Protein AF-0000000085046821 (afdb_homodimer)

Sequence (768 aa):
MGTVLGTGNIPVKEQDEDGGYYAIKGFLYQFDTTIIEILNNPDTDVSFEDIQDINYEQFVVQVKHKETQSYTPGKIKTPIIQLLHLFKEDTNKNYRLYCYFKNISPTEKKLTLIELDGILGNKKNEFEKELKEKFIGSFILQFSENYEEQFHSTLEQIDKAYNLNNRDLSVLYHSIIRSEIFRLVIKEKRLRSINKTKLDEVIENYQEIVFYSAYEEHLSREAYEKMIRKEFFIQRKPNLGNTSRLFIIDSSKYSDYTDIHNLINIISRKYFRKDKSPAPIICFRDIEDSTLNFIKQGLLDRNYSFCDGTFFDGDKFRIEKLVDSYNSCSVRFVKEEYLETLLTHEYCQEIYQFFNHSRVEIQTRFKHIKIQINNLNQVIKIISMGTVLGTGNIPVKEQDEDGGYYAIKGFLYQFDTTIIEILNNPDTDVSFEDIQDINYEQFVVQVKHKETQSYTPGKIKTPIIQLLHLFKEDTNKNYRLYCYFKNISPTEKKLTLIELDGILGNKKNEFEKELKEKFIGSFILQFSENYEEQFHSTLEQIDKAYNLNNRDLSVLYHSIIRSEIFRLVIKEKRLRSINKTKLDEVIENYQEIVFYSAYEEHLSREAYEKMIRKEFFIQRKPNLGNTSRLFIIDSSKYSDYTDIHNLINIISRKYFRKDKSPAPIICFRDIEDSTLNFIKQGLLDRNYSFCDGTFFDGDKFRIEKLVDSYNSCSVRFVKEEYLETLLTHEYCQEIYQFFNHSRVEIQTRFKHIKIQINNLNQVIKIIS

Radius of gyration: 32.63 Å; Cα contacts (8 Å, |Δi|>4): 1154; chains: 2; bounding box: 66×110×87 Å

Nearest PDB structures (foldseek):
  8xav-assembly1_M  TM=8.851E-01  e=5.053E-11  Escherichia coli
  8xaw-assembly1_H  TM=6.570E-01  e=2.274E-11  Escherichia coli
  7spa-assembly1_A  TM=3.198E-01  e=1.491E-02  Paramecium bursaria Chlorella virus CZ-2
  7sp8-assembly1_A  TM=3.447E-01  e=1.983E-02  Paramecium bursaria Chlorella virus CZ-2
  7sp7-assembly1_A  TM=3.586E-01  e=4.664E-02  Paramecium bursaria Chlorella virus CZ-2

pLDDT: mean 83.61, std 15.69, range [22.45, 97.38]

Solvent-accessible surface area (backbone atoms only — not comparable to full-atom values): 41771 Å² total; per-residue (Å²): 136,83,82,79,78,77,81,76,76,73,74,75,76,76,70,70,85,58,54,67,42,53,54,51,46,34,51,53,47,42,50,48,50,48,53,47,50,24,68,74,35,47,91,39,58,35,30,31,68,54,94,39,56,30,33,37,95,53,39,41,31,41,69,45,64,38,72,90,38,69,80,49,60,65,77,51,24,67,65,50,52,53,51,49,55,51,36,72,75,43,76,85,45,29,37,36,39,39,31,24,33,66,75,53,73,63,44,80,43,72,62,47,72,69,54,50,37,57,24,41,50,92,50,38,81,79,51,57,68,68,56,52,56,54,45,40,74,34,36,40,42,31,37,38,60,56,63,71,58,43,50,51,51,39,36,50,49,48,24,63,76,63,66,56,64,26,56,68,58,23,51,50,51,48,28,49,52,50,41,53,49,57,61,28,48,65,46,59,63,93,54,15,55,49,29,38,65,59,50,51,51,53,51,51,54,50,41,50,53,39,20,54,52,39,38,46,70,72,29,55,66,63,53,35,30,49,48,53,13,57,70,73,45,50,75,86,52,96,68,83,49,77,45,39,35,36,38,37,36,48,43,70,50,57,92,50,72,62,56,53,51,50,41,51,50,51,53,25,65,72,47,31,35,82,92,50,14,32,25,31,35,38,26,64,34,73,58,56,67,68,55,52,49,52,50,53,50,52,36,47,76,69,72,46,52,63,40,58,19,52,90,52,95,88,51,67,81,32,69,68,56,39,66,68,36,29,66,75,26,42,31,31,45,47,56,70,90,46,47,69,62,44,59,74,75,42,80,49,48,37,32,40,36,38,21,52,48,66,81,81,90,73,92,69,95,47,52,69,48,78,42,81,41,89,36,42,68,51,52,42,60,22,59,103,137,82,82,75,77,76,81,77,77,74,74,75,76,75,72,70,84,56,53,68,41,52,52,52,46,33,51,53,46,43,50,47,52,49,52,47,51,25,68,74,35,46,92,40,58,35,28,32,68,51,96,38,56,29,32,37,95,54,39,41,32,43,69,44,68,38,72,90,38,70,80,49,58,65,78,51,25,66,63,49,52,52,51,50,55,51,36,72,75,43,76,84,45,31,38,36,39,41,30,25,33,66,75,54,73,62,42,79,43,72,63,47,73,69,55,50,38,57,24,41,51,91,50,39,81,78,51,58,69,68,56,52,56,54,45,40,74,36,37,41,41,31,36,37,60,55,64,70,58,43,51,51,50,39,36,51,51,48,24,63,76,65,68,58,65,26,55,69,58,23,52,50,51,48,26,49,52,51,41,54,49,56,62,28,46,68,47,59,63,93,54,15,54,48,30,37,64,61,51,51,51,54,51,51,52,49,41,50,52,37,20,53,52,40,38,46,71,71,27,56,66,64,53,35,30,48,46,52,14,56,70,74,46,50,77,86,55,92,66,73,58,78,46,36,35,36,38,36,36,46,43,69,48,57,93,49,74,63,57,53,52,48,41,51,49,51,53,25,64,72,46,32,33,81,91,46,13,33,24,32,34,38,25,65,33,74,58,56,68,68,55,53,50,51,50,51,51,52,36,48,75,69,73,46,53,62,38,58,20,52,89,53,93,88,51,65,81,34,69,66,54,39,64,67,35,30,67,77,26,41,31,30,44,46,56,71,92,46,46,68,63,44,59,74,74,40,80,49,48,36,32,40,35,37,22,55,48,65,80,81,91,75,91,69,95,48,52,70,48,80,43,80,42,90,35,42,67,51,52,43,60,23,58,102

Secondary structure (DSSP, 8-state):
----------------TTHHHHHHHHHHHHHHHHHHHHHHSTTSPEEESSSSSEE-SSEEEEEEEETT----GGGGHHHHHHHHHHHHH-TTSEEEEEEEETTS-SEEEPPPHHHHHHHHGGGGGGS-HHHHHHHHHTEEEEE---HHHHHHHHHHHHHHHHT---HHHHHHHHHHHHHHHHHHHTS-GGG-EE-HHHHHHHHHHHHHHHHHHHHHHHS-HHHHHHHHIIIIIS--SS---S--EEEEEE-SS-S-HHHHHHHHHHHHHHH-BTTTBPPPEEEEES--HHHHHHHHHHHHHTT--EE-S-SSTTPPP-HHHHHHGGGTSSEEE--GGGHHHHHHHS--SEEEEEESS-------SSEEEEEE-SSHHHHHHHH-/----------------TTHHHHHHHHHHHHHHHHHHHHHH-TTSPEEESSSSSEE-SSEEEEEEEETT----GGGGHHHHHHHHHHHHH-TTSEEEEEEEETTS-SEEEPPPHHHHHHHHGGGGGGS-HHHHHHHHHTEEEEE---HHHHHHHHHHHHHHHHT---HHHHHHHHHHHHHHHHHHHTS-GGG-EE-HHHHHHHHHHHHHHHHHHHHHHHS-HHHHHHHHIIIIIS--SSS--S--EEEEEE-SS-S-HHHHHHHHHHHHHHH-BTTTBPPPEEEEES--HHHHHHHHHHHHHTT--EE-S-SSTTPPP-HHHHHHGGGTSSEEE--GGGHHHHHHHS--SEEEEEESS-------SSEEEEEE-SSHHHHHHHH-

Organism: Alkalihalophilus pseudofirmus (strain ATCC BAA-2126 / JCM 17055 / OF4) (NCBI:txid398511)

Foldseek 3Di:
DDPPPPPPPPPPPPPPVCVVVQVVLQLLLLVLVVLVVQLVVQPWKWFAPFLEGIDTDAEDEHEEEDAPAADDLQVCQVVVVSVLVVCVVPVRHAYEYEYEYNPDDWDKDQDDLVSNCVSNPPCSVVDDPVSSVSNSVRYIYTHDDHSVVSVVVSLVSQCVSVVVPDSVVSVVLVVQLSVVQVVQNPDDRVSNIDHNVVSVVSSVVVVQVVVQVVCPVVDPLLVSLVVLLVVPAPCPDPALAQAEEEEEAEAQFEDDLVLVLLLQVLQLVRADDAPGYFAYEYEYPPDDPVSVVVSVVVCVVVVAFEEAQADDPPGDHHLCRQVVCRRVGSHYYYYPVCVVVNVVVDPHQYYEYEAAPDTDDDDHPHHHHYHYDDHSVSVSSNND/DDPPPPPPPPPPPPPPVCVVVQVVLQLLLLVLVVLVVQLVVQPWKWFAPFLEGIDTDAEDEHEEEDAPAADDLQVCQVVVVSVLVVCVVPVRHAYEYEYEYNPDDWDKDQDDLVSNCVSNPPCSVVDDPVSSVSNSVRYIYTHDDHSVVSVVVSLVSQCVSVVVPDSVVSVVLVVQLSVVQVVQNPDDRVSNIDHNVVSVVSSVVVVQVVVQVVCPVPPPLLRSLVVLLVVPAPPPDPALAQAEEEEEAEAQFEDDLVLVLLLQVLQLVRADDAPGYFAYEYEYPPDDPVSVVVSVVVCVVVVAFEEAQADDVPGDHHLCRQVVCRRVGSHYYYYPVCVVVNVVVDPHQYYEYEAAPDTDDDDHPHHHHYHYDDHSVSVSSNND

Structure (mmCIF, N/CA/C/O backbone):
data_AF-0000000085046821-model_v1
#
loop_
_entity.id
_entity.type
_entity.pdbx_description
1 polymer 'DUF4365 domain-containing protein'
#
loop_
_atom_site.group_PDB
_atom_site.id
_atom_site.type_symbol
_atom_site.label_atom_id
_atom_site.label_alt_id
_atom_site.label_comp_id
_atom_site.label_asym_id
_atom_site.label_entity_id
_atom_site.label_seq_id
_atom_site.pdbx_PDB_ins_code
_atom_site.Cartn_x
_atom_site.Cartn_y
_atom_site.Cartn_z
_atom_site.occupancy
_atom_site.B_iso_or_equiv
_atom_site.auth_seq_id
_atom_site.auth_comp_id
_atom_site.auth_asym_id
_atom_site.auth_atom_id
_atom_site.pdbx_PDB_model_num
ATOM 1 N N . MET A 1 1 ? -30.766 62.719 19.641 1 23.3 1 MET A N 1
ATOM 2 C CA . MET A 1 1 ? -30.531 62.156 18.328 1 23.3 1 MET A CA 1
ATOM 3 C C . MET A 1 1 ? -29.578 60.969 18.406 1 23.3 1 MET A C 1
ATOM 5 O O . MET A 1 1 ? -28.391 61.156 18.703 1 23.3 1 MET A O 1
ATOM 9 N N . GLY A 1 2 ? -29.938 59.844 18.953 1 23.47 2 GLY A N 1
ATOM 10 C CA . GLY A 1 2 ? -29.281 58.688 19.578 1 23.47 2 GLY A CA 1
ATOM 11 C C . GLY A 1 2 ? -28.578 57.781 18.594 1 23.47 2 GLY A C 1
ATOM 12 O O . GLY A 1 2 ? -29.203 57.219 17.688 1 23.47 2 GLY A O 1
ATOM 13 N N . THR A 1 3 ? -27.328 58.094 18.234 1 23.66 3 THR A N 1
ATOM 14 C CA . THR A 1 3 ? -26.516 57.469 17.172 1 23.66 3 THR A CA 1
ATOM 15 C C . THR A 1 3 ? -26.328 55.969 17.438 1 23.66 3 THR A C 1
ATOM 17 O O . THR A 1 3 ? -25.781 55.594 18.469 1 23.66 3 THR A O 1
ATOM 20 N N . VAL A 1 4 ? -27.25 55.094 16.984 1 23.95 4 VAL A N 1
ATOM 21 C CA . VAL A 1 4 ? -27.344 53.625 17.094 1 23.95 4 VAL A CA 1
ATOM 22 C C . VAL A 1 4 ? -26.109 53 16.453 1 23.95 4 VAL A C 1
ATOM 24 O O . VAL A 1 4 ? -25.844 53.188 15.266 1 23.95 4 VAL A O 1
ATOM 27 N N . LEU A 1 5 ? -24.984 52.906 17.156 1 24.16 5 LEU A N 1
ATOM 28 C CA . LEU A 1 5 ? -23.734 52.312 16.688 1 24.16 5 LEU A CA 1
ATOM 29 C C . LEU A 1 5 ? -23.984 50.906 16.156 1 24.16 5 LEU A C 1
ATOM 31 O O . LEU A 1 5 ? -24.609 50.062 16.828 1 24.16 5 LEU A O 1
ATOM 35 N N . GLY A 1 6 ? -24.094 50.719 14.859 1 22.45 6 GLY A N 1
ATOM 36 C CA . GLY A 1 6 ? -24.312 49.531 14.047 1 22.45 6 GLY A CA 1
ATOM 37 C C . GLY A 1 6 ? -23.375 48.406 14.383 1 22.45 6 GLY A C 1
ATOM 38 O O . GLY A 1 6 ? -22.172 48.625 14.57 1 22.45 6 GLY A O 1
ATOM 39 N N . THR A 1 7 ? -23.797 47.375 15.125 1 24.61 7 THR A N 1
ATOM 40 C CA . THR A 1 7 ? -23.172 46.125 15.578 1 24.61 7 THR A CA 1
ATOM 41 C C . THR A 1 7 ? -22.484 45.406 14.414 1 24.61 7 THR A C 1
ATOM 43 O O . THR A 1 7 ? -23.141 45.031 13.438 1 24.61 7 THR A O 1
ATOM 46 N N . GLY A 1 8 ? -21.297 45.812 13.961 1 23.08 8 GLY A N 1
ATOM 47 C CA . GLY A 1 8 ? -20.469 45.25 12.906 1 23.08 8 GLY A CA 1
ATOM 48 C C . GLY A 1 8 ? -20.375 43.75 12.977 1 23.08 8 GLY A C 1
ATOM 49 O O . GLY A 1 8 ? -20.156 43.188 14.055 1 23.08 8 GLY A O 1
ATOM 50 N N . ASN A 1 9 ? -21.047 42.938 12.109 1 26.64 9 ASN A N 1
ATOM 51 C CA . ASN A 1 9 ? -21.078 41.531 11.766 1 26.64 9 ASN A CA 1
ATOM 52 C C . ASN A 1 9 ? -19.672 40.969 11.617 1 26.64 9 ASN A C 1
ATOM 54 O O . ASN A 1 9 ? -18.922 41.375 10.75 1 26.64 9 ASN A O 1
ATOM 58 N N . ILE A 1 10 ? -18.922 40.781 12.609 1 27.27 10 ILE A N 1
ATOM 59 C CA . ILE A 1 10 ? -17.609 40.125 12.477 1 27.27 10 ILE A CA 1
ATOM 60 C C . ILE A 1 10 ? -17.734 38.906 11.578 1 27.27 10 ILE A C 1
ATOM 62 O O . ILE A 1 10 ? -18.516 38 11.852 1 27.27 10 ILE A O 1
ATOM 66 N N . PRO A 1 11 ? -17.375 39 10.281 1 29.25 11 PRO A N 1
ATOM 67 C CA . PRO A 1 11 ? -17.422 37.844 9.383 1 29.25 11 PRO A CA 1
ATOM 68 C C . PRO A 1 11 ? -16.766 36.594 9.984 1 29.25 11 PRO A C 1
ATOM 70 O O . PRO A 1 11 ? -15.742 36.688 10.648 1 29.25 11 PRO A O 1
ATOM 73 N N . VAL A 1 12 ? -17.469 35.656 10.477 1 32.09 12 VAL A N 1
ATOM 74 C CA . VAL A 1 12 ? -16.984 34.312 10.773 1 32.09 12 VAL A CA 1
ATOM 75 C C . VAL A 1 12 ? -15.875 33.906 9.781 1 32.09 12 VAL A C 1
ATOM 77 O O . VAL A 1 12 ? -16.078 33.969 8.57 1 32.09 12 VAL A O 1
ATOM 80 N N . LYS A 1 13 ? -14.703 34.219 10.031 1 35.03 13 LYS A N 1
ATOM 81 C CA . LYS A 1 13 ? -13.555 33.812 9.227 1 35.03 13 LYS A CA 1
ATOM 82 C C . LYS A 1 13 ? -13.797 32.438 8.586 1 35.03 13 LYS A C 1
ATOM 84 O O . LYS A 1 13 ? -14.172 31.5 9.266 1 35.03 13 LYS A O 1
ATOM 89 N N . GLU A 1 14 ? -14.117 32.281 7.266 1 36.19 14 GLU A N 1
ATOM 90 C CA . GLU A 1 14 ? -14.125 31.203 6.293 1 36.19 14 GLU A CA 1
ATOM 91 C C . GLU A 1 14 ? -13.047 30.172 6.609 1 36.19 14 GLU A C 1
ATOM 93 O O . GLU A 1 14 ? -11.859 30.484 6.598 1 36.19 14 GLU A O 1
ATOM 98 N N . GLN A 1 15 ? -13.008 29.391 7.691 1 39.78 15 GLN A N 1
ATOM 99 C CA . GLN A 1 15 ? -12.211 28.172 7.863 1 39.78 15 GLN A CA 1
ATOM 100 C C . GLN A 1 15 ? -11.68 27.672 6.523 1 39.78 15 GLN A C 1
ATOM 102 O O . GLN A 1 15 ? -12.445 27.5 5.574 1 39.78 15 GLN A O 1
ATOM 107 N N . ASP A 1 16 ? -10.523 27.969 6.105 1 46 16 ASP A N 1
ATOM 108 C CA . ASP A 1 16 ? -9.82 27.641 4.871 1 46 16 ASP A CA 1
ATOM 109 C C . ASP A 1 16 ? -10.203 26.25 4.383 1 46 16 ASP A C 1
ATOM 111 O O . ASP A 1 16 ? -9.969 25.25 5.082 1 46 16 ASP A O 1
ATOM 115 N N . GLU A 1 17 ? -11.297 26.016 3.555 1 53.72 17 GLU A N 1
ATOM 116 C CA . GLU A 1 17 ? -12.07 24.969 2.879 1 53.72 17 GLU A CA 1
ATOM 117 C C . GLU A 1 17 ? -11.172 23.812 2.438 1 53.72 17 GLU A C 1
ATOM 119 O O . GLU A 1 17 ? -11.602 22.656 2.432 1 53.72 17 GLU A O 1
ATOM 124 N N . ASP A 1 18 ? -9.789 24.031 2.145 1 66.62 18 ASP A N 1
ATOM 125 C CA . ASP A 1 18 ? -9.055 22.891 1.586 1 66.62 18 ASP A CA 1
ATOM 126 C C . ASP A 1 18 ? -7.77 22.641 2.373 1 66.62 18 ASP A C 1
ATOM 128 O O . ASP A 1 18 ? -6.762 22.203 1.807 1 66.62 18 ASP A O 1
ATOM 132 N N . GLY A 1 19 ? -7.816 23 3.781 1 73.75 19 GLY A N 1
ATOM 133 C CA . GLY A 1 19 ? -6.637 22.812 4.613 1 73.75 19 GLY A CA 1
ATOM 134 C C . GLY A 1 19 ? -6.168 21.375 4.676 1 73.75 19 GLY A C 1
ATOM 135 O O . GLY A 1 19 ? -4.973 21.094 4.562 1 73.75 19 GLY A O 1
ATOM 136 N N . GLY A 1 20 ? -7.137 20.484 4.781 1 79.12 20 GLY A N 1
ATOM 137 C CA . GLY A 1 20 ? -6.797 19.078 4.824 1 79.12 20 GLY A CA 1
ATOM 138 C C . GLY A 1 20 ? -6.113 18.578 3.561 1 79.12 20 GLY A C 1
ATOM 139 O O . GLY A 1 20 ? -5.137 17.844 3.627 1 79.12 20 GLY A O 1
ATOM 140 N N . TYR A 1 21 ? -6.539 19.094 2.471 1 83.25 21 TYR A N 1
ATOM 141 C CA . TYR A 1 21 ? -5.988 18.75 1.169 1 83.25 21 TYR A CA 1
ATOM 142 C C . TYR A 1 21 ? -4.512 19.109 1.081 1 83.25 21 TYR A C 1
ATOM 144 O O . TYR A 1 21 ? -3.678 18.281 0.71 1 83.25 21 TYR A O 1
ATOM 152 N N . TYR A 1 22 ? -4.188 20.312 1.485 1 84.06 22 TYR A N 1
ATOM 153 C CA . TYR A 1 22 ? -2.818 20.797 1.338 1 84.06 22 TYR A CA 1
ATOM 154 C C . TYR A 1 22 ? -1.889 20.109 2.334 1 84.06 22 TYR A C 1
ATOM 156 O O . TYR A 1 22 ? -0.731 19.828 2.018 1 84.06 22 TYR A O 1
ATOM 164 N N . ALA A 1 23 ? -2.363 19.859 3.512 1 85.75 23 ALA A N 1
ATOM 165 C CA . ALA A 1 23 ? -1.559 19.188 4.527 1 85.75 23 ALA A CA 1
ATOM 166 C C . ALA A 1 23 ? -1.23 17.766 4.105 1 85.75 23 ALA A C 1
ATOM 168 O O . ALA A 1 23 ? -0.082 17.328 4.207 1 85.75 23 ALA A O 1
ATOM 169 N N . ILE A 1 24 ? -2.256 17.078 3.629 1 89.06 24 ILE A N 1
ATOM 170 C CA . ILE A 1 24 ? -2.084 15.695 3.207 1 89.06 24 ILE A CA 1
ATOM 171 C C . ILE A 1 24 ? -1.126 15.633 2.018 1 89.06 24 ILE A C 1
ATOM 173 O O . ILE A 1 24 ? -0.208 14.812 1.995 1 89.06 24 ILE A O 1
ATOM 177 N N . LYS A 1 25 ? -1.368 16.516 1.061 1 89.81 25 LYS A N 1
ATOM 178 C CA . LYS A 1 25 ? -0.511 16.547 -0.122 1 89.81 25 LYS A CA 1
ATOM 179 C C . LYS A 1 25 ? 0.936 16.859 0.256 1 89.81 25 LYS A C 1
ATOM 181 O O . LYS A 1 25 ? 1.866 16.297 -0.327 1 89.81 25 LYS A O 1
ATOM 186 N N . GLY A 1 26 ? 1.115 17.734 1.207 1 90.5 26 GLY A N 1
ATOM 187 C CA . GLY A 1 26 ? 2.447 18.031 1.704 1 90.5 26 GLY A CA 1
ATOM 188 C C . GLY A 1 26 ? 3.145 16.828 2.32 1 90.5 26 GLY A C 1
ATOM 189 O O . GLY A 1 26 ? 4.332 16.609 2.086 1 90.5 26 GLY A O 1
ATOM 190 N N . PHE A 1 27 ? 2.42 16.078 3.096 1 90.44 27 PHE A N 1
ATOM 191 C CA . PHE A 1 27 ? 2.982 14.891 3.727 1 90.44 27 PHE A CA 1
ATOM 192 C C . PHE A 1 27 ? 3.338 13.836 2.68 1 90.44 27 PHE A C 1
ATOM 194 O O . PHE A 1 27 ? 4.387 13.195 2.768 1 90.44 27 PHE A O 1
ATOM 201 N N . LEU A 1 28 ? 2.451 13.656 1.76 1 93.25 28 LEU A N 1
ATOM 202 C CA . LEU A 1 28 ? 2.719 12.68 0.709 1 93.25 28 LEU A CA 1
ATOM 203 C C . LEU A 1 28 ? 3.951 13.078 -0.099 1 93.25 28 LEU A C 1
ATOM 205 O O . LEU A 1 28 ? 4.754 12.219 -0.474 1 93.25 28 LEU A O 1
ATOM 209 N N . TYR A 1 29 ? 4.074 14.359 -0.353 1 93.94 29 TYR A N 1
ATOM 210 C CA . TYR A 1 29 ? 5.23 14.906 -1.057 1 93.94 29 TYR A CA 1
ATOM 211 C C . TYR A 1 29 ? 6.516 14.617 -0.29 1 93.94 29 TYR A C 1
ATOM 213 O O . TYR A 1 29 ? 7.512 14.188 -0.874 1 93.94 29 TYR A O 1
ATOM 221 N N . GLN A 1 30 ? 6.469 14.867 0.958 1 93.12 30 GLN A N 1
ATOM 222 C CA . GLN A 1 30 ? 7.605 14.617 1.841 1 93.12 30 GLN A CA 1
ATOM 223 C C . GLN A 1 30 ? 8 13.148 1.833 1 93.12 30 GLN A C 1
ATOM 225 O O . GLN A 1 30 ? 9.188 12.82 1.788 1 93.12 30 GLN A O 1
ATOM 230 N N . PHE A 1 31 ? 7.059 12.266 1.854 1 93.56 31 PHE A N 1
ATOM 231 C CA . PHE A 1 31 ? 7.371 10.844 1.978 1 93.56 31 PHE A CA 1
ATOM 232 C C . PHE A 1 31 ? 7.852 10.281 0.646 1 93.56 31 PHE A C 1
ATOM 234 O O . PHE A 1 31 ? 8.664 9.352 0.617 1 93.56 31 PHE A O 1
ATOM 241 N N . ASP A 1 32 ? 7.367 10.852 -0.446 1 95.12 32 ASP A N 1
ATOM 242 C CA . ASP A 1 32 ? 7.98 10.492 -1.722 1 95.12 32 ASP A CA 1
ATOM 243 C C . ASP A 1 32 ? 9.461 10.859 -1.742 1 95.12 32 ASP A C 1
ATOM 245 O O . ASP A 1 32 ? 10.289 10.102 -2.238 1 95.12 32 ASP A O 1
ATOM 249 N N . THR A 1 33 ? 9.789 12.07 -1.202 1 94.38 33 THR A N 1
ATOM 250 C CA . THR A 1 33 ? 11.18 12.477 -1.082 1 94.38 33 THR A CA 1
ATOM 251 C C . THR A 1 33 ? 11.953 11.492 -0.203 1 94.38 33 THR A C 1
ATOM 253 O O . THR A 1 33 ? 13.109 11.172 -0.492 1 94.38 33 THR A O 1
ATOM 256 N N . THR A 1 34 ? 11.32 11.062 0.882 1 94.88 34 THR A N 1
ATOM 257 C CA . THR A 1 34 ? 11.93 10.094 1.793 1 94.88 34 THR A CA 1
ATOM 258 C C . THR A 1 34 ? 12.266 8.797 1.061 1 94.88 34 THR A C 1
ATOM 260 O O . THR A 1 34 ? 13.359 8.25 1.233 1 94.88 34 THR A O 1
ATOM 263 N N . ILE A 1 35 ? 11.328 8.305 0.255 1 96.25 35 ILE A N 1
ATOM 264 C CA . ILE A 1 35 ? 11.539 7.078 -0.505 1 96.25 35 ILE A CA 1
ATOM 265 C C . ILE A 1 35 ? 12.734 7.254 -1.442 1 96.25 35 ILE A C 1
ATOM 267 O O . ILE A 1 35 ? 13.594 6.371 -1.534 1 96.25 35 ILE A O 1
ATOM 271 N N . ILE A 1 36 ? 12.797 8.398 -2.117 1 94.56 36 ILE A N 1
ATOM 272 C CA . ILE A 1 36 ? 13.883 8.695 -3.041 1 94.56 36 ILE A CA 1
ATOM 273 C C . ILE A 1 36 ? 15.211 8.688 -2.291 1 94.56 36 ILE A C 1
ATOM 275 O O . ILE A 1 36 ? 16.203 8.109 -2.762 1 94.56 36 ILE A O 1
ATOM 279 N N . GLU A 1 37 ? 15.273 9.305 -1.106 1 93 37 GLU A N 1
ATOM 280 C CA . GLU A 1 37 ? 16.5 9.359 -0.315 1 93 37 GLU A CA 1
ATOM 281 C C . GLU A 1 37 ? 16.922 7.969 0.143 1 93 37 GLU A C 1
ATOM 283 O O . GLU A 1 37 ? 18.109 7.66 0.181 1 93 37 GLU A O 1
ATOM 288 N N . ILE A 1 38 ? 15.984 7.125 0.542 1 95.12 38 ILE A N 1
ATOM 289 C CA . ILE A 1 38 ? 16.266 5.762 0.975 1 95.12 38 ILE A CA 1
ATOM 290 C C . ILE A 1 38 ? 16.906 4.977 -0.176 1 95.12 38 ILE A C 1
ATOM 292 O O . ILE A 1 38 ? 17.906 4.285 0.011 1 95.12 38 ILE A O 1
ATOM 296 N N . LEU A 1 39 ? 16.297 5.102 -1.358 1 95.44 39 LEU A N 1
ATOM 297 C CA . LEU A 1 39 ? 16.75 4.336 -2.518 1 95.44 39 LEU A CA 1
ATOM 298 C C . LEU A 1 39 ? 18.094 4.844 -3.012 1 95.44 39 LEU A C 1
ATOM 300 O O . LEU A 1 39 ? 18.906 4.07 -3.52 1 95.44 39 LEU A O 1
ATOM 304 N N . ASN A 1 40 ? 18.344 6.16 -2.82 1 92.56 40 ASN A N 1
ATOM 305 C CA . ASN A 1 40 ? 19.609 6.754 -3.248 1 92.56 40 ASN A CA 1
ATOM 306 C C . ASN A 1 40 ? 20.719 6.484 -2.246 1 92.56 40 ASN A C 1
ATOM 308 O O . ASN A 1 40 ? 21.906 6.637 -2.566 1 92.56 40 ASN A O 1
ATOM 312 N N . ASN A 1 41 ? 20.344 6.156 -1.035 1 91.12 41 ASN A N 1
ATOM 313 C CA . ASN A 1 41 ? 21.297 5.832 0.019 1 91.12 41 ASN A CA 1
ATOM 314 C C . ASN A 1 41 ? 21.031 4.461 0.626 1 91.12 41 ASN A C 1
ATOM 316 O O . ASN A 1 41 ? 20.734 4.352 1.816 1 91.12 41 ASN A O 1
ATOM 320 N N . PRO A 1 42 ? 21.219 3.445 -0.144 1 90.75 42 PRO A N 1
ATOM 321 C CA . PRO A 1 42 ? 20.75 2.111 0.229 1 90.75 42 PRO A CA 1
ATOM 322 C C . PRO A 1 42 ? 21.453 1.562 1.469 1 90.75 42 PRO A C 1
ATOM 324 O O . PRO A 1 42 ? 20.891 0.731 2.186 1 90.75 42 PRO A O 1
ATOM 327 N N . ASP A 1 43 ? 22.609 2.043 1.84 1 89.62 43 ASP A N 1
ATOM 328 C CA . ASP A 1 43 ? 23.391 1.458 2.924 1 89.62 43 ASP A CA 1
ATOM 329 C C . ASP A 1 43 ? 23.234 2.262 4.215 1 89.62 43 ASP A C 1
ATOM 331 O O . ASP A 1 43 ? 23.906 1.986 5.211 1 89.62 43 ASP A O 1
ATOM 335 N N . THR A 1 44 ? 22.375 3.232 4.199 1 91.56 44 THR A N 1
ATOM 336 C CA . THR A 1 44 ? 22.234 4.105 5.355 1 91.56 44 THR A CA 1
ATOM 337 C C . THR A 1 44 ? 20.812 4.039 5.906 1 91.56 44 THR A C 1
ATOM 339 O O . THR A 1 44 ? 19.859 3.906 5.148 1 91.56 44 THR A O 1
ATOM 342 N N . ASP A 1 45 ? 20.75 4.125 7.18 1 92.88 45 ASP A N 1
ATOM 343 C CA . ASP A 1 45 ? 19.438 4.293 7.797 1 92.88 45 ASP A CA 1
ATOM 344 C C . ASP A 1 45 ? 18.922 5.719 7.605 1 92.88 45 ASP A C 1
ATOM 346 O O . ASP A 1 45 ? 19.562 6.68 8.008 1 92.88 45 ASP A O 1
ATOM 350 N N . VAL A 1 46 ? 17.828 5.84 6.957 1 94.94 46 VAL A N 1
ATOM 351 C CA . VAL A 1 46 ? 17.203 7.137 6.773 1 94.94 46 VAL A CA 1
ATOM 352 C C . VAL A 1 46 ? 16.109 7.336 7.832 1 94.94 46 VAL A C 1
ATOM 354 O O . VAL A 1 46 ? 15.195 6.52 7.953 1 94.94 46 VAL A O 1
ATOM 357 N N . SER A 1 47 ? 16.234 8.359 8.594 1 93.31 47 SER A N 1
ATOM 358 C CA . SER A 1 47 ? 15.273 8.688 9.633 1 93.31 47 SER A CA 1
ATOM 359 C C . SER A 1 47 ? 14.281 9.742 9.156 1 93.31 47 SER A C 1
ATOM 361 O O . SER A 1 47 ? 14.594 10.547 8.281 1 93.31 47 SER A O 1
ATOM 363 N N . PHE A 1 48 ? 13.133 9.672 9.664 1 91.88 48 PHE A N 1
ATOM 364 C CA . PHE A 1 48 ? 12.109 10.641 9.297 1 91.88 48 PHE A CA 1
ATOM 365 C C . PHE A 1 48 ? 11.305 11.07 10.523 1 91.88 48 PHE A C 1
ATOM 367 O O . PHE A 1 48 ? 11.109 10.281 11.445 1 91.88 48 PHE A O 1
ATOM 374 N N . GLU A 1 49 ? 10.867 12.406 10.492 1 87.75 49 GLU A N 1
ATOM 375 C CA . GLU A 1 49 ? 10.172 13.047 11.602 1 87.75 49 GLU A CA 1
ATOM 376 C C . GLU A 1 49 ? 10.938 12.875 12.906 1 87.75 49 GLU A C 1
ATOM 378 O O . GLU A 1 49 ? 10.375 12.43 13.914 1 87.75 49 GLU A O 1
ATOM 383 N N . ASP A 1 50 ? 12.18 12.984 12.828 1 87.12 50 ASP A N 1
ATOM 384 C CA . ASP A 1 50 ? 13.078 12.852 13.969 1 87.12 50 ASP A CA 1
ATOM 385 C C . ASP A 1 50 ? 13.734 14.195 14.305 1 87.12 50 ASP A C 1
ATOM 387 O O . ASP A 1 50 ? 13.148 15.008 15.016 1 87.12 50 ASP A O 1
ATOM 391 N N . ILE A 1 51 ? 14.828 14.523 13.633 1 80.62 51 ILE A N 1
ATOM 392 C CA . ILE A 1 51 ? 15.398 15.859 13.773 1 80.62 51 ILE A CA 1
ATOM 393 C C . ILE A 1 51 ? 14.586 16.859 12.945 1 80.62 51 ILE A C 1
ATOM 395 O O . ILE A 1 51 ? 14.219 17.922 13.438 1 80.62 51 ILE A O 1
ATOM 399 N N . GLN A 1 52 ? 14.305 16.484 11.75 1 88.75 52 GLN A N 1
ATOM 400 C CA . GLN A 1 52 ? 13.43 17.188 10.828 1 88.75 52 GLN A CA 1
ATOM 401 C C . GLN A 1 52 ? 12.586 16.219 10.008 1 88.75 52 GLN A C 1
ATOM 403 O O . GLN A 1 52 ? 12.211 15.148 10.492 1 88.75 52 GLN A O 1
ATOM 408 N N . ASP A 1 53 ? 12.234 16.609 8.812 1 86.81 53 ASP A N 1
ATOM 409 C CA . ASP A 1 53 ? 11.414 15.742 7.973 1 86.81 53 ASP A CA 1
ATOM 410 C C . ASP A 1 53 ? 12.156 14.461 7.602 1 86.81 53 ASP A C 1
ATOM 412 O O . ASP A 1 53 ? 11.586 13.367 7.621 1 86.81 53 ASP A O 1
ATOM 416 N N . ILE A 1 54 ? 13.414 14.609 7.277 1 86.88 54 ILE A N 1
ATOM 417 C CA . ILE A 1 54 ? 14.273 13.492 6.906 1 86.88 54 ILE A CA 1
ATOM 418 C C . ILE A 1 54 ? 15.68 13.711 7.465 1 86.88 54 ILE A C 1
ATOM 420 O O . ILE A 1 54 ? 16.188 14.836 7.465 1 86.88 54 ILE A O 1
ATOM 424 N N . ASN A 1 55 ? 16.281 12.688 7.98 1 85.75 55 ASN A N 1
ATOM 425 C CA . ASN A 1 55 ? 17.703 12.805 8.305 1 85.75 55 ASN A CA 1
ATOM 426 C C . ASN A 1 55 ? 18.406 11.445 8.25 1 85.75 55 ASN A C 1
ATOM 428 O O . ASN A 1 55 ? 17.781 10.414 8.5 1 85.75 55 ASN A O 1
ATOM 432 N N . TYR A 1 56 ? 19.562 11.484 7.82 1 84.56 56 TYR A N 1
ATOM 433 C CA . TYR A 1 56 ? 20.438 10.32 7.832 1 84.56 56 TYR A CA 1
ATOM 434 C C . TYR A 1 56 ? 21.875 10.734 8.141 1 84.56 56 TYR A C 1
ATOM 436 O O . TYR A 1 56 ? 22.125 11.852 8.609 1 84.56 56 TYR A O 1
ATOM 444 N N . GLU A 1 57 ? 22.797 9.922 8.148 1 78.75 57 GLU A N 1
ATOM 445 C CA . GLU A 1 57 ? 24.125 10.102 8.75 1 78.75 57 GLU A CA 1
ATOM 446 C C . GLU A 1 57 ? 24.734 11.438 8.344 1 78.75 57 GLU A C 1
ATOM 448 O O . GLU A 1 57 ? 25.25 12.172 9.18 1 78.75 57 GLU A O 1
ATOM 453 N N . GLN A 1 58 ? 24.5 11.922 7.164 1 84.25 58 GLN A N 1
ATOM 454 C CA . GLN A 1 58 ? 25.234 13.094 6.691 1 84.25 58 GLN A CA 1
ATOM 455 C C . GLN A 1 58 ? 24.297 14.281 6.469 1 84.25 58 GLN A C 1
ATOM 457 O O . GLN A 1 58 ? 24.75 15.422 6.379 1 84.25 58 GLN A O 1
ATOM 462 N N . PHE A 1 59 ? 23.047 14.039 6.473 1 88.25 59 PHE A N 1
ATOM 463 C CA . PHE A 1 59 ? 22.188 15.117 6.008 1 88.25 59 PHE A CA 1
ATOM 464 C C . PHE A 1 59 ? 21 15.297 6.949 1 88.25 59 PHE A C 1
ATOM 466 O O . PHE A 1 59 ? 20.484 14.32 7.5 1 88.25 59 PHE A O 1
ATOM 473 N N . VAL A 1 60 ? 20.578 16.5 7.141 1 90.56 60 VAL A N 1
ATOM 474 C CA . VAL A 1 60 ? 19.297 16.906 7.699 1 90.56 60 VAL A CA 1
ATOM 475 C C . VAL A 1 60 ? 18.484 17.641 6.645 1 90.56 60 VAL A C 1
ATOM 477 O O . VAL A 1 60 ? 18.938 18.625 6.062 1 90.56 60 VAL A O 1
ATOM 480 N N . VAL A 1 61 ? 17.281 17.188 6.418 1 91.12 61 VAL A N 1
ATOM 481 C CA . VAL A 1 61 ? 16.531 17.641 5.254 1 91.12 61 VAL A CA 1
ATOM 482 C C . VAL A 1 61 ? 15.164 18.141 5.699 1 91.12 61 VAL A C 1
ATOM 484 O O . VAL A 1 61 ? 14.5 17.516 6.527 1 91.12 61 VAL A O 1
ATOM 487 N N . GLN A 1 62 ? 14.75 19.281 5.242 1 92.62 62 GLN A N 1
ATOM 488 C CA . GLN A 1 62 ? 13.391 19.812 5.363 1 92.62 62 GLN A CA 1
ATOM 489 C C . GLN A 1 62 ? 12.703 19.875 4.004 1 92.62 62 GLN A C 1
ATOM 491 O O . GLN A 1 62 ? 13.344 20.156 2.99 1 92.62 62 GLN A O 1
ATOM 496 N N . VAL A 1 63 ? 11.453 19.531 3.939 1 92.75 63 VAL A N 1
ATOM 497 C CA . VAL A 1 63 ? 10.703 19.484 2.689 1 92.75 63 VAL A CA 1
ATOM 498 C C . VAL A 1 63 ? 9.492 20.422 2.785 1 92.75 63 VAL A C 1
ATOM 500 O O . VAL A 1 63 ? 8.727 20.359 3.748 1 92.75 63 VAL A O 1
ATOM 503 N N . LYS A 1 64 ? 9.336 21.359 1.842 1 92.19 64 LYS A N 1
ATOM 504 C CA . LYS A 1 64 ? 8.203 22.281 1.773 1 92.19 64 LYS A CA 1
ATOM 505 C C . LYS A 1 64 ? 7.527 22.203 0.407 1 92.19 64 LYS A C 1
ATOM 507 O O . LYS A 1 64 ? 8.172 22.422 -0.622 1 92.19 64 LYS A O 1
ATOM 512 N N . HIS A 1 65 ? 6.238 21.891 0.414 1 93.5 65 HIS A N 1
ATOM 513 C CA . HIS A 1 65 ? 5.434 21.875 -0.803 1 93.5 65 HIS A CA 1
ATOM 514 C C . HIS A 1 65 ? 4.418 23 -0.812 1 93.5 65 HIS A C 1
ATOM 516 O O . HIS A 1 65 ? 3.291 22.844 -0.342 1 93.5 65 HIS A O 1
ATOM 522 N N . LYS A 1 66 ? 4.758 24.094 -1.44 1 90.75 66 LYS A N 1
ATOM 523 C CA . LYS A 1 66 ? 3.912 25.281 -1.486 1 90.75 66 LYS A CA 1
ATOM 524 C C . LYS A 1 66 ? 3.312 25.484 -2.875 1 90.75 66 LYS A C 1
ATOM 526 O O . LYS A 1 66 ? 3.615 26.469 -3.555 1 90.75 66 LYS A O 1
ATOM 531 N N . GLU A 1 67 ? 2.355 24.656 -3.209 1 87.88 67 GLU A N 1
ATOM 532 C CA . GLU A 1 67 ? 1.885 24.531 -4.586 1 87.88 67 GLU A CA 1
ATOM 533 C C . GLU A 1 67 ? 1.094 25.766 -5.012 1 87.88 67 GLU A C 1
ATOM 535 O O . GLU A 1 67 ? 1.022 26.078 -6.203 1 87.88 67 GLU A O 1
ATOM 540 N N . THR A 1 68 ? 0.525 26.531 -4.066 1 87.31 68 THR A N 1
ATOM 541 C CA . THR A 1 68 ? -0.318 27.672 -4.438 1 87.31 68 THR A CA 1
ATOM 542 C C . THR A 1 68 ? 0.461 28.969 -4.34 1 87.31 68 THR A C 1
ATOM 544 O O . THR A 1 68 ? -0.08 30.047 -4.617 1 87.31 68 THR A O 1
ATOM 547 N N . GLN A 1 69 ? 1.712 28.891 -3.975 1 89.56 69 GLN A N 1
ATOM 548 C CA . GLN A 1 69 ? 2.463 30.109 -3.693 1 89.56 69 GLN A CA 1
ATOM 549 C C . GLN A 1 69 ? 3.594 30.312 -4.699 1 89.56 69 GLN A C 1
ATOM 551 O O . GLN A 1 69 ? 4.121 29.328 -5.242 1 89.56 69 GLN A O 1
ATOM 556 N N . SER A 1 70 ? 3.902 31.562 -4.969 1 93.62 70 SER A N 1
ATOM 557 C CA . SER A 1 70 ? 5.098 31.922 -5.719 1 93.62 70 SER A CA 1
ATOM 558 C C . SER A 1 70 ? 6.277 32.188 -4.789 1 93.62 70 SER A C 1
ATOM 560 O O . SER A 1 70 ? 6.113 32.75 -3.705 1 93.62 70 SER A O 1
ATOM 562 N N . TYR A 1 71 ? 7.406 31.875 -5.266 1 93.94 71 TYR A N 1
ATOM 563 C CA . TYR A 1 71 ? 8.594 31.953 -4.43 1 93.94 71 TYR A CA 1
ATOM 564 C C . TYR A 1 71 ? 9 33.406 -4.207 1 93.94 71 TYR A C 1
ATOM 566 O O . TYR A 1 71 ? 9.055 34.188 -5.152 1 93.94 71 TYR A O 1
ATOM 574 N N . THR A 1 72 ? 9.188 33.75 -3.027 1 93.38 72 THR A N 1
ATOM 575 C CA . THR A 1 72 ? 9.945 34.906 -2.557 1 93.38 72 THR A CA 1
ATOM 576 C C . THR A 1 72 ? 10.875 34.531 -1.417 1 93.38 72 THR A C 1
ATOM 578 O O . THR A 1 72 ? 10.586 33.594 -0.661 1 93.38 72 THR A O 1
ATOM 581 N N . PRO A 1 73 ? 12.039 35.125 -1.262 1 92.62 73 PRO A N 1
ATOM 582 C CA . PRO A 1 73 ? 13 34.75 -0.224 1 92.62 73 PRO A CA 1
ATOM 583 C C . PRO A 1 73 ? 12.367 34.688 1.164 1 92.62 73 PRO A C 1
ATOM 585 O O . PRO A 1 73 ? 12.727 33.812 1.956 1 92.62 73 PRO A O 1
ATOM 588 N N . GLY A 1 74 ? 11.43 35.469 1.416 1 92.12 74 GLY A N 1
ATOM 589 C CA . GLY A 1 74 ? 10.797 35.5 2.723 1 92.12 74 GLY A CA 1
ATOM 590 C C . GLY A 1 74 ? 10 34.25 3.035 1 92.12 74 GLY A C 1
ATOM 591 O O . GLY A 1 74 ? 9.812 33.906 4.203 1 92.12 74 GLY A O 1
ATOM 592 N N . LYS A 1 75 ? 9.609 33.531 2.014 1 93.19 75 LYS A N 1
ATOM 593 C CA . LYS A 1 75 ? 8.742 32.375 2.184 1 93.19 75 LYS A CA 1
ATOM 594 C C . LYS A 1 75 ? 9.508 31.188 2.756 1 93.19 75 LYS A C 1
ATOM 596 O O . LYS A 1 75 ? 8.906 30.25 3.273 1 93.19 75 LYS A O 1
ATOM 601 N N . ILE A 1 76 ? 10.844 31.203 2.645 1 95.31 76 ILE A N 1
ATOM 602 C CA . ILE A 1 76 ? 11.617 30.078 3.193 1 95.31 76 ILE A CA 1
ATOM 603 C C . ILE A 1 76 ? 12.43 30.562 4.391 1 95.31 76 ILE A C 1
ATOM 605 O O . ILE A 1 76 ? 13.383 29.906 4.809 1 95.31 76 ILE A O 1
ATOM 609 N N . LYS A 1 77 ? 12.078 31.703 4.957 1 95 77 LYS A N 1
ATOM 610 C CA . LYS A 1 77 ? 12.797 32.281 6.09 1 95 77 LYS A CA 1
ATOM 611 C C . LYS A 1 77 ? 12.742 31.344 7.301 1 95 77 LYS A C 1
ATOM 613 O O . LYS A 1 77 ? 13.781 31.016 7.879 1 95 77 LYS A O 1
ATOM 618 N N . THR A 1 78 ? 11.539 30.938 7.637 1 92.75 78 THR A N 1
ATOM 619 C CA . THR A 1 78 ? 11.328 30.141 8.836 1 92.75 78 THR A CA 1
ATOM 620 C C . THR A 1 78 ? 12.094 28.828 8.75 1 92.75 78 THR A C 1
ATOM 622 O O . THR A 1 78 ? 12.836 28.469 9.664 1 92.75 78 THR A O 1
ATOM 625 N N . PRO A 1 79 ? 11.945 28.109 7.605 1 93.62 79 PRO A N 1
ATOM 626 C CA . PRO A 1 79 ? 12.695 26.859 7.508 1 93.62 79 PRO A CA 1
ATOM 627 C C . PRO A 1 79 ? 14.211 27.078 7.551 1 93.62 79 PRO A C 1
ATOM 629 O O . PRO A 1 79 ? 14.938 26.281 8.148 1 93.62 79 PRO A O 1
ATOM 632 N N . ILE A 1 80 ? 14.703 28.062 6.988 1 95.44 80 ILE A N 1
ATOM 633 C CA . ILE A 1 80 ? 16.141 28.344 6.949 1 95.44 80 ILE A CA 1
ATOM 634 C C . ILE A 1 80 ? 16.641 28.672 8.352 1 95.44 80 ILE A C 1
ATOM 636 O O . ILE A 1 80 ? 17.719 28.234 8.75 1 95.44 80 ILE A O 1
ATOM 640 N N . ILE A 1 81 ? 15.859 29.453 9.109 1 94.56 81 ILE A N 1
ATOM 641 C CA . ILE A 1 81 ? 16.219 29.781 10.484 1 94.56 81 ILE A CA 1
ATOM 642 C C . ILE A 1 81 ? 16.312 28.516 11.32 1 94.56 81 ILE A C 1
ATOM 644 O O . ILE A 1 81 ? 17.234 28.359 12.125 1 94.56 81 ILE A O 1
ATOM 648 N N . GLN A 1 82 ? 15.375 27.641 11.094 1 92.81 82 GLN A N 1
ATOM 649 C CA . GLN A 1 82 ? 15.375 26.375 11.82 1 92.81 82 GLN A CA 1
ATOM 650 C C . GLN A 1 82 ? 16.625 25.562 11.5 1 92.81 82 GLN A C 1
ATOM 652 O O . GLN A 1 82 ? 17.25 25 12.398 1 92.81 82 GLN A O 1
ATOM 657 N N . LEU A 1 83 ? 17.016 25.5 10.242 1 94.56 83 LEU A N 1
ATOM 658 C CA . LEU A 1 83 ? 18.172 24.719 9.82 1 94.56 83 LEU A CA 1
ATOM 659 C C . LEU A 1 83 ? 19.469 25.359 10.32 1 94.56 83 LEU A C 1
ATOM 661 O O . LEU A 1 83 ? 20.422 24.656 10.656 1 94.56 83 LEU A O 1
ATOM 665 N N . LEU A 1 84 ? 19.453 26.672 10.414 1 94.88 84 LEU A N 1
ATOM 666 C CA . LEU A 1 84 ? 20.609 27.391 10.945 1 94.88 84 LEU A CA 1
ATOM 667 C C . LEU A 1 84 ? 20.812 27.078 12.422 1 94.88 84 LEU A C 1
ATOM 669 O O . LEU A 1 84 ? 21.938 26.922 12.875 1 94.88 84 LEU A O 1
ATOM 673 N N . HIS A 1 85 ? 19.734 27 13.102 1 94.06 85 HIS A N 1
ATOM 674 C CA . HIS A 1 85 ? 19.812 26.656 14.516 1 94.06 85 HIS A CA 1
ATOM 675 C C . HIS A 1 85 ? 20.344 25.25 14.711 1 94.06 85 HIS A C 1
ATOM 677 O O . HIS A 1 85 ? 21.125 24.984 15.625 1 94.06 85 HIS A O 1
ATOM 683 N N . LEU A 1 86 ? 19.922 24.344 13.891 1 92.81 86 LEU A N 1
ATOM 684 C CA . LEU A 1 86 ? 20.406 22.969 13.961 1 92.81 86 LEU A CA 1
ATOM 685 C C . LEU A 1 86 ? 21.875 22.906 13.602 1 92.81 86 LEU A C 1
ATOM 687 O O . LEU A 1 86 ? 22.641 22.141 14.203 1 92.81 86 LEU A O 1
ATOM 691 N N . PHE A 1 87 ? 22.266 23.688 12.602 1 94.69 87 PHE A N 1
ATOM 692 C CA . PHE A 1 87 ? 23.656 23.734 12.188 1 94.69 87 PHE A CA 1
ATOM 693 C C . PHE A 1 87 ? 24.531 24.234 13.32 1 94.69 87 PHE A C 1
ATOM 695 O O . PHE A 1 87 ? 25.656 23.766 13.508 1 94.69 87 PHE A O 1
ATOM 702 N N . LYS A 1 88 ? 24 25.188 14 1 93.62 88 LYS A N 1
ATOM 703 C CA . LYS A 1 88 ? 24.719 25.719 15.148 1 93.62 88 LYS A CA 1
ATOM 704 C C . LYS A 1 88 ? 24.984 24.641 16.188 1 93.62 88 LYS A C 1
ATOM 706 O O . LYS A 1 88 ? 26.016 24.641 16.859 1 93.62 88 LYS A O 1
ATOM 711 N N . GLU A 1 89 ? 24.031 23.719 16.344 1 92.06 89 GLU A N 1
ATOM 712 C CA . GLU A 1 89 ? 24.156 22.625 17.297 1 92.06 89 GLU A CA 1
ATOM 713 C C . GLU A 1 89 ? 25.125 21.547 16.781 1 92.06 89 GLU A C 1
ATOM 715 O O . GLU A 1 89 ? 25.844 20.938 17.562 1 92.06 89 GLU A O 1
ATOM 720 N N . ASP A 1 90 ? 25.109 21.281 15.477 1 91.81 90 ASP A N 1
ATOM 721 C CA . ASP A 1 90 ? 25.953 20.266 14.852 1 91.81 90 ASP A CA 1
ATOM 722 C C . ASP A 1 90 ? 26.484 20.75 13.508 1 91.81 90 ASP A C 1
ATOM 724 O O . ASP A 1 90 ? 25.812 20.609 12.477 1 91.81 90 ASP A O 1
ATOM 728 N N . THR A 1 91 ? 27.719 21.156 13.453 1 92.44 91 THR A N 1
ATOM 729 C CA . THR A 1 91 ? 28.312 21.766 12.273 1 92.44 91 THR A CA 1
ATOM 730 C C . THR A 1 91 ? 28.922 20.703 11.359 1 92.44 91 THR A C 1
ATOM 732 O O . THR A 1 91 ? 29.453 21.031 10.297 1 92.44 91 THR A O 1
ATOM 735 N N . ASN A 1 92 ? 28.766 19.453 11.711 1 90.88 92 ASN A N 1
ATOM 736 C CA . ASN A 1 92 ? 29.391 18.391 10.938 1 90.88 92 ASN A CA 1
ATOM 737 C C . ASN A 1 92 ? 28.406 17.75 9.961 1 90.88 92 ASN A C 1
ATOM 739 O O . ASN A 1 92 ? 28.781 16.891 9.164 1 90.88 92 ASN A O 1
ATOM 743 N N . LYS A 1 93 ? 27.219 18.25 9.992 1 91.94 93 LYS A N 1
ATOM 744 C CA . LYS A 1 93 ? 26.188 17.703 9.109 1 91.94 93 LYS A CA 1
ATOM 745 C C . LYS A 1 93 ? 25.922 18.625 7.926 1 91.94 93 LYS A C 1
ATOM 747 O O . LYS A 1 93 ? 26.266 19.812 7.973 1 91.94 93 LYS A O 1
ATOM 752 N N . ASN A 1 94 ? 25.438 18.031 6.906 1 94.31 94 ASN A N 1
ATOM 753 C CA . ASN A 1 94 ? 24.938 18.797 5.77 1 94.31 94 ASN A CA 1
ATOM 754 C C . ASN A 1 94 ? 23.422 19.016 5.859 1 94.31 94 ASN A C 1
ATOM 756 O O . ASN A 1 94 ? 22.719 18.203 6.453 1 94.31 94 ASN A O 1
ATOM 760 N N . TYR A 1 95 ? 23.031 20.125 5.305 1 95.5 95 TYR A N 1
ATOM 761 C CA . TYR A 1 95 ? 21.625 20.5 5.406 1 95.5 95 TYR A CA 1
ATOM 762 C C . TYR A 1 95 ? 21.031 20.766 4.027 1 95.5 95 TYR A C 1
ATOM 764 O O . TYR A 1 95 ? 21.719 21.25 3.131 1 95.5 95 TYR A O 1
ATOM 772 N N . ARG A 1 96 ? 19.828 20.359 3.877 1 94.81 96 ARG A N 1
ATOM 773 C CA . ARG A 1 96 ? 19.156 20.531 2.596 1 94.81 96 ARG A CA 1
ATOM 774 C C . ARG A 1 96 ? 17.703 20.953 2.793 1 94.81 96 ARG A C 1
ATOM 776 O O . ARG A 1 96 ? 17.031 20.453 3.697 1 94.81 96 ARG A O 1
ATOM 783 N N . LEU A 1 97 ? 17.219 21.891 2.002 1 96 97 LEU A N 1
ATOM 784 C CA . LEU A 1 97 ? 15.812 22.25 1.922 1 96 97 LEU A CA 1
ATOM 785 C C . LEU A 1 97 ? 15.25 21.938 0.541 1 96 97 LEU A C 1
ATOM 787 O O . LEU A 1 97 ? 15.656 22.547 -0.453 1 96 97 LEU A O 1
ATOM 791 N N . TYR A 1 98 ? 14.352 20.922 0.503 1 94.94 98 TYR A N 1
ATOM 792 C CA . TYR A 1 98 ? 13.562 20.672 -0.699 1 94.94 98 TYR A CA 1
ATOM 793 C C . TYR A 1 98 ? 12.297 21.516 -0.715 1 94.94 98 TYR A C 1
ATOM 795 O O . TYR A 1 98 ? 11.531 21.531 0.251 1 94.94 98 TYR A O 1
ATOM 803 N N . CYS A 1 99 ? 12.109 22.266 -1.767 1 95.5 99 CYS A N 1
ATOM 804 C CA . CYS A 1 99 ? 10.883 23.062 -1.81 1 95.5 99 CYS A CA 1
ATOM 805 C C . CYS A 1 99 ? 10.32 23.125 -3.225 1 95.5 99 CYS A C 1
ATOM 807 O O . CYS A 1 99 ? 11.07 23.047 -4.199 1 95.5 99 CYS A O 1
ATOM 809 N N . TYR A 1 100 ? 9.07 23.172 -3.297 1 95.69 100 TYR A N 1
ATOM 810 C CA . TYR A 1 100 ? 8.375 23.406 -4.559 1 95.69 100 TYR A CA 1
ATOM 811 C C . TYR A 1 100 ? 7.527 24.672 -4.488 1 95.69 100 TYR A C 1
ATOM 813 O O . TYR A 1 100 ? 6.77 24.859 -3.537 1 95.69 100 TYR A O 1
ATOM 821 N N . PHE A 1 101 ? 7.73 25.531 -5.438 1 94.88 101 PHE A N 1
ATOM 822 C CA . PHE A 1 101 ? 6.91 26.703 -5.699 1 94.88 101 PHE A CA 1
ATOM 823 C C . PHE A 1 101 ? 6.441 26.719 -7.148 1 94.88 101 PHE A C 1
ATOM 825 O O . PHE A 1 101 ? 7.141 26.25 -8.039 1 94.88 101 PHE A O 1
ATOM 832 N N . LYS A 1 102 ? 5.324 27.234 -7.383 1 91.31 102 LYS A N 1
ATOM 833 C CA . LYS A 1 102 ? 4.664 27.125 -8.68 1 91.31 102 LYS A CA 1
ATOM 834 C C . LYS A 1 102 ? 5.449 27.875 -9.758 1 91.31 102 LYS A C 1
ATOM 836 O O . LYS A 1 102 ? 5.383 27.516 -10.938 1 91.31 102 LYS A O 1
ATOM 841 N N . ASN A 1 103 ? 6.277 28.859 -9.414 1 92.06 103 ASN A N 1
ATOM 842 C CA . ASN A 1 103 ? 6.855 29.75 -10.414 1 92.06 103 ASN A CA 1
ATOM 843 C C . ASN A 1 103 ? 8.344 29.469 -10.617 1 92.06 103 ASN A C 1
ATOM 845 O O . ASN A 1 103 ? 9.039 30.25 -11.273 1 92.06 103 ASN A O 1
ATOM 849 N N . ILE A 1 104 ? 8.906 28.453 -10.031 1 92.88 104 ILE A N 1
ATOM 850 C CA . ILE A 1 104 ? 10.336 28.188 -10.156 1 92.88 104 ILE A CA 1
ATOM 851 C C . ILE A 1 104 ? 10.555 26.766 -10.711 1 92.88 104 ILE A C 1
ATOM 853 O O . ILE A 1 104 ? 9.906 25.828 -10.266 1 92.88 104 ILE A O 1
ATOM 857 N N . SER A 1 105 ? 11.367 26.688 -11.688 1 92.81 105 SER A N 1
ATOM 858 C CA . SER A 1 105 ? 11.727 25.375 -12.234 1 92.81 105 SER A CA 1
ATOM 859 C C . SER A 1 105 ? 12.68 24.641 -11.305 1 92.81 105 SER A C 1
ATOM 861 O O . SER A 1 105 ? 13.445 25.266 -10.57 1 92.81 105 SER A O 1
ATOM 863 N N . PRO A 1 106 ? 12.602 23.344 -11.328 1 94.25 106 PRO A N 1
ATOM 864 C CA . PRO A 1 106 ? 13.5 22.547 -10.477 1 94.25 106 PRO A CA 1
ATOM 865 C C . PRO A 1 106 ? 14.969 22.891 -10.688 1 94.25 106 PRO A C 1
ATOM 867 O O . PRO A 1 106 ? 15.438 22.938 -11.828 1 94.25 106 PRO A O 1
ATOM 870 N N . THR A 1 107 ? 15.688 23.203 -9.594 1 95.12 107 THR A N 1
ATOM 871 C CA . THR A 1 107 ? 17.094 23.594 -9.656 1 95.12 107 THR A CA 1
ATOM 872 C C . THR A 1 107 ? 17.734 23.516 -8.273 1 95.12 107 THR A C 1
ATOM 874 O O . THR A 1 107 ? 17.062 23.719 -7.258 1 95.12 107 THR A O 1
ATOM 877 N N . GLU A 1 108 ? 18.984 23.156 -8.312 1 94.88 108 GLU A N 1
ATOM 878 C CA . GLU A 1 108 ? 19.781 23.219 -7.09 1 94.88 108 GLU A CA 1
ATOM 879 C C . GLU A 1 108 ? 20.516 24.547 -6.965 1 94.88 108 GLU A C 1
ATOM 881 O O . GLU A 1 108 ? 21.125 25.016 -7.926 1 94.88 108 GLU A O 1
ATOM 886 N N . LYS A 1 109 ? 20.406 25.172 -5.793 1 94.31 109 LYS A N 1
ATOM 887 C CA . LYS A 1 109 ? 20.984 26.5 -5.617 1 94.31 109 LYS A CA 1
ATOM 888 C C . LYS A 1 109 ? 21.859 26.562 -4.367 1 94.31 109 LYS A C 1
ATOM 890 O O . LYS A 1 109 ? 21.453 26.094 -3.301 1 94.31 109 LYS A O 1
ATOM 895 N N . LYS A 1 110 ? 23.031 27.078 -4.516 1 95.06 110 LYS A N 1
ATOM 896 C CA . LYS A 1 110 ? 23.875 27.453 -3.387 1 95.06 110 LYS A CA 1
ATOM 897 C C . LYS A 1 110 ? 23.734 28.938 -3.062 1 95.06 110 LYS A C 1
ATOM 899 O O . LYS A 1 110 ? 23.891 29.797 -3.943 1 95.06 110 LYS A O 1
ATOM 904 N N . LEU A 1 111 ? 23.469 29.203 -1.888 1 96.12 111 LEU A N 1
ATOM 905 C CA . LEU A 1 111 ? 23.203 30.578 -1.504 1 96.12 111 LEU A CA 1
ATOM 906 C C . LEU A 1 111 ? 24.5 31.344 -1.3 1 96.12 111 LEU A C 1
ATOM 908 O O . LEU A 1 111 ? 25.516 30.766 -0.896 1 96.12 111 LEU A O 1
ATOM 912 N N . THR A 1 112 ? 24.453 32.625 -1.642 1 96.25 112 THR A N 1
ATOM 913 C CA . THR A 1 112 ? 25.5 33.531 -1.234 1 96.25 112 THR A CA 1
ATOM 914 C C . THR A 1 112 ? 25.172 34.188 0.108 1 96.25 112 THR A C 1
ATOM 916 O O . THR A 1 112 ? 24.047 34.094 0.592 1 96.25 112 THR A O 1
ATOM 919 N N . LEU A 1 113 ? 26.172 34.781 0.646 1 96.25 113 LEU A N 1
ATOM 920 C CA . LEU A 1 113 ? 25.938 35.469 1.921 1 96.25 113 LEU A CA 1
ATOM 921 C C . LEU A 1 113 ? 24.891 36.531 1.786 1 96.25 113 LEU A C 1
ATOM 923 O O . LEU A 1 113 ? 24.047 36.719 2.676 1 96.25 113 LEU A O 1
ATOM 927 N N . ILE A 1 114 ? 24.891 37.25 0.653 1 95.38 114 ILE A N 1
ATOM 928 C CA . ILE A 1 114 ? 23.953 38.312 0.399 1 95.38 114 ILE A CA 1
ATOM 929 C C . ILE A 1 114 ? 22.531 37.75 0.284 1 95.38 114 ILE A C 1
ATOM 931 O O . ILE A 1 114 ? 21.578 38.312 0.832 1 95.38 114 ILE A O 1
ATOM 935 N N . GLU A 1 115 ? 22.422 36.656 -0.347 1 96.25 115 GLU A N 1
ATOM 936 C CA . GLU A 1 115 ? 21.125 36 -0.516 1 96.25 115 GLU A CA 1
ATOM 937 C C . GLU A 1 115 ? 20.594 35.5 0.815 1 96.25 115 GLU A C 1
ATOM 939 O O . GLU A 1 115 ? 19.391 35.625 1.104 1 96.25 115 GLU A O 1
ATOM 944 N N . LEU A 1 116 ? 21.484 34.844 1.597 1 97.38 116 LEU A N 1
ATOM 945 C CA . LEU A 1 116 ? 21.078 34.312 2.9 1 97.38 116 LEU A CA 1
ATOM 946 C C . LEU A 1 116 ? 20.594 35.438 3.799 1 97.38 116 LEU A C 1
ATOM 948 O O . LEU A 1 116 ? 19.562 35.312 4.461 1 97.38 116 LEU A O 1
ATOM 952 N N . ASP A 1 117 ? 21.266 36.531 3.77 1 95.88 117 ASP A N 1
ATOM 953 C CA . ASP A 1 117 ? 20.859 37.688 4.566 1 95.88 117 ASP A CA 1
ATOM 954 C C . ASP A 1 117 ? 19.516 38.219 4.094 1 95.88 117 ASP A C 1
ATOM 956 O O . ASP A 1 117 ? 18.719 38.719 4.902 1 95.88 117 ASP A O 1
ATOM 960 N N . GLY A 1 118 ? 19.375 38.219 2.793 1 95.69 118 GLY A N 1
ATOM 961 C CA . GLY A 1 118 ? 18.094 38.625 2.236 1 95.69 118 GLY A CA 1
ATOM 962 C C . GLY A 1 118 ? 16.938 37.75 2.709 1 95.69 118 GLY A C 1
ATOM 963 O O . GLY A 1 118 ? 15.836 38.281 2.955 1 95.69 118 GLY A O 1
ATOM 964 N N . ILE A 1 119 ? 17.188 36.5 2.838 1 96.38 119 ILE A N 1
ATOM 965 C CA . ILE A 1 119 ? 16.172 35.562 3.307 1 96.38 119 ILE A CA 1
ATOM 966 C C . ILE A 1 119 ? 15.891 35.781 4.789 1 96.38 119 ILE A C 1
ATOM 968 O O . ILE A 1 119 ? 14.734 35.812 5.211 1 96.38 119 ILE A O 1
ATOM 972 N N . LEU A 1 120 ? 16.875 36 5.516 1 96.31 120 LEU A N 1
ATOM 973 C CA . LEU A 1 120 ? 16.75 36.156 6.961 1 96.31 120 LEU A CA 1
ATOM 974 C C .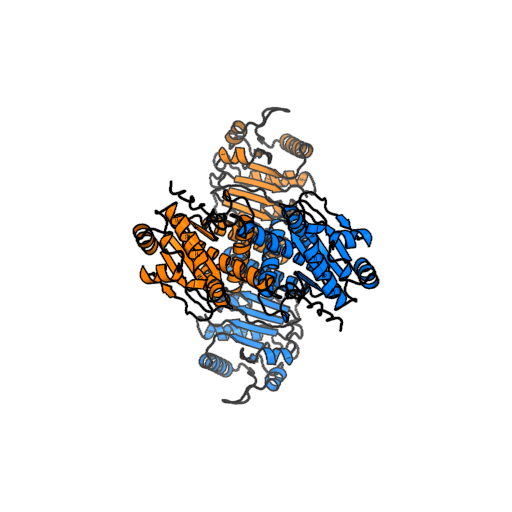 LEU A 1 120 ? 16.094 37.5 7.312 1 96.31 120 LEU A C 1
ATOM 976 O O . LEU A 1 120 ? 15.414 37.594 8.336 1 96.31 120 LEU A O 1
ATOM 980 N N . GLY A 1 121 ? 16.297 38.5 6.41 1 94.44 121 GLY A N 1
ATOM 981 C CA . GLY A 1 121 ? 15.695 39.781 6.637 1 94.44 121 GLY A CA 1
ATOM 982 C C . GLY A 1 121 ? 16.125 40.438 7.945 1 94.44 121 GLY A C 1
ATOM 983 O O . GLY A 1 121 ? 17.312 40.656 8.172 1 94.44 121 GLY A O 1
ATOM 984 N N . ASN A 1 122 ? 15.117 40.625 8.852 1 92.38 122 ASN A N 1
ATOM 985 C CA . ASN A 1 122 ? 15.359 41.312 10.125 1 92.38 122 ASN A CA 1
ATOM 986 C C . ASN A 1 122 ? 16.078 40.406 11.117 1 92.38 122 ASN A C 1
ATOM 988 O O . ASN A 1 122 ? 16.578 40.875 12.141 1 92.38 122 ASN A O 1
ATOM 992 N N . LYS A 1 123 ? 16.266 39.156 10.805 1 93.38 123 LYS A N 1
ATOM 993 C CA . LYS A 1 123 ? 16.891 38.188 11.727 1 93.38 123 LYS A CA 1
ATOM 994 C C . LYS A 1 123 ? 18.344 37.938 11.328 1 93.38 123 LYS A C 1
ATOM 996 O O . LYS A 1 123 ? 19 37.062 11.922 1 93.38 123 LYS A O 1
ATOM 1001 N N . LYS A 1 124 ? 18.844 38.625 10.375 1 92.25 124 LYS A N 1
ATOM 1002 C CA . LYS A 1 124 ? 20.188 38.375 9.875 1 92.25 124 LYS A CA 1
ATOM 1003 C C . LYS A 1 124 ? 21.219 38.562 10.977 1 92.25 124 LYS A C 1
ATOM 1005 O O . LYS A 1 124 ? 22.266 37.906 10.992 1 92.25 124 LYS A O 1
ATOM 1010 N N . ASN A 1 125 ? 20.906 39.469 11.906 1 92.5 125 ASN A N 1
ATOM 1011 C CA . ASN A 1 125 ? 21.891 39.812 12.922 1 92.5 125 ASN A CA 1
ATOM 1012 C C . ASN A 1 125 ? 21.859 38.844 14.094 1 92.5 125 ASN A C 1
ATOM 1014 O O . ASN A 1 125 ? 22.688 38.906 15 1 92.5 125 ASN A O 1
ATOM 1018 N N . GLU A 1 126 ? 20.938 37.938 14.031 1 93.5 126 GLU A N 1
ATOM 1019 C CA . GLU A 1 126 ? 20.859 36.906 15.07 1 93.5 126 GLU A CA 1
ATOM 1020 C C . GLU A 1 126 ? 21.953 35.844 14.875 1 93.5 126 GLU A C 1
ATOM 1022 O O . GLU A 1 126 ? 22.234 35.062 15.797 1 93.5 126 GLU A O 1
ATOM 1027 N N . PHE A 1 127 ? 22.578 35.812 13.766 1 95.44 127 PHE A N 1
ATOM 1028 C CA . PHE A 1 127 ? 23.594 34.812 13.445 1 95.44 127 PHE A CA 1
ATOM 1029 C C . PHE A 1 127 ? 24.891 35.5 13.039 1 95.44 127 PHE A C 1
ATOM 1031 O O . PHE A 1 127 ? 24.891 36.438 12.258 1 95.44 127 PHE A O 1
ATOM 1038 N N . GLU A 1 128 ? 25.984 34.969 13.539 1 95.12 128 GLU A N 1
ATOM 1039 C CA . GLU A 1 128 ? 27.312 35.5 13.227 1 95.12 128 GLU A CA 1
ATOM 1040 C C . GLU A 1 128 ? 27.672 35.25 11.766 1 95.12 128 GLU A C 1
ATOM 1042 O O . GLU A 1 128 ? 27.297 34.219 11.195 1 95.12 128 GLU A O 1
ATOM 1047 N N . LYS A 1 129 ? 28.5 36.125 11.25 1 95.25 129 LYS A N 1
ATOM 1048 C CA . LYS A 1 129 ? 28.922 36.031 9.859 1 95.25 129 LYS A CA 1
ATOM 1049 C C . LYS A 1 129 ? 29.672 34.75 9.594 1 95.25 129 LYS A C 1
ATOM 1051 O O . LYS A 1 129 ? 29.469 34.094 8.57 1 95.25 129 LYS A O 1
ATOM 1056 N N . GLU A 1 130 ? 30.516 34.375 10.438 1 95.06 130 GLU A N 1
ATOM 1057 C CA . GLU A 1 130 ? 31.312 33.156 10.281 1 95.06 130 GLU A CA 1
ATOM 1058 C C . GLU A 1 130 ? 30.406 31.922 10.227 1 95.06 130 GLU A C 1
ATOM 1060 O O . GLU A 1 130 ? 30.656 31 9.445 1 95.06 130 GLU A O 1
ATOM 1065 N N . LEU A 1 131 ? 29.406 31.875 11.078 1 96.06 131 LEU A N 1
ATOM 1066 C CA . LEU A 1 131 ? 28.469 30.766 11.109 1 96.06 131 LEU A CA 1
ATOM 1067 C C . LEU A 1 131 ? 27.703 30.672 9.797 1 96.06 131 LEU A C 1
ATOM 1069 O O . LEU A 1 131 ? 27.5 29.578 9.266 1 96.06 131 LEU A O 1
ATOM 1073 N N . LYS A 1 132 ? 27.234 31.828 9.336 1 97 132 LYS A N 1
ATOM 1074 C CA . LYS A 1 132 ? 26.484 31.859 8.078 1 97 132 LYS A CA 1
ATOM 1075 C C . LYS A 1 132 ? 27.328 31.344 6.918 1 97 132 LYS A C 1
ATOM 1077 O O . LYS A 1 132 ? 26.844 30.609 6.062 1 97 132 LYS A O 1
ATOM 1082 N N . GLU A 1 133 ? 28.562 31.75 6.875 1 96.19 133 GLU A N 1
ATOM 1083 C CA . GLU A 1 133 ? 29.453 31.328 5.812 1 96.19 133 GLU A CA 1
ATOM 1084 C C . GLU A 1 133 ? 29.688 29.812 5.855 1 96.19 133 GLU A C 1
ATOM 1086 O O . GLU A 1 133 ? 29.688 29.156 4.816 1 96.19 133 GLU A O 1
ATOM 1091 N N . LYS A 1 134 ? 29.859 29.312 7.008 1 96.06 134 LYS A N 1
ATOM 1092 C CA . LYS A 1 134 ? 30.031 27.875 7.16 1 96.06 134 LYS A CA 1
ATOM 1093 C C . LYS A 1 134 ? 28.75 27.141 6.777 1 96.06 134 LYS A C 1
ATOM 1095 O O . LYS A 1 134 ? 28.812 26.062 6.176 1 96.06 134 LYS A O 1
ATOM 1100 N N . PHE A 1 135 ? 27.625 27.688 7.223 1 97.31 135 PHE A N 1
ATOM 1101 C CA . PHE A 1 135 ? 26.328 27.094 6.91 1 97.31 135 PHE A CA 1
ATOM 1102 C C . PHE A 1 135 ? 26.125 27.016 5.406 1 97.31 135 PHE A C 1
ATOM 1104 O O . PHE A 1 135 ? 25.672 25.984 4.895 1 97.31 135 PHE A O 1
ATOM 1111 N N . ILE A 1 136 ? 26.453 28.031 4.723 1 96.81 136 ILE A N 1
ATOM 1112 C CA . ILE A 1 136 ? 26.266 28.094 3.277 1 96.81 136 ILE A CA 1
ATOM 1113 C C . ILE A 1 136 ? 27.078 26.984 2.611 1 96.81 136 ILE A C 1
ATOM 1115 O O . ILE A 1 136 ? 26.625 26.406 1.62 1 96.81 136 ILE A O 1
ATOM 1119 N N . GLY A 1 137 ? 28.188 26.688 3.141 1 95.31 137 GLY A N 1
ATOM 1120 C CA . GLY A 1 137 ? 29.016 25.625 2.598 1 95.31 137 GLY A CA 1
ATOM 1121 C C . GLY A 1 137 ? 28.422 24.25 2.77 1 95.31 137 GLY A C 1
ATOM 1122 O O . GLY A 1 137 ? 28.719 23.328 1.996 1 95.31 137 GLY A O 1
ATOM 1123 N N . SER A 1 138 ? 27.578 24.094 3.754 1 95.81 138 SER A N 1
ATOM 1124 C CA . SER A 1 138 ? 27.031 22.797 4.082 1 95.81 138 SER A CA 1
ATOM 1125 C C . SER A 1 138 ? 25.547 22.719 3.744 1 95.81 138 SER A C 1
ATOM 1127 O O . SER A 1 138 ? 24.859 21.781 4.133 1 95.81 138 SER A O 1
ATOM 1129 N N . PHE A 1 139 ? 25 23.766 3.086 1 96.81 139 PHE A N 1
ATOM 1130 C CA . PHE A 1 139 ? 23.562 23.859 2.848 1 96.81 139 PHE A CA 1
ATOM 1131 C C . PHE A 1 139 ? 23.266 23.875 1.354 1 96.81 139 PHE A C 1
ATOM 1133 O O . PHE A 1 139 ? 23.984 24.5 0.575 1 96.81 139 PHE A O 1
ATOM 1140 N N . ILE A 1 140 ? 22.234 23.156 0.977 1 95.31 140 ILE A N 1
ATOM 1141 C CA . ILE A 1 140 ? 21.766 23.141 -0.408 1 95.31 140 ILE A CA 1
ATOM 1142 C C . ILE A 1 140 ? 20.281 23.469 -0.463 1 95.31 140 ILE A C 1
ATOM 1144 O O . ILE A 1 140 ? 19.484 22.875 0.269 1 95.31 140 ILE A O 1
ATOM 1148 N N . LEU A 1 141 ? 19.922 24.438 -1.221 1 96.62 141 LEU A N 1
ATOM 1149 C CA . LEU A 1 141 ? 18.531 24.75 -1.533 1 96.62 141 LEU A CA 1
ATOM 1150 C C . LEU A 1 141 ? 18.094 24.062 -2.83 1 96.62 141 LEU A C 1
ATOM 1152 O O . LEU A 1 141 ? 18.625 24.375 -3.902 1 96.62 141 LEU A O 1
ATOM 1156 N N . GLN A 1 142 ? 17.188 23.156 -2.699 1 95.94 142 GLN A N 1
ATOM 1157 C CA . GLN A 1 142 ? 16.75 22.391 -3.861 1 95.94 142 GLN A CA 1
ATOM 1158 C C . GLN A 1 142 ? 15.305 22.703 -4.227 1 95.94 142 GLN A C 1
ATOM 1160 O O . GLN A 1 142 ? 14.383 22.312 -3.512 1 95.94 142 GLN A O 1
ATOM 1165 N N . PHE A 1 143 ? 15.109 23.422 -5.297 1 96 143 PHE A N 1
ATOM 1166 C CA . PHE A 1 143 ? 13.773 23.562 -5.871 1 96 143 PHE A CA 1
ATOM 1167 C C . PHE A 1 143 ? 13.391 22.297 -6.641 1 96 143 PHE A C 1
ATOM 1169 O O . PHE A 1 143 ? 14.109 21.891 -7.559 1 96 143 PHE A O 1
ATOM 1176 N N . SER A 1 144 ? 12.312 21.688 -6.238 1 94.56 144 SER A N 1
ATOM 1177 C CA . SER A 1 144 ? 11.93 20.391 -6.762 1 94.56 144 SER A CA 1
ATOM 1178 C C . SER A 1 144 ? 10.68 20.484 -7.633 1 94.56 144 SER A C 1
ATOM 1180 O O . SER A 1 144 ? 10.117 21.562 -7.797 1 94.56 144 SER A O 1
ATOM 1182 N N . GLU A 1 145 ? 10.336 19.375 -8.234 1 94 145 GLU A N 1
ATOM 1183 C CA . GLU A 1 145 ? 9.18 19.281 -9.117 1 94 145 GLU A CA 1
ATOM 1184 C C . GLU A 1 145 ? 7.875 19.297 -8.32 1 94 145 GLU A C 1
ATOM 1186 O O . GLU A 1 145 ? 7.891 19.156 -7.094 1 94 145 GLU A O 1
ATOM 1191 N N . ASN A 1 146 ? 6.773 19.531 -9 1 93.5 146 ASN A N 1
ATOM 1192 C CA . ASN A 1 146 ? 5.469 19.422 -8.352 1 93.5 146 ASN A CA 1
ATOM 1193 C C . ASN A 1 146 ? 5.172 18 -7.906 1 93.5 146 ASN A C 1
ATOM 1195 O O . ASN A 1 146 ? 5.961 17.078 -8.164 1 93.5 146 ASN A O 1
ATOM 1199 N N . TYR A 1 147 ? 4.125 17.781 -7.27 1 93.62 147 TYR A N 1
ATOM 1200 C CA . TYR A 1 147 ? 3.799 16.484 -6.684 1 93.62 147 TYR A CA 1
ATOM 1201 C C . TYR A 1 147 ? 3.742 15.406 -7.75 1 93.62 147 TYR A C 1
ATOM 1203 O O . TYR A 1 147 ? 4.332 14.336 -7.586 1 93.62 147 TYR A O 1
ATOM 1211 N N . GLU A 1 148 ? 3 15.672 -8.867 1 91.44 148 GLU A N 1
ATOM 1212 C CA . GLU A 1 148 ? 2.771 14.664 -9.906 1 91.44 148 GLU A CA 1
ATOM 1213 C C . GLU A 1 148 ? 4.086 14.195 -10.516 1 91.44 148 GLU A C 1
ATOM 1215 O O . GLU A 1 148 ? 4.305 12.992 -10.688 1 91.44 148 GLU A O 1
ATOM 1220 N N . GLU A 1 149 ? 4.898 15.109 -10.82 1 92.81 149 GLU A N 1
ATOM 1221 C CA . GLU A 1 149 ? 6.188 14.773 -11.422 1 92.81 149 GLU A CA 1
ATOM 1222 C C . GLU A 1 149 ? 7.082 14.047 -10.43 1 92.81 149 GLU A C 1
ATOM 1224 O O . GLU A 1 149 ? 7.801 13.117 -10.797 1 92.81 149 GLU A O 1
ATOM 1229 N N . GLN A 1 150 ? 7.074 14.523 -9.234 1 94.25 150 GLN A N 1
ATOM 1230 C CA . GLN A 1 150 ? 7.855 13.836 -8.219 1 94.25 150 GLN A CA 1
ATOM 1231 C C . GLN A 1 150 ? 7.367 12.398 -8.023 1 94.25 150 GLN A C 1
ATOM 1233 O O . GLN A 1 150 ? 8.164 11.492 -7.801 1 94.25 150 GLN A O 1
ATOM 1238 N N . PHE A 1 151 ? 6.078 12.242 -7.996 1 93.75 151 PHE A N 1
ATOM 1239 C CA . PHE A 1 151 ? 5.5 10.906 -7.875 1 93.75 151 PHE A CA 1
ATOM 1240 C C . PHE A 1 151 ? 5.984 10 -9 1 93.75 151 PHE A C 1
ATOM 1242 O O . PHE A 1 151 ? 6.426 8.875 -8.75 1 93.75 151 PHE A O 1
ATOM 1249 N N . HIS A 1 152 ? 5.941 10.469 -10.164 1 92.56 152 HIS A N 1
ATOM 1250 C CA . HIS A 1 152 ? 6.406 9.703 -11.312 1 92.56 152 HIS A CA 1
ATOM 1251 C C . HIS A 1 152 ? 7.887 9.359 -11.18 1 92.56 152 HIS A C 1
ATOM 1253 O O . HIS A 1 152 ? 8.305 8.242 -11.5 1 92.56 152 HIS A O 1
ATOM 1259 N N . SER A 1 153 ? 8.633 10.336 -10.773 1 94.06 153 SER A N 1
ATOM 1260 C CA . SER A 1 153 ? 10.055 10.117 -10.57 1 94.06 153 SER A CA 1
ATOM 1261 C C . SER A 1 153 ? 10.305 9.055 -9.5 1 94.06 153 SER A C 1
ATOM 1263 O O . SER A 1 153 ? 11.25 8.273 -9.594 1 94.06 153 SER A O 1
ATOM 1265 N N . THR A 1 154 ? 9.508 9.125 -8.453 1 96.12 154 THR A N 1
ATOM 1266 C CA . THR A 1 154 ? 9.617 8.133 -7.387 1 96.12 154 THR A CA 1
ATOM 1267 C C . THR A 1 154 ? 9.344 6.727 -7.926 1 96.12 154 THR A C 1
ATOM 1269 O O . THR A 1 154 ? 10.07 5.785 -7.602 1 96.12 154 THR A O 1
ATOM 1272 N N . LEU A 1 155 ? 8.312 6.574 -8.734 1 94.12 155 LEU A N 1
ATOM 1273 C CA . LEU A 1 155 ? 7.98 5.281 -9.328 1 94.12 155 LEU A CA 1
ATOM 1274 C C . LEU A 1 155 ? 9.125 4.777 -10.203 1 94.12 155 LEU A C 1
ATOM 1276 O O . LEU A 1 155 ? 9.438 3.584 -10.195 1 94.12 155 LEU A O 1
ATOM 1280 N N . GLU A 1 156 ? 9.711 5.684 -10.945 1 93.25 156 GLU A N 1
ATOM 1281 C CA . GLU A 1 156 ? 10.836 5.316 -11.797 1 93.25 156 GLU A CA 1
ATOM 1282 C C . GLU A 1 156 ? 12.016 4.809 -10.969 1 93.25 156 GLU A C 1
ATOM 1284 O O . GLU A 1 156 ? 12.695 3.859 -11.367 1 93.25 156 GLU A O 1
ATOM 1289 N N . GLN A 1 157 ? 12.273 5.508 -9.898 1 95.75 157 GLN A N 1
ATOM 1290 C CA . GLN A 1 157 ? 13.352 5.078 -9.016 1 95.75 157 GLN A CA 1
ATOM 1291 C C . GLN A 1 157 ? 13.07 3.699 -8.43 1 95.75 157 GLN A C 1
ATOM 1293 O O . GLN A 1 157 ? 13.977 2.877 -8.297 1 95.75 157 GLN A O 1
ATOM 1298 N N . ILE A 1 158 ? 11.836 3.482 -8.055 1 95.12 158 ILE A N 1
ATOM 1299 C CA . ILE A 1 158 ? 11.438 2.18 -7.539 1 95.12 158 ILE A CA 1
ATOM 1300 C C . ILE A 1 158 ? 11.609 1.117 -8.625 1 95.12 158 ILE A C 1
ATOM 1302 O O . ILE A 1 158 ? 12.133 0.033 -8.359 1 95.12 158 ILE A O 1
ATOM 1306 N N . ASP A 1 159 ? 11.148 1.438 -9.805 1 91.06 159 ASP A N 1
ATOM 1307 C CA . ASP A 1 159 ? 11.273 0.532 -10.945 1 91.06 159 ASP A CA 1
ATOM 1308 C C . ASP A 1 159 ? 12.727 0.126 -11.164 1 91.06 159 ASP A C 1
ATOM 1310 O O . ASP A 1 159 ? 13.031 -1.054 -11.359 1 91.06 159 ASP A O 1
ATOM 1314 N N . LYS A 1 160 ? 13.57 1.064 -11.141 1 91.75 160 LYS A N 1
ATOM 1315 C CA . LYS A 1 160 ? 15 0.831 -11.352 1 91.75 160 LYS A CA 1
ATOM 1316 C C . LYS A 1 160 ? 15.602 0.023 -10.203 1 91.75 160 LYS A C 1
ATOM 1318 O O . LYS A 1 160 ? 16.375 -0.905 -10.438 1 91.75 160 LYS A O 1
ATOM 1323 N N . ALA A 1 161 ? 15.297 0.396 -9.023 1 92.75 161 ALA A N 1
ATOM 1324 C CA . ALA A 1 161 ? 15.867 -0.231 -7.832 1 92.75 161 ALA A CA 1
ATOM 1325 C C . ALA A 1 161 ? 15.492 -1.708 -7.758 1 92.75 161 ALA A C 1
ATOM 1327 O O . ALA A 1 161 ? 16.266 -2.527 -7.262 1 92.75 161 ALA A O 1
ATOM 1328 N N . TYR A 1 162 ? 14.328 -2.059 -8.281 1 87.94 162 TYR A N 1
ATOM 1329 C CA . TYR A 1 162 ? 13.836 -3.42 -8.117 1 87.94 162 TYR A CA 1
ATOM 1330 C C . TYR A 1 162 ? 13.695 -4.125 -9.461 1 87.94 162 TYR A C 1
ATOM 1332 O O . TYR A 1 162 ? 13.188 -5.242 -9.531 1 87.94 162 TYR A O 1
ATOM 1340 N N . ASN A 1 163 ? 14.07 -3.477 -10.516 1 83.81 163 ASN A N 1
ATOM 1341 C CA . ASN A 1 163 ? 14.031 -4.035 -11.859 1 83.81 163 ASN A CA 1
ATOM 1342 C C . ASN A 1 163 ? 12.664 -4.617 -12.188 1 83.81 163 ASN A C 1
ATOM 1344 O O . ASN A 1 163 ? 12.547 -5.789 -12.562 1 83.81 163 ASN A O 1
ATOM 1348 N N . LEU A 1 164 ? 11.641 -3.92 -11.977 1 78.25 164 LEU A N 1
ATOM 1349 C CA . LEU A 1 164 ? 10.266 -4.398 -12.078 1 78.25 164 LEU A CA 1
ATOM 1350 C C . LEU A 1 164 ? 9.781 -4.352 -13.523 1 78.25 164 LEU A C 1
ATOM 1352 O O . LEU A 1 164 ? 9.008 -5.215 -13.953 1 78.25 164 LEU A O 1
ATOM 1356 N N . ASN A 1 165 ? 10.125 -3.338 -14.312 1 72.69 165 ASN A N 1
ATOM 1357 C CA . ASN A 1 165 ? 9.711 -3.141 -15.703 1 72.69 165 ASN A CA 1
ATOM 1358 C C . ASN A 1 165 ? 8.195 -3.227 -15.852 1 72.69 165 ASN A C 1
ATOM 1360 O O . ASN A 1 165 ? 7.699 -3.762 -16.844 1 72.69 165 ASN A O 1
ATOM 1364 N N . ASN A 1 166 ? 7.449 -2.98 -14.906 1 73.69 166 ASN A N 1
ATOM 1365 C CA . ASN A 1 166 ? 5.992 -2.949 -14.828 1 73.69 166 ASN A CA 1
ATOM 1366 C C . ASN A 1 166 ? 5.504 -1.795 -13.953 1 73.69 166 ASN A C 1
ATOM 1368 O O . ASN A 1 166 ? 5.723 -1.79 -12.742 1 73.69 166 ASN A O 1
ATOM 1372 N N . ARG A 1 167 ? 4.816 -0.9 -14.516 1 78.25 167 ARG A N 1
ATOM 1373 C CA . ARG A 1 167 ? 4.395 0.315 -13.828 1 78.25 167 ARG A CA 1
ATOM 1374 C C . ARG A 1 167 ? 3.436 -0.006 -12.688 1 78.25 167 ARG A C 1
ATOM 1376 O O . ARG A 1 167 ? 3.484 0.628 -11.633 1 78.25 167 ARG A O 1
ATOM 1383 N N . ASP A 1 168 ? 2.551 -0.92 -12.93 1 78.06 168 ASP A N 1
ATOM 1384 C CA . ASP A 1 168 ? 1.592 -1.289 -11.898 1 78.06 168 ASP A CA 1
ATOM 1385 C C . ASP A 1 168 ? 2.299 -1.88 -10.68 1 78.06 168 ASP A C 1
ATOM 1387 O O . ASP A 1 168 ? 1.895 -1.636 -9.539 1 78.06 168 ASP A O 1
ATOM 1391 N N . LEU A 1 169 ? 3.297 -2.658 -10.992 1 82.38 169 LEU A N 1
ATOM 1392 C CA . LEU A 1 169 ? 4.086 -3.217 -9.898 1 82.38 169 LEU A CA 1
ATOM 1393 C C . LEU A 1 169 ? 4.828 -2.115 -9.148 1 82.38 169 LEU A C 1
ATOM 1395 O O . LEU A 1 169 ? 4.977 -2.186 -7.926 1 82.38 169 LEU A O 1
ATOM 1399 N N . SER A 1 170 ? 5.305 -1.104 -9.891 1 89.25 170 SER A N 1
ATOM 1400 C CA . SER A 1 170 ? 5.969 0.029 -9.258 1 89.25 170 SER A CA 1
ATOM 1401 C C . SER A 1 170 ? 5.031 0.757 -8.305 1 89.25 170 SER A C 1
ATOM 1403 O O . SER A 1 170 ? 5.441 1.178 -7.219 1 89.25 170 SER A O 1
ATOM 1405 N N . VAL A 1 171 ? 3.803 0.895 -8.695 1 88.62 171 VAL A N 1
ATOM 1406 C CA . VAL A 1 171 ? 2.797 1.553 -7.867 1 88.62 171 VAL A CA 1
ATOM 1407 C C . VAL A 1 171 ? 2.543 0.726 -6.609 1 88.62 171 VAL A C 1
ATOM 1409 O O . VAL A 1 171 ? 2.402 1.277 -5.516 1 88.62 171 VAL A O 1
ATOM 1412 N N . LEU A 1 172 ? 2.434 -0.526 -6.793 1 87 172 LEU A N 1
ATOM 1413 C CA . LEU A 1 172 ? 2.217 -1.407 -5.648 1 87 172 LEU A CA 1
ATOM 1414 C C . LEU A 1 172 ? 3.379 -1.316 -4.664 1 87 172 LEU A C 1
ATOM 1416 O O . LEU A 1 172 ? 3.166 -1.207 -3.455 1 87 172 LEU A O 1
ATOM 1420 N N . TYR A 1 173 ? 4.613 -1.418 -5.207 1 90.44 173 TYR A N 1
ATOM 1421 C CA . TYR A 1 173 ? 5.789 -1.295 -4.352 1 90.44 173 TYR A CA 1
ATOM 1422 C C . TYR A 1 173 ? 5.789 0.039 -3.615 1 90.44 173 TYR A C 1
ATOM 1424 O O . TYR A 1 173 ? 6.129 0.1 -2.43 1 90.44 173 TYR A O 1
ATOM 1432 N N . HIS A 1 174 ? 5.449 1.068 -4.32 1 93.88 174 HIS A N 1
ATOM 1433 C CA . HIS A 1 174 ? 5.332 2.385 -3.705 1 93.88 174 HIS A CA 1
ATOM 1434 C C . HIS A 1 174 ? 4.355 2.363 -2.535 1 93.88 174 HIS A C 1
ATOM 1436 O O . HIS A 1 174 ? 4.637 2.922 -1.474 1 93.88 174 HIS A O 1
ATOM 1442 N N . SER A 1 175 ? 3.211 1.772 -2.768 1 90.06 175 SER A N 1
ATOM 1443 C CA . SER A 1 175 ? 2.189 1.681 -1.729 1 90.06 175 SER A CA 1
ATOM 1444 C C . SER A 1 175 ? 2.711 0.934 -0.506 1 90.06 175 SER A C 1
ATOM 1446 O O . SER A 1 175 ? 2.447 1.333 0.63 1 90.06 175 SER A O 1
ATOM 1448 N N . ILE A 1 176 ? 3.387 -0.127 -0.787 1 89.56 176 ILE A N 1
ATOM 1449 C CA . ILE A 1 176 ? 3.928 -0.947 0.292 1 89.56 176 ILE A CA 1
ATOM 1450 C C . ILE A 1 176 ? 4.984 -0.156 1.062 1 89.56 176 ILE A C 1
ATOM 1452 O O . ILE A 1 176 ? 4.969 -0.123 2.295 1 89.56 176 ILE A O 1
ATOM 1456 N N . ILE A 1 177 ? 5.898 0.447 0.322 1 93.94 177 ILE A N 1
ATOM 1457 C CA . ILE A 1 177 ? 6.984 1.206 0.937 1 93.94 177 ILE A CA 1
ATOM 1458 C C . ILE A 1 177 ? 6.402 2.34 1.779 1 93.94 177 ILE A C 1
ATOM 1460 O O . ILE A 1 177 ? 6.809 2.537 2.928 1 93.94 177 ILE A O 1
ATOM 1464 N N . ARG A 1 178 ? 5.512 3.078 1.216 1 93.19 178 ARG A N 1
ATOM 1465 C CA . ARG A 1 178 ? 4.895 4.191 1.93 1 93.19 178 ARG A CA 1
ATOM 1466 C C . ARG A 1 178 ? 4.184 3.705 3.189 1 93.19 178 ARG A C 1
ATOM 1468 O O . ARG A 1 178 ? 4.262 4.348 4.238 1 93.19 178 ARG A O 1
ATOM 1475 N N . SER A 1 179 ? 3.492 2.633 3.064 1 90.81 179 SER A N 1
ATOM 1476 C CA . SER A 1 179 ? 2.793 2.076 4.219 1 90.81 179 SER A CA 1
ATOM 1477 C C . SER A 1 179 ? 3.768 1.725 5.336 1 90.81 179 SER A C 1
ATOM 1479 O O . SER A 1 179 ? 3.465 1.92 6.516 1 90.81 179 SER A O 1
ATOM 1481 N N . GLU A 1 180 ? 4.863 1.138 4.961 1 92.38 180 GLU A N 1
ATOM 1482 C CA . GLU A 1 180 ? 5.879 0.803 5.957 1 92.38 180 GLU A CA 1
ATOM 1483 C C . GLU A 1 180 ? 6.418 2.059 6.637 1 92.38 180 GLU A C 1
ATOM 1485 O O . GLU A 1 180 ? 6.625 2.07 7.852 1 92.38 180 GLU A O 1
ATOM 1490 N N . ILE A 1 181 ? 6.648 3.09 5.887 1 93.44 181 ILE A N 1
ATOM 1491 C CA . ILE A 1 181 ? 7.129 4.355 6.434 1 93.44 181 ILE A CA 1
ATOM 1492 C C . ILE A 1 181 ? 6.086 4.93 7.391 1 93.44 181 ILE A C 1
ATOM 1494 O O . ILE A 1 181 ? 6.43 5.41 8.477 1 93.44 181 ILE A O 1
ATOM 1498 N N . PHE A 1 182 ? 4.809 4.879 6.98 1 91.5 182 PHE A N 1
ATOM 1499 C CA . PHE A 1 182 ? 3.732 5.383 7.824 1 91.5 182 PHE A CA 1
ATOM 1500 C C . PHE A 1 182 ? 3.643 4.59 9.125 1 91.5 182 PHE A C 1
ATOM 1502 O O . PHE A 1 182 ? 3.34 5.148 10.18 1 91.5 182 PHE A O 1
ATOM 1509 N N . ARG A 1 183 ? 3.881 3.301 9.008 1 90.06 183 ARG A N 1
ATOM 1510 C CA . ARG A 1 183 ? 3.875 2.467 10.211 1 90.06 183 ARG A CA 1
ATOM 1511 C C . ARG A 1 183 ? 4.965 2.902 11.18 1 90.06 183 ARG A C 1
ATOM 1513 O O . ARG A 1 183 ? 4.738 2.943 12.398 1 90.06 183 ARG A O 1
ATOM 1520 N N . LEU A 1 184 ? 6.098 3.293 10.711 1 92.06 184 LEU A N 1
ATOM 1521 C CA . LEU A 1 184 ? 7.262 3.607 11.531 1 92.06 184 LEU A CA 1
ATOM 1522 C C . LEU A 1 184 ? 7.184 5.039 12.055 1 92.06 184 LEU A C 1
ATOM 1524 O O . LEU A 1 184 ? 7.621 5.32 13.172 1 92.06 184 LEU A O 1
ATOM 1528 N N . VAL A 1 185 ? 6.637 5.953 11.266 1 91.44 185 VAL A N 1
ATOM 1529 C CA . VAL A 1 185 ? 6.711 7.383 11.539 1 91.44 185 VAL A CA 1
ATOM 1530 C C . VAL A 1 185 ? 5.883 7.711 12.781 1 91.44 185 VAL A C 1
ATOM 1532 O O . VAL A 1 185 ? 6.133 8.711 13.453 1 91.44 185 VAL A O 1
ATOM 1535 N N . ILE A 1 186 ? 4.906 6.938 13.117 1 90.06 186 ILE A N 1
ATOM 1536 C CA . ILE A 1 186 ? 4.047 7.234 14.25 1 90.06 186 ILE A CA 1
ATOM 1537 C C . ILE A 1 186 ? 4.516 6.445 15.477 1 90.06 186 ILE A C 1
ATOM 1539 O O . ILE A 1 186 ? 3.781 6.32 16.453 1 90.06 186 ILE A O 1
ATOM 1543 N N . LYS A 1 187 ? 5.672 5.855 15.422 1 89.69 187 LYS A N 1
ATOM 1544 C CA . LYS A 1 187 ? 6.305 5.191 16.562 1 89.69 187 LYS A CA 1
ATOM 1545 C C . LYS A 1 187 ? 7.227 6.148 17.312 1 89.69 187 LYS A C 1
ATOM 1547 O O . LYS A 1 187 ? 7.254 7.348 17.016 1 89.69 187 LYS A O 1
ATOM 1552 N N . GLU A 1 188 ? 7.852 5.574 18.328 1 89.31 188 GLU A N 1
ATOM 1553 C CA . GLU A 1 188 ? 8.852 6.359 19.047 1 89.31 188 GLU A CA 1
ATOM 1554 C C . GLU A 1 188 ? 10 6.77 18.125 1 89.31 188 GLU A C 1
ATOM 1556 O O . GLU A 1 188 ? 10.312 6.066 17.172 1 89.31 188 GLU A O 1
ATOM 1561 N N . LYS A 1 189 ? 10.609 7.902 18.375 1 87.94 189 LYS A N 1
ATOM 1562 C CA . LYS A 1 189 ? 11.602 8.531 17.516 1 87.94 189 LYS A CA 1
ATOM 1563 C C . LYS A 1 189 ? 12.719 7.555 17.156 1 87.94 189 LYS A C 1
ATOM 1565 O O . LYS A 1 189 ? 13.164 7.52 16 1 87.94 189 LYS A O 1
ATOM 1570 N N . ARG A 1 190 ? 13.133 6.781 18.078 1 88.06 190 ARG A N 1
ATOM 1571 C CA . ARG A 1 190 ? 14.258 5.879 17.859 1 88.06 190 ARG A CA 1
ATOM 1572 C C . ARG A 1 190 ? 13.922 4.824 16.812 1 88.06 190 ARG A C 1
ATOM 1574 O O . ARG A 1 190 ? 14.812 4.238 16.203 1 88.06 190 ARG A O 1
ATOM 1581 N N . LEU A 1 191 ? 12.656 4.609 16.562 1 90.38 191 LEU A N 1
ATOM 1582 C CA . LEU A 1 191 ? 12.211 3.553 15.656 1 90.38 191 LEU A CA 1
ATOM 1583 C C . LEU A 1 191 ? 11.828 4.121 14.297 1 90.38 191 LEU A C 1
ATOM 1585 O O . LEU A 1 191 ? 11.508 3.371 13.367 1 90.38 191 LEU A O 1
ATOM 1589 N N . ARG A 1 192 ? 11.977 5.457 14.125 1 92.94 192 ARG A N 1
ATOM 1590 C CA . ARG A 1 192 ? 11.516 6.117 12.906 1 92.94 192 ARG A CA 1
ATOM 1591 C C . ARG A 1 192 ? 12.617 6.129 11.852 1 92.94 192 ARG A C 1
ATOM 1593 O O . ARG A 1 192 ? 13 7.195 11.359 1 92.94 192 ARG A O 1
ATOM 1600 N N . SER A 1 193 ? 13.062 5 11.508 1 94.44 193 SER A N 1
ATOM 1601 C CA . SER A 1 193 ? 14.109 4.883 10.508 1 94.44 193 SER A CA 1
ATOM 1602 C C . SER A 1 193 ? 13.984 3.58 9.719 1 94.44 193 SER A C 1
ATOM 1604 O O . SER A 1 193 ? 13.391 2.613 10.203 1 94.44 193 SER A O 1
ATOM 1606 N N . ILE A 1 194 ? 14.484 3.615 8.5 1 95.06 194 ILE A N 1
ATOM 1607 C CA . ILE A 1 194 ? 14.461 2.418 7.668 1 95.06 194 ILE A CA 1
ATOM 1608 C C . ILE A 1 194 ? 15.555 2.506 6.609 1 95.06 194 ILE A C 1
ATOM 1610 O O . ILE A 1 194 ? 16.016 3.6 6.27 1 95.06 194 ILE A O 1
ATOM 1614 N N . ASN A 1 195 ? 16.078 1.445 6.215 1 94.56 195 ASN A N 1
ATOM 1615 C CA . ASN A 1 195 ? 17.047 1.391 5.117 1 94.56 195 ASN A CA 1
ATOM 1616 C C . ASN A 1 195 ? 16.562 0.478 3.994 1 94.56 195 ASN A C 1
ATOM 1618 O O . ASN A 1 195 ? 15.5 -0.145 4.105 1 94.56 195 ASN A O 1
ATOM 1622 N N . LYS A 1 196 ? 17.266 0.439 2.936 1 93.69 196 LYS A N 1
ATOM 1623 C CA . LYS A 1 196 ? 16.875 -0.285 1.731 1 93.69 196 LYS A CA 1
ATOM 1624 C C . LYS A 1 196 ? 16.781 -1.784 1.999 1 93.69 196 LYS A C 1
ATOM 1626 O O . LYS A 1 196 ? 15.898 -2.459 1.455 1 93.69 196 LYS A O 1
ATOM 1631 N N . THR A 1 197 ? 17.609 -2.332 2.816 1 89.75 197 THR A N 1
ATOM 1632 C CA . THR A 1 197 ? 17.609 -3.758 3.133 1 89.75 197 THR A CA 1
ATOM 1633 C C . THR A 1 197 ? 16.297 -4.164 3.795 1 89.75 197 THR A C 1
ATOM 1635 O O . THR A 1 197 ? 15.703 -5.18 3.434 1 89.75 197 THR A O 1
ATOM 1638 N N . LYS A 1 198 ? 15.922 -3.379 4.742 1 91.12 198 LYS A N 1
ATOM 1639 C CA . LYS A 1 198 ? 14.664 -3.648 5.422 1 91.12 198 LYS A CA 1
ATOM 1640 C C . LYS A 1 198 ? 13.477 -3.516 4.469 1 91.12 198 LYS A C 1
ATOM 1642 O O . LYS A 1 198 ? 12.516 -4.281 4.551 1 91.12 198 LYS A O 1
ATOM 1647 N N . LEU A 1 199 ? 13.508 -2.531 3.588 1 93.94 199 LEU A N 1
ATOM 1648 C CA . LEU A 1 199 ? 12.461 -2.361 2.588 1 93.94 199 LEU A CA 1
ATOM 1649 C C . LEU A 1 199 ? 12.375 -3.58 1.674 1 93.94 199 LEU A C 1
ATOM 1651 O O . LEU A 1 199 ? 11.281 -4.012 1.3 1 93.94 199 LEU A O 1
ATOM 1655 N N . ASP A 1 200 ? 13.555 -4.102 1.305 1 90.94 200 ASP A N 1
ATOM 1656 C CA . ASP A 1 200 ? 13.602 -5.293 0.464 1 90.94 200 ASP A CA 1
ATOM 1657 C C . ASP A 1 200 ? 12.914 -6.473 1.146 1 90.94 200 ASP A C 1
ATOM 1659 O O . ASP A 1 200 ? 12.172 -7.223 0.504 1 90.94 200 ASP A O 1
ATOM 1663 N N . GLU A 1 201 ? 13.133 -6.598 2.408 1 85.38 201 GLU A N 1
ATOM 1664 C CA . GLU A 1 201 ? 12.523 -7.68 3.178 1 85.38 201 GLU A CA 1
ATOM 1665 C C . GLU A 1 201 ? 11.008 -7.543 3.215 1 85.38 201 GLU A C 1
ATOM 1667 O O . GLU A 1 201 ? 10.281 -8.539 3.088 1 85.38 201 GLU A O 1
ATOM 1672 N N . VAL A 1 202 ? 10.578 -6.324 3.43 1 88.25 202 VAL A N 1
ATOM 1673 C CA . VAL A 1 202 ? 9.141 -6.055 3.496 1 88.25 202 VAL A CA 1
ATOM 1674 C C . VAL A 1 202 ? 8.492 -6.402 2.162 1 88.25 202 VAL A C 1
ATOM 1676 O O . VAL A 1 202 ? 7.449 -7.062 2.125 1 88.25 202 VAL A O 1
ATOM 1679 N N . ILE A 1 203 ? 9.07 -5.965 1.108 1 87.31 203 ILE A N 1
ATOM 1680 C CA . ILE A 1 203 ? 8.531 -6.168 -0.232 1 87.31 203 ILE A CA 1
ATOM 1681 C C . ILE A 1 203 ? 8.523 -7.656 -0.563 1 87.31 203 ILE A C 1
ATOM 1683 O O . ILE A 1 203 ? 7.523 -8.18 -1.075 1 87.31 203 ILE A O 1
ATOM 1687 N N . GLU A 1 204 ? 9.602 -8.312 -0.293 1 78.5 204 GLU A N 1
ATOM 1688 C CA . GLU A 1 204 ? 9.711 -9.742 -0.558 1 78.5 204 GLU A CA 1
ATOM 1689 C C . GLU A 1 204 ? 8.641 -10.523 0.204 1 78.5 204 GLU A C 1
ATOM 1691 O O . GLU A 1 204 ? 8.047 -11.461 -0.334 1 78.5 204 GLU A O 1
ATOM 1696 N N . ASN A 1 205 ? 8.469 -10.18 1.427 1 75.19 205 ASN A N 1
ATOM 1697 C CA . ASN A 1 205 ? 7.461 -10.836 2.248 1 75.19 205 ASN A CA 1
ATOM 1698 C C . ASN A 1 205 ? 6.062 -10.672 1.66 1 75.19 205 ASN A C 1
ATOM 1700 O O . ASN A 1 205 ? 5.281 -11.625 1.624 1 75.19 205 ASN A O 1
ATOM 1704 N N . TYR A 1 206 ? 5.762 -9.461 1.246 1 76.81 206 TYR A N 1
ATOM 1705 C CA . TYR A 1 206 ? 4.453 -9.195 0.667 1 76.81 206 TYR A CA 1
ATOM 1706 C C . TYR A 1 206 ? 4.273 -9.938 -0.65 1 76.81 206 TYR A C 1
ATOM 1708 O O . TYR A 1 206 ? 3.195 -10.469 -0.932 1 76.81 206 TYR A O 1
ATOM 1716 N N . GLN A 1 207 ? 5.27 -9.938 -1.478 1 73.88 207 GLN A N 1
ATOM 1717 C CA . GLN A 1 207 ? 5.211 -10.656 -2.742 1 73.88 207 GLN A CA 1
ATOM 1718 C C . GLN A 1 207 ? 4.918 -12.141 -2.514 1 73.88 207 GLN A C 1
ATOM 1720 O O . GLN A 1 207 ? 4.113 -12.734 -3.232 1 73.88 207 GLN A O 1
ATOM 1725 N N . GLU A 1 208 ? 5.586 -12.656 -1.589 1 67.31 208 GLU A N 1
ATOM 1726 C CA . GLU A 1 208 ? 5.418 -14.07 -1.271 1 67.31 208 GLU A CA 1
ATOM 1727 C C . GLU A 1 208 ? 3.998 -14.367 -0.804 1 67.31 208 GLU A C 1
ATOM 1729 O O . GLU A 1 208 ? 3.387 -15.352 -1.239 1 67.31 208 GLU A O 1
ATOM 1734 N N . ILE A 1 209 ? 3.549 -13.531 0.048 1 67.88 209 ILE A N 1
ATOM 1735 C CA . ILE A 1 209 ? 2.229 -13.75 0.63 1 67.88 209 ILE A CA 1
ATOM 1736 C C . ILE A 1 209 ? 1.161 -13.641 -0.457 1 67.88 209 ILE A C 1
ATOM 1738 O O . ILE A 1 209 ? 0.229 -14.453 -0.502 1 67.88 209 ILE A O 1
ATOM 1742 N N . VAL A 1 210 ? 1.276 -12.609 -1.282 1 68.94 210 VAL A N 1
ATOM 1743 C CA . VAL A 1 210 ? 0.309 -12.414 -2.357 1 68.94 210 VAL A CA 1
ATOM 1744 C C . VAL A 1 210 ? 0.393 -13.578 -3.346 1 68.94 210 VAL A C 1
ATOM 1746 O O . VAL A 1 210 ? -0.632 -14.086 -3.807 1 68.94 210 VAL A O 1
ATOM 1749 N N . PHE A 1 211 ? 1.591 -13.984 -3.711 1 65.94 211 PHE A N 1
ATOM 1750 C CA . PHE A 1 211 ? 1.797 -15.07 -4.656 1 65.94 211 PHE A CA 1
ATOM 1751 C C . PHE A 1 211 ? 1.124 -16.344 -4.164 1 65.94 211 PHE A C 1
ATOM 1753 O O . PHE A 1 211 ? 0.361 -16.984 -4.898 1 65.94 211 PHE A O 1
ATOM 1760 N N . TYR A 1 212 ? 1.377 -16.656 -2.957 1 60.53 212 TYR A N 1
ATOM 1761 C CA . TYR A 1 212 ? 0.849 -17.922 -2.43 1 60.53 212 TYR A CA 1
ATOM 1762 C C . TYR A 1 212 ? -0.667 -17.859 -2.291 1 60.53 212 TYR A C 1
ATOM 1764 O O . TYR A 1 212 ? -1.359 -18.844 -2.533 1 60.53 212 TYR A O 1
ATOM 1772 N N . SER A 1 213 ? -1.151 -16.703 -1.887 1 63.53 213 SER A N 1
ATOM 1773 C CA . SER A 1 213 ? -2.598 -16.531 -1.777 1 63.53 213 SER A CA 1
ATOM 1774 C C . SER A 1 213 ? -3.273 -16.641 -3.139 1 63.53 213 SER A C 1
ATOM 1776 O O . SER A 1 213 ? -4.305 -17.297 -3.271 1 63.53 213 SER A O 1
ATOM 1778 N N . ALA A 1 214 ? -2.736 -15.938 -4.117 1 63.06 214 ALA A N 1
ATOM 1779 C CA . ALA A 1 214 ? -3.283 -15.969 -5.469 1 63.06 214 ALA A CA 1
ATOM 1780 C C . ALA A 1 214 ? -3.166 -17.359 -6.074 1 63.06 214 ALA A C 1
ATOM 1782 O O . ALA A 1 214 ? -4.066 -17.812 -6.789 1 63.06 214 ALA A O 1
ATOM 1783 N N . TYR A 1 215 ? -2.023 -17.938 -5.91 1 59.94 215 TYR A N 1
ATOM 1784 C CA . TYR A 1 215 ? -1.782 -19.297 -6.402 1 59.94 215 TYR A CA 1
ATOM 1785 C C . TYR A 1 215 ? -2.816 -20.266 -5.852 1 59.94 215 TYR A C 1
ATOM 1787 O O . TYR A 1 215 ? -3.332 -21.109 -6.586 1 59.94 215 TYR A O 1
ATOM 1795 N N . GLU A 1 216 ? -3.096 -20.141 -4.582 1 58.56 216 GLU A N 1
ATOM 1796 C CA . GLU A 1 216 ? -4.109 -20.969 -3.943 1 58.56 216 GLU A CA 1
ATOM 1797 C C . GLU A 1 216 ? -5.48 -20.75 -4.578 1 58.56 216 GLU A C 1
ATOM 1799 O O . GLU A 1 216 ? -6.262 -21.703 -4.719 1 58.56 216 GLU A O 1
ATOM 1804 N N . GLU A 1 217 ? -5.719 -19.531 -4.863 1 58.69 217 GLU A N 1
ATOM 1805 C CA . GLU A 1 217 ? -7.008 -19.203 -5.465 1 58.69 217 GLU A CA 1
ATOM 1806 C C . GLU A 1 217 ? -7.105 -19.734 -6.891 1 58.69 217 GLU A C 1
ATOM 1808 O O . GLU A 1 217 ? -8.172 -20.172 -7.32 1 58.69 217 GLU A O 1
ATOM 1813 N N . HIS A 1 218 ? -6.051 -19.531 -7.645 1 55.97 218 HIS A N 1
ATOM 1814 C CA . HIS A 1 218 ? -6.082 -19.875 -9.062 1 55.97 218 HIS A CA 1
ATOM 1815 C C . HIS A 1 218 ? -5.871 -21.375 -9.273 1 55.97 218 HIS A C 1
ATOM 1817 O O . HIS A 1 218 ? -6.387 -21.938 -10.242 1 55.97 218 HIS A O 1
ATOM 1823 N N . LEU A 1 219 ? -4.906 -21.891 -8.594 1 51.56 219 LEU A N 1
ATOM 1824 C CA . LEU A 1 219 ? -4.605 -23.297 -8.789 1 51.56 219 LEU A CA 1
ATOM 1825 C C . LEU A 1 219 ? -5.449 -24.172 -7.855 1 51.56 219 LEU A C 1
ATOM 1827 O O . LEU A 1 219 ? -5.84 -23.734 -6.773 1 51.56 219 LEU A O 1
ATOM 1831 N N . SER A 1 220 ? -6.074 -25.141 -8.492 1 54.28 220 SER A N 1
ATOM 1832 C CA . SER A 1 220 ? -6.656 -26.141 -7.598 1 54.28 220 SER A CA 1
ATOM 1833 C C . SER A 1 220 ? -5.727 -26.438 -6.422 1 54.28 220 SER A C 1
ATOM 1835 O O . SER A 1 220 ? -4.508 -26.281 -6.535 1 54.28 220 SER A O 1
ATOM 1837 N N . ARG A 1 221 ? -6.305 -26.469 -5.344 1 54.69 221 ARG A N 1
ATOM 1838 C CA . ARG A 1 221 ? -5.551 -26.828 -4.145 1 54.69 221 ARG A CA 1
ATOM 1839 C C . ARG A 1 221 ? -4.461 -27.844 -4.465 1 54.69 221 ARG A C 1
ATOM 1841 O O . ARG A 1 221 ? -3.338 -27.734 -3.975 1 54.69 221 ARG A O 1
ATOM 1848 N N . GLU A 1 222 ? -4.789 -28.688 -5.363 1 57.22 222 GLU A N 1
ATOM 1849 C CA . GLU A 1 222 ? -3.859 -29.75 -5.73 1 57.22 222 GLU A CA 1
ATOM 1850 C C . GLU A 1 222 ? -2.674 -29.203 -6.52 1 57.22 222 GLU A C 1
ATOM 1852 O O . GLU A 1 222 ? -1.527 -29.578 -6.27 1 57.22 222 GLU A O 1
ATOM 1857 N N . ALA A 1 223 ? -2.98 -28.375 -7.398 1 59.97 223 ALA A N 1
ATOM 1858 C CA . ALA A 1 223 ? -1.92 -27.812 -8.227 1 59.97 223 ALA A CA 1
ATOM 1859 C C . ALA A 1 223 ? -0.994 -26.922 -7.391 1 59.97 223 ALA A C 1
ATOM 1861 O O . ALA A 1 223 ? 0.224 -26.938 -7.586 1 59.97 223 ALA A O 1
ATOM 1862 N N . TYR A 1 224 ? -1.588 -26.25 -6.531 1 59.56 224 TYR A N 1
ATOM 1863 C CA . TYR A 1 224 ? -0.812 -25.422 -5.609 1 59.56 224 TYR A CA 1
ATOM 1864 C C . TYR A 1 224 ? 0.129 -26.281 -4.773 1 59.56 224 TYR A C 1
ATOM 1866 O O . TYR A 1 224 ? 1.316 -25.969 -4.652 1 59.56 224 TYR A O 1
ATOM 1874 N N . GLU A 1 225 ? -0.448 -27.312 -4.32 1 62.78 225 GLU A N 1
ATOM 1875 C CA . GLU A 1 225 ? 0.34 -28.234 -3.506 1 62.78 225 GLU A CA 1
ATOM 1876 C C . GLU A 1 225 ? 1.505 -28.812 -4.301 1 62.78 225 GLU A C 1
ATOM 1878 O O . GLU A 1 225 ? 2.629 -28.891 -3.799 1 62.78 225 GLU A O 1
ATOM 1883 N N . LYS A 1 226 ? 1.219 -29.078 -5.461 1 65.56 226 LYS A N 1
ATOM 1884 C CA . LYS A 1 226 ? 2.248 -29.656 -6.316 1 65.56 226 LYS A CA 1
ATOM 1885 C C . LYS A 1 226 ? 3.35 -28.656 -6.617 1 65.56 226 LYS A C 1
ATOM 1887 O O . LYS A 1 226 ? 4.535 -29 -6.621 1 65.56 226 LYS A O 1
ATOM 1892 N N . MET A 1 227 ? 2.953 -27.594 -6.754 1 62.97 227 MET A N 1
ATOM 1893 C CA . MET A 1 227 ? 3.912 -26.531 -7.07 1 62.97 227 MET A CA 1
ATOM 1894 C C . MET A 1 227 ? 4.84 -26.266 -5.891 1 62.97 227 MET A C 1
ATOM 1896 O O . MET A 1 227 ? 6.055 -26.172 -6.062 1 62.97 227 MET A O 1
ATOM 1900 N N . ILE A 1 228 ? 4.246 -26.062 -4.762 1 58.72 228 ILE A N 1
ATOM 1901 C CA . ILE A 1 228 ? 5.031 -25.797 -3.559 1 58.72 228 ILE A CA 1
ATOM 1902 C C . ILE A 1 228 ? 5.984 -26.969 -3.303 1 58.72 228 ILE A C 1
ATOM 1904 O O . ILE A 1 228 ? 7.145 -26.75 -2.943 1 58.72 228 ILE A O 1
ATOM 1908 N N . ARG A 1 229 ? 5.449 -28.109 -3.547 1 64.31 229 ARG A N 1
ATOM 1909 C CA . ARG A 1 229 ? 6.258 -29.312 -3.375 1 64.31 229 ARG A CA 1
ATOM 1910 C C . ARG A 1 229 ? 7.453 -29.297 -4.32 1 64.31 229 ARG A C 1
ATOM 1912 O O . ARG A 1 229 ? 8.586 -29.531 -3.895 1 64.31 229 ARG A O 1
ATOM 1919 N N . LYS A 1 230 ? 7.145 -28.969 -5.508 1 63.19 230 LYS A N 1
ATOM 1920 C CA . LYS A 1 230 ? 8.188 -28.953 -6.523 1 63.19 230 LYS A CA 1
ATOM 1921 C C . LYS A 1 230 ? 9.242 -27.906 -6.223 1 63.19 230 LYS A C 1
ATOM 1923 O O . LYS A 1 230 ? 10.438 -28.141 -6.422 1 63.19 230 LYS A O 1
ATOM 1928 N N . GLU A 1 231 ? 8.773 -26.938 -5.672 1 57.62 231 GLU A N 1
ATOM 1929 C CA . GLU A 1 231 ? 9.664 -25.797 -5.457 1 57.62 231 GLU A CA 1
ATOM 1930 C C . GLU A 1 231 ? 10.578 -26.031 -4.258 1 57.62 231 GLU A C 1
ATOM 1932 O O . GLU A 1 231 ? 11.766 -25.703 -4.301 1 57.62 231 GLU A O 1
ATOM 1937 N N . PHE A 1 232 ? 9.969 -26.531 -3.215 1 57.47 232 PHE A N 1
ATOM 1938 C CA . PHE A 1 232 ? 10.734 -26.469 -1.975 1 57.47 232 PHE A CA 1
ATOM 1939 C C . PHE A 1 232 ? 11.031 -27.875 -1.457 1 57.47 232 PHE A C 1
ATOM 1941 O O . PHE A 1 232 ? 11.945 -28.062 -0.659 1 57.47 232 PHE A O 1
ATOM 1948 N N . PHE A 1 233 ? 10.336 -28.875 -1.991 1 63.84 233 PHE A N 1
ATOM 1949 C CA . PHE A 1 233 ? 10.406 -30.125 -1.235 1 63.84 233 PHE A CA 1
ATOM 1950 C C . PHE A 1 233 ? 10.773 -31.281 -2.146 1 63.84 233 PHE A C 1
ATOM 1952 O O . PHE A 1 233 ? 10.836 -32.438 -1.699 1 63.84 233 PHE A O 1
ATOM 1959 N N . ILE A 1 234 ? 10.734 -30.953 -3.455 1 56.72 234 ILE A N 1
ATOM 1960 C CA . ILE A 1 234 ? 11.289 -31.984 -4.32 1 56.72 234 ILE A CA 1
ATOM 1961 C C . ILE A 1 234 ? 12.82 -31.906 -4.316 1 56.72 234 ILE A C 1
ATOM 1963 O O . ILE A 1 234 ? 13.383 -30.828 -4.559 1 56.72 234 ILE A O 1
ATOM 1967 N N . GLN A 1 235 ? 13.438 -32.844 -3.629 1 52.06 235 GLN A N 1
ATOM 1968 C CA . GLN A 1 235 ? 14.883 -32.969 -3.496 1 52.06 235 GLN A CA 1
ATOM 1969 C C . GLN A 1 235 ? 15.555 -33.062 -4.863 1 52.06 235 GLN A C 1
ATOM 1971 O O . GLN A 1 235 ? 15.359 -34.031 -5.586 1 52.06 235 GLN A O 1
ATOM 1976 N N . ARG A 1 236 ? 15.977 -31.922 -5.512 1 49.09 236 ARG A N 1
ATOM 1977 C CA . ARG A 1 236 ? 16.625 -31.906 -6.82 1 49.09 236 ARG A CA 1
ATOM 1978 C C . ARG A 1 236 ? 17.984 -32.562 -6.766 1 49.09 236 ARG A C 1
ATOM 1980 O O . ARG A 1 236 ? 18.5 -33.031 -7.785 1 49.09 236 ARG A O 1
ATOM 1987 N N . LYS A 1 237 ? 18.609 -32.531 -5.516 1 50.09 237 LYS A N 1
ATOM 1988 C CA . LYS A 1 237 ? 19.922 -33.156 -5.391 1 50.09 237 LYS A CA 1
ATOM 1989 C C . LYS A 1 237 ? 19.828 -34.469 -4.66 1 50.09 237 LYS A C 1
ATOM 1991 O O . LYS A 1 237 ? 19.047 -34.625 -3.711 1 50.09 237 LYS A O 1
ATOM 1996 N N . PRO A 1 238 ? 20.406 -35.406 -5.234 1 51.69 238 PRO A N 1
ATOM 1997 C CA . PRO A 1 238 ? 20.422 -36.75 -4.645 1 51.69 238 PRO A CA 1
ATOM 1998 C C . PRO A 1 238 ? 20.812 -36.719 -3.168 1 51.69 238 PRO A C 1
ATOM 2000 O O . PRO A 1 238 ? 20.344 -37.562 -2.4 1 51.69 238 PRO A O 1
ATOM 2003 N N . ASN A 1 239 ? 21.734 -35.75 -2.674 1 59.38 239 ASN A N 1
ATOM 2004 C CA . ASN A 1 239 ? 22.219 -35.781 -1.302 1 59.38 239 ASN A CA 1
ATOM 2005 C C . ASN A 1 239 ? 21.609 -34.688 -0.441 1 59.38 239 ASN A C 1
ATOM 2007 O O . ASN A 1 239 ? 21.625 -33.531 -0.825 1 59.38 239 ASN A O 1
ATOM 2011 N N . LEU A 1 240 ? 20.734 -34.938 0.523 1 62.69 240 LEU A N 1
ATOM 2012 C CA . LEU A 1 240 ? 20.078 -34.062 1.49 1 62.69 240 LEU A CA 1
ATOM 2013 C C . LEU A 1 240 ? 21.094 -33.125 2.146 1 62.69 240 LEU A C 1
ATOM 2015 O O . LEU A 1 240 ? 20.734 -32.031 2.582 1 62.69 240 LEU A O 1
ATOM 2019 N N . GLY A 1 241 ? 22.328 -33.219 1.878 1 67.56 241 GLY A N 1
ATOM 2020 C CA . GLY A 1 241 ? 23.406 -32.5 2.535 1 67.56 241 GLY A CA 1
ATOM 2021 C C . GLY A 1 241 ? 23.234 -32.406 4.039 1 67.56 241 GLY A C 1
ATOM 2022 O O . GLY A 1 241 ? 22.156 -32.688 4.566 1 67.56 241 GLY A O 1
ATOM 2023 N N . ASN A 1 242 ? 24.297 -32.156 4.805 1 81.19 242 ASN A N 1
ATOM 2024 C CA . ASN A 1 242 ? 24.297 -31.922 6.242 1 81.19 242 ASN A CA 1
ATOM 2025 C C . ASN A 1 242 ? 23.688 -30.562 6.598 1 81.19 242 ASN A C 1
ATOM 2027 O O . ASN A 1 242 ? 24.406 -29.625 6.941 1 81.19 242 ASN A O 1
ATOM 2031 N N . THR A 1 243 ? 22.328 -30.531 6.461 1 86 243 THR A N 1
ATOM 2032 C CA . THR A 1 243 ? 21.578 -29.297 6.641 1 86 243 THR A CA 1
ATOM 2033 C C . THR A 1 243 ? 20.594 -29.422 7.801 1 86 243 THR A C 1
ATOM 2035 O O . THR A 1 243 ? 19.797 -30.359 7.844 1 86 243 THR A O 1
ATOM 2038 N N . SER A 1 244 ? 20.766 -28.547 8.742 1 90 244 SER A N 1
ATOM 2039 C CA . SER A 1 244 ? 19.797 -28.484 9.828 1 90 244 SER A CA 1
ATOM 2040 C C . SER A 1 244 ? 18.516 -27.797 9.391 1 90 244 SER A C 1
ATOM 2042 O O . SER A 1 244 ? 18.547 -26.719 8.805 1 90 244 SER A O 1
ATOM 2044 N N . ARG A 1 245 ? 17.422 -28.484 9.609 1 91.56 245 ARG A N 1
ATOM 2045 C CA . ARG A 1 245 ? 16.141 -27.969 9.133 1 91.56 245 ARG A CA 1
ATOM 2046 C C . ARG A 1 245 ? 15.156 -27.812 10.281 1 91.56 245 ARG A C 1
ATOM 2048 O O . ARG A 1 245 ? 15.078 -28.672 11.164 1 91.56 245 ARG A O 1
ATOM 2055 N N . LEU A 1 246 ? 14.461 -26.688 10.297 1 94.06 246 LEU A N 1
ATOM 2056 C CA . LEU A 1 246 ? 13.414 -26.406 11.266 1 94.06 246 LEU A CA 1
ATOM 2057 C C . LEU A 1 246 ? 12.062 -26.25 10.578 1 94.06 246 LEU A C 1
ATOM 2059 O O . LEU A 1 246 ? 11.93 -25.484 9.633 1 94.06 246 LEU A O 1
ATOM 2063 N N . PHE A 1 247 ? 11.109 -27.062 11 1 94.19 247 PHE A N 1
ATOM 2064 C CA . PHE A 1 247 ? 9.734 -26.953 10.508 1 94.19 247 PHE A CA 1
ATOM 2065 C C . PHE A 1 247 ? 8.82 -26.359 11.57 1 94.19 247 PHE A C 1
ATOM 2067 O O . PHE A 1 247 ? 8.664 -26.938 12.656 1 94.19 247 PHE A O 1
ATOM 2074 N N . ILE A 1 248 ? 8.258 -25.266 11.281 1 94 248 ILE A N 1
ATOM 2075 C CA . ILE A 1 248 ? 7.258 -24.641 12.141 1 94 248 ILE A CA 1
ATOM 2076 C C . ILE A 1 248 ? 5.867 -24.828 11.531 1 94 248 ILE A C 1
ATOM 2078 O O . ILE A 1 248 ? 5.566 -24.266 10.477 1 94 248 ILE A O 1
ATOM 2082 N N . ILE A 1 249 ? 5.004 -25.578 12.219 1 92.44 249 ILE A N 1
ATOM 2083 C CA . ILE A 1 249 ? 3.771 -26.016 11.57 1 92.44 249 ILE A CA 1
ATOM 2084 C C . ILE A 1 249 ? 2.57 -25.625 12.43 1 92.44 249 ILE A C 1
ATOM 2086 O O . ILE A 1 249 ? 2.459 -26.031 13.586 1 92.44 249 ILE A O 1
ATOM 2090 N N . ASP A 1 250 ? 1.688 -24.812 11.82 1 88.19 250 ASP A N 1
ATOM 2091 C CA . ASP A 1 250 ? 0.415 -24.5 12.461 1 88.19 250 ASP A CA 1
ATOM 2092 C C . ASP A 1 250 ? -0.476 -25.734 12.539 1 88.19 250 ASP A C 1
ATOM 2094 O O . ASP A 1 250 ? -0.842 -26.312 11.516 1 88.19 250 ASP A O 1
ATOM 2098 N N . SER A 1 251 ? -0.844 -26.172 13.75 1 85.81 251 SER A N 1
ATOM 2099 C CA . SER A 1 251 ? -1.606 -27.406 13.945 1 85.81 251 SER A CA 1
ATOM 2100 C C . SER A 1 251 ? -2.982 -27.109 14.539 1 85.81 251 SER A C 1
ATOM 2102 O O . SER A 1 251 ? -3.541 -27.938 15.258 1 85.81 251 SER A O 1
ATOM 2104 N N . SER A 1 252 ? -3.445 -25.906 14.242 1 80.44 252 SER A N 1
ATOM 2105 C CA . SER A 1 252 ? -4.762 -25.531 14.75 1 80.44 252 SER A CA 1
ATOM 2106 C C . SER A 1 252 ? -5.863 -26.344 14.078 1 80.44 252 SER A C 1
ATOM 2108 O O . SER A 1 252 ? -6.891 -26.641 14.695 1 80.44 252 SER A O 1
ATOM 2110 N N . LYS A 1 253 ? -5.695 -26.688 12.859 1 75.44 253 LYS A N 1
ATOM 2111 C CA . LYS A 1 253 ? -6.703 -27.422 12.102 1 75.44 253 LYS A CA 1
ATOM 2112 C C . LYS A 1 253 ? -6.168 -28.766 11.648 1 75.44 253 LYS A C 1
ATOM 2114 O O . LYS A 1 253 ? -5.746 -28.922 10.5 1 75.44 253 LYS A O 1
ATOM 2119 N N . TYR A 1 254 ? -6.051 -29.703 12.562 1 71.75 254 TYR A N 1
ATOM 2120 C CA . TYR A 1 254 ? -5.707 -31.078 12.195 1 71.75 254 TYR A CA 1
ATOM 2121 C C . TYR A 1 254 ? -6.934 -31.969 12.227 1 71.75 254 TYR A C 1
ATOM 2123 O O . TYR A 1 254 ? -7.879 -31.719 12.984 1 71.75 254 TYR A O 1
ATOM 2131 N N . SER A 1 255 ? -7.027 -32.875 11.273 1 64.25 255 SER A N 1
ATOM 2132 C CA . SER A 1 255 ? -8.18 -33.75 11.195 1 64.25 255 SER A CA 1
ATOM 2133 C C . SER A 1 255 ? -8.109 -34.844 12.258 1 64.25 255 SER A C 1
ATOM 2135 O O . SER A 1 255 ? -9.117 -35.156 12.906 1 64.25 255 SER A O 1
ATOM 2137 N N . ASP A 1 256 ? -7.039 -35.5 12.383 1 76.38 256 ASP A N 1
ATOM 2138 C CA . ASP A 1 256 ? -6.855 -36.594 13.359 1 76.38 256 ASP A CA 1
ATOM 2139 C C . ASP A 1 256 ? -5.383 -36.75 13.727 1 76.38 256 ASP A C 1
ATOM 2141 O O . ASP A 1 256 ? -4.512 -36.125 13.102 1 76.38 256 ASP A O 1
ATOM 2145 N N . TYR A 1 257 ? -5.125 -37.531 14.828 1 81.69 257 TYR A N 1
ATOM 2146 C CA . TYR A 1 257 ? -3.779 -37.75 15.336 1 81.69 257 TYR A CA 1
ATOM 2147 C C . TYR A 1 257 ? -2.93 -38.5 14.32 1 81.69 257 TYR A C 1
ATOM 2149 O O . TYR A 1 257 ? -1.708 -38.344 14.281 1 81.69 257 TYR A O 1
ATOM 2157 N N . THR A 1 258 ? -3.59 -39.156 13.484 1 80.44 258 THR A N 1
ATOM 2158 C CA . THR A 1 258 ? -2.889 -39.938 12.469 1 80.44 258 THR A CA 1
ATOM 2159 C C . THR A 1 258 ? -2.199 -39.031 11.461 1 80.44 258 THR A C 1
ATOM 2161 O O . THR A 1 258 ? -1.105 -39.344 10.984 1 80.44 258 THR A O 1
ATOM 2164 N N . ASP A 1 259 ? -2.869 -37.938 11.227 1 84.19 259 ASP A N 1
ATOM 2165 C CA . ASP A 1 259 ? -2.293 -37 10.273 1 84.19 259 ASP A CA 1
ATOM 2166 C C . ASP A 1 259 ? -0.989 -36.406 10.812 1 84.19 259 ASP A C 1
ATOM 2168 O O . ASP A 1 259 ? -0.032 -36.219 10.055 1 84.19 259 ASP A O 1
ATOM 2172 N N . ILE A 1 260 ? -0.999 -36.156 12.062 1 88.25 260 ILE A N 1
ATOM 2173 C CA . ILE A 1 260 ? 0.188 -35.594 12.68 1 88.25 260 ILE A CA 1
ATOM 2174 C C . ILE A 1 260 ? 1.316 -36.625 12.703 1 88.25 260 ILE A C 1
ATOM 2176 O O . ILE A 1 260 ? 2.463 -36.281 12.383 1 88.25 260 ILE A O 1
ATOM 2180 N N . HIS A 1 261 ? 0.948 -37.844 13.07 1 88 261 HIS A N 1
ATOM 2181 C CA . HIS A 1 261 ? 1.939 -38.906 13.055 1 88 261 HIS A CA 1
ATOM 2182 C C . HIS A 1 261 ? 2.518 -39.094 11.656 1 88 261 HIS A C 1
ATOM 2184 O O . HIS A 1 261 ? 3.729 -39.281 11.5 1 88 261 HIS A O 1
ATOM 2190 N N . ASN A 1 262 ? 1.599 -39.094 10.734 1 85.88 262 ASN A N 1
ATOM 2191 C CA . ASN A 1 262 ? 2.029 -39.25 9.352 1 85.88 262 ASN A CA 1
ATOM 2192 C C . ASN A 1 262 ? 2.984 -38.125 8.93 1 85.88 262 ASN A C 1
ATOM 2194 O O . ASN A 1 262 ? 3.99 -38.406 8.266 1 85.88 262 ASN A O 1
ATOM 2198 N N . LEU A 1 263 ? 2.652 -36.969 9.273 1 90.31 263 LEU A N 1
ATOM 2199 C CA . LEU A 1 263 ? 3.482 -35.812 8.945 1 90.31 263 LEU A CA 1
ATOM 2200 C C . LEU A 1 263 ? 4.875 -35.938 9.555 1 90.31 263 LEU A C 1
ATOM 2202 O O . LEU A 1 263 ? 5.879 -35.719 8.875 1 90.31 263 LEU A O 1
ATOM 2206 N N . ILE A 1 264 ? 4.934 -36.344 10.812 1 92.5 264 ILE A N 1
ATOM 2207 C CA . ILE A 1 264 ? 6.203 -36.531 11.508 1 92.5 264 ILE A CA 1
ATOM 2208 C C . ILE A 1 264 ? 7.035 -37.594 10.797 1 92.5 264 ILE A C 1
ATOM 2210 O O . ILE A 1 264 ? 8.234 -37.406 10.562 1 92.5 264 ILE A O 1
ATOM 2214 N N . ASN A 1 265 ? 6.398 -38.625 10.406 1 88.19 265 ASN A N 1
ATOM 2215 C CA . ASN A 1 265 ? 7.074 -39.719 9.727 1 88.19 265 ASN A CA 1
ATOM 2216 C C . ASN A 1 265 ? 7.648 -39.281 8.383 1 88.19 265 ASN A C 1
ATOM 2218 O O . ASN A 1 265 ? 8.781 -39.625 8.047 1 88.19 265 ASN A O 1
ATOM 2222 N N . ILE A 1 266 ? 6.867 -38.531 7.695 1 88.88 266 ILE A N 1
ATOM 2223 C CA . ILE A 1 266 ? 7.293 -38.094 6.379 1 88.88 266 ILE A CA 1
ATOM 2224 C C . ILE A 1 266 ? 8.516 -37.188 6.516 1 88.88 266 ILE A C 1
ATOM 2226 O O . ILE A 1 266 ? 9.508 -37.344 5.801 1 88.88 266 ILE A O 1
ATOM 2230 N N . ILE A 1 267 ? 8.469 -36.25 7.422 1 92.19 267 ILE A N 1
ATOM 2231 C CA . ILE A 1 267 ? 9.562 -35.281 7.613 1 92.19 267 ILE A CA 1
ATOM 2232 C C . ILE A 1 267 ? 10.82 -36.031 8.07 1 92.19 267 ILE A C 1
ATOM 2234 O O . ILE A 1 267 ? 11.906 -35.812 7.539 1 92.19 267 ILE A O 1
ATOM 2238 N N . SER A 1 268 ? 10.672 -36.906 9.008 1 91.81 268 SER A N 1
ATOM 2239 C CA . SER A 1 268 ? 11.797 -37.656 9.547 1 91.81 268 SER A CA 1
ATOM 2240 C C . SER A 1 268 ? 12.445 -38.531 8.461 1 91.81 268 SER A C 1
ATOM 2242 O O . SER A 1 268 ? 13.672 -38.5 8.297 1 91.81 268 SER A O 1
ATOM 2244 N N . ARG A 1 269 ? 11.648 -39.188 7.738 1 86.75 269 ARG A N 1
ATOM 2245 C CA . ARG A 1 269 ? 12.148 -40.094 6.715 1 86.75 269 ARG A CA 1
ATOM 2246 C C . ARG A 1 269 ? 12.844 -39.312 5.59 1 86.75 269 ARG A C 1
ATOM 2248 O O . ARG A 1 269 ? 13.836 -39.781 5.039 1 86.75 269 ARG A O 1
ATOM 2255 N N . LYS A 1 270 ? 12.312 -38.25 5.324 1 87.88 270 LYS A N 1
ATOM 2256 C CA . LYS A 1 270 ? 12.812 -37.5 4.188 1 87.88 270 LYS A CA 1
ATOM 2257 C C . LYS A 1 270 ? 14.109 -36.781 4.543 1 87.88 270 LYS A C 1
ATOM 2259 O O . LYS A 1 270 ? 14.992 -36.625 3.697 1 87.88 270 LYS A O 1
ATOM 2264 N N . TYR A 1 271 ? 14.266 -36.312 5.797 1 90 271 TYR A N 1
ATOM 2265 C CA . TYR A 1 271 ? 15.297 -35.312 6.027 1 90 271 TYR A CA 1
ATOM 2266 C C . TYR A 1 271 ? 16.312 -35.812 7.062 1 90 271 TYR A C 1
ATOM 2268 O O . TYR A 1 271 ? 17.297 -35.125 7.332 1 90 271 TYR A O 1
ATOM 2276 N N . PHE A 1 272 ? 16.062 -36.938 7.598 1 91.5 272 PHE A N 1
ATOM 2277 C CA . PHE A 1 272 ? 17.031 -37.469 8.539 1 91.5 272 PHE A CA 1
ATOM 2278 C C . PHE A 1 272 ? 17.812 -38.625 7.922 1 91.5 272 PHE A C 1
ATOM 2280 O O . PHE A 1 272 ? 17.219 -39.562 7.344 1 91.5 272 PHE A O 1
ATOM 2287 N N . ARG A 1 273 ? 19.047 -38.5 7.973 1 88.25 273 ARG A N 1
ATOM 2288 C CA . ARG A 1 273 ? 19.984 -39.594 7.668 1 88.25 273 ARG A CA 1
ATOM 2289 C C . ARG A 1 273 ? 21.109 -39.625 8.695 1 88.25 273 ARG A C 1
ATOM 2291 O O . ARG A 1 273 ? 21.844 -38.656 8.867 1 88.25 273 ARG A O 1
ATOM 2298 N N . LYS A 1 274 ? 21.141 -40.75 9.297 1 86.38 274 LYS A N 1
ATOM 2299 C CA . LYS A 1 274 ? 22.172 -40.906 10.336 1 86.38 274 LYS A CA 1
ATOM 2300 C C . LYS A 1 274 ? 23.547 -40.562 9.797 1 86.38 274 LYS A C 1
ATOM 2302 O O . LYS A 1 274 ? 23.953 -41.031 8.742 1 86.38 274 LYS A O 1
ATOM 2307 N N . ASP A 1 275 ? 24.188 -39.625 10.43 1 86.69 275 ASP A N 1
ATOM 2308 C CA . ASP A 1 275 ? 25.562 -39.188 10.172 1 86.69 275 ASP A CA 1
ATOM 2309 C C . ASP A 1 275 ? 25.656 -38.406 8.859 1 86.69 275 ASP A C 1
ATOM 2311 O O . ASP A 1 275 ? 26.75 -38.125 8.383 1 86.69 275 ASP A O 1
ATOM 2315 N N . LYS A 1 276 ? 24.609 -38.188 8.234 1 85.25 276 LYS A N 1
ATOM 2316 C CA . LYS A 1 276 ? 24.641 -37.469 6.965 1 85.25 276 LYS A CA 1
ATOM 2317 C C . LYS A 1 276 ? 23.781 -36.188 7.039 1 85.25 276 LYS A C 1
ATOM 2319 O O . LYS A 1 276 ? 24.219 -35.125 6.613 1 85.25 276 LYS A O 1
ATOM 2324 N N . SER A 1 277 ? 22.641 -36.375 7.586 1 89.94 277 SER A N 1
ATOM 2325 C CA . SER A 1 277 ? 21.719 -35.25 7.75 1 89.94 277 SER A CA 1
ATOM 2326 C C . SER A 1 277 ? 21.078 -35.25 9.133 1 89.94 277 SER A C 1
ATOM 2328 O O . SER A 1 277 ? 20.484 -36.25 9.555 1 89.94 277 SER A O 1
ATOM 2330 N N . PRO A 1 278 ? 21.234 -34.188 9.812 1 92.5 278 PRO A N 1
ATOM 2331 C CA . PRO A 1 278 ? 20.75 -34.156 11.188 1 92.5 278 PRO A CA 1
ATOM 2332 C C . PRO A 1 278 ? 19.219 -34.281 11.273 1 92.5 278 PRO A C 1
ATOM 2334 O O . PRO A 1 278 ? 18.516 -33.938 10.328 1 92.5 278 PRO A O 1
ATOM 2337 N N . ALA A 1 279 ? 18.766 -34.844 12.375 1 94.69 279 ALA A N 1
ATOM 2338 C CA . ALA A 1 279 ? 17.344 -34.969 12.641 1 94.69 279 ALA A CA 1
ATOM 2339 C C . ALA A 1 279 ? 16.641 -33.625 12.547 1 94.69 279 ALA A C 1
ATOM 2341 O O . ALA A 1 279 ? 17.062 -32.656 13.172 1 94.69 279 ALA A O 1
ATOM 2342 N N . PRO A 1 280 ? 15.625 -33.562 11.773 1 94.75 280 PRO A N 1
ATOM 2343 C CA . PRO A 1 280 ? 14.891 -32.281 11.656 1 94.75 280 PRO A CA 1
ATOM 2344 C C . PRO A 1 280 ? 14.195 -31.891 12.961 1 94.75 280 PRO A C 1
ATOM 2346 O O . PRO A 1 280 ? 13.906 -32.75 13.797 1 94.75 280 PRO A O 1
ATOM 2349 N N . ILE A 1 281 ? 14.008 -30.625 13.094 1 96.31 281 ILE A N 1
ATOM 2350 C CA . ILE A 1 281 ? 13.328 -30.094 14.266 1 96.31 281 ILE A CA 1
ATOM 2351 C C . ILE A 1 281 ? 11.922 -29.625 13.891 1 96.31 281 ILE A C 1
ATOM 2353 O O . ILE A 1 281 ? 11.742 -28.953 12.875 1 96.31 281 ILE A O 1
ATOM 2357 N N . ILE A 1 282 ? 10.938 -30.031 14.695 1 95.94 282 ILE A N 1
ATOM 2358 C CA . ILE A 1 282 ? 9.562 -29.656 14.406 1 95.94 282 ILE A CA 1
ATOM 2359 C C . ILE A 1 282 ? 8.984 -28.859 15.578 1 95.94 282 ILE A C 1
ATOM 2361 O O . ILE A 1 282 ? 9.125 -29.266 16.734 1 95.94 282 ILE A O 1
ATOM 2365 N N . CYS A 1 283 ? 8.406 -27.766 15.258 1 96 283 CYS A N 1
ATOM 2366 C CA . CYS A 1 283 ? 7.629 -26.969 16.203 1 96 283 CYS A CA 1
ATOM 2367 C C . CYS A 1 283 ? 6.16 -26.938 15.812 1 96 283 CYS A C 1
ATOM 2369 O O . CYS A 1 283 ? 5.793 -26.297 14.82 1 96 283 CYS A O 1
ATOM 2371 N N . PHE A 1 284 ? 5.301 -27.625 16.578 1 93.5 284 PHE A N 1
ATOM 2372 C CA . PHE A 1 284 ? 3.863 -27.547 16.359 1 93.5 284 PHE A CA 1
ATOM 2373 C C . PHE A 1 284 ? 3.27 -26.359 17.094 1 93.5 284 PHE A C 1
ATOM 2375 O O . PHE A 1 284 ? 3.424 -26.25 18.312 1 93.5 284 PHE A O 1
ATOM 2382 N N . ARG A 1 285 ? 2.664 -25.531 16.266 1 91.5 285 ARG A N 1
ATOM 2383 C CA . ARG A 1 285 ? 2.02 -24.359 16.859 1 91.5 285 ARG A CA 1
ATOM 2384 C C . ARG A 1 285 ? 0.526 -24.609 17.062 1 91.5 285 ARG A C 1
ATOM 2386 O O . ARG A 1 285 ? -0.079 -25.406 16.344 1 91.5 285 ARG A O 1
ATOM 2393 N N . ASP A 1 286 ? -0.075 -23.938 18.094 1 87.31 286 ASP A N 1
ATOM 2394 C CA . ASP A 1 286 ? -1.513 -23.922 18.344 1 87.31 286 ASP A CA 1
ATOM 2395 C C . ASP A 1 286 ? -2.039 -25.328 18.609 1 87.31 286 ASP A C 1
ATOM 2397 O O . ASP A 1 286 ? -3.057 -25.734 18.047 1 87.31 286 ASP A O 1
ATOM 2401 N N . ILE A 1 287 ? -1.201 -26.109 19.297 1 87.5 287 ILE A N 1
ATOM 2402 C CA . ILE A 1 287 ? -1.596 -27.453 19.703 1 87.5 287 ILE A CA 1
ATOM 2403 C C . ILE A 1 287 ? -1.541 -27.562 21.234 1 87.5 287 ILE A C 1
ATOM 2405 O O . ILE A 1 287 ? -0.66 -26.984 21.875 1 87.5 287 ILE A O 1
ATOM 2409 N N . GLU A 1 288 ? -2.477 -28.219 21.812 1 86.5 288 GLU A N 1
ATOM 2410 C CA . GLU A 1 288 ? -2.482 -28.422 23.266 1 86.5 288 GLU A CA 1
ATOM 2411 C C . GLU A 1 288 ? -1.349 -29.344 23.688 1 86.5 288 GLU A C 1
ATOM 2413 O O . GLU A 1 288 ? -1.034 -30.312 23 1 86.5 288 GLU A O 1
ATOM 2418 N N . ASP A 1 289 ? -0.819 -29.078 24.875 1 86.69 289 ASP A N 1
ATOM 2419 C CA . ASP A 1 289 ? 0.274 -29.891 25.406 1 86.69 289 ASP A CA 1
ATOM 2420 C C . ASP A 1 289 ? -0.149 -31.344 25.562 1 86.69 289 ASP A C 1
ATOM 2422 O O . ASP A 1 289 ? 0.645 -32.25 25.312 1 86.69 289 ASP A O 1
ATOM 2426 N N . SER A 1 290 ? -1.376 -31.5 25.984 1 86 290 SER A N 1
ATOM 2427 C CA . SER A 1 290 ? -1.877 -32.844 26.156 1 86 290 SER A CA 1
ATOM 2428 C C . SER A 1 290 ? -1.872 -33.625 24.844 1 86 290 SER A C 1
ATOM 2430 O O . SER A 1 290 ? -1.518 -34.812 24.812 1 86 290 SER A O 1
ATOM 2432 N N . THR A 1 291 ? -2.252 -32.906 23.844 1 85.31 291 THR A N 1
ATOM 2433 C CA . THR A 1 291 ? -2.293 -33.531 22.531 1 85.31 291 THR A CA 1
ATOM 2434 C C . THR A 1 291 ? -0.886 -33.875 22.062 1 85.31 291 THR A C 1
ATOM 2436 O O . THR A 1 291 ? -0.654 -34.969 21.531 1 85.31 291 THR A O 1
ATOM 2439 N N . LEU A 1 292 ? 0.005 -32.938 22.266 1 89 292 LEU A N 1
ATOM 2440 C CA . LEU A 1 292 ? 1.386 -33.188 21.859 1 89 292 LEU A CA 1
ATOM 2441 C C . LEU A 1 292 ? 1.986 -34.375 22.625 1 89 292 LEU A C 1
ATOM 2443 O O . LEU A 1 292 ? 2.715 -35.188 22.047 1 89 292 LEU A O 1
ATOM 2447 N N . ASN A 1 293 ? 1.645 -34.438 23.859 1 88.31 293 ASN A N 1
ATOM 2448 C CA . ASN A 1 293 ? 2.113 -35.562 24.672 1 88.31 293 ASN A CA 1
ATOM 2449 C C . ASN A 1 293 ? 1.553 -36.906 24.172 1 88.31 293 ASN A C 1
ATOM 2451 O O . ASN A 1 293 ? 2.27 -37.906 24.109 1 88.31 293 ASN A O 1
ATOM 2455 N N . PHE A 1 294 ? 0.324 -36.844 23.812 1 86.56 294 PHE A N 1
ATOM 2456 C CA . PHE A 1 294 ? -0.315 -38.031 23.281 1 86.56 294 PHE A CA 1
ATOM 2457 C C . PHE A 1 294 ? 0.363 -38.469 21.984 1 86.56 294 PHE A C 1
ATOM 2459 O O . PHE A 1 294 ? 0.561 -39.656 21.766 1 86.56 294 PHE A O 1
ATOM 2466 N N . ILE A 1 295 ? 0.697 -37.531 21.219 1 88.81 295 ILE A N 1
ATOM 2467 C CA . ILE A 1 295 ? 1.37 -37.812 19.969 1 88.81 295 ILE A CA 1
ATOM 2468 C C . ILE A 1 295 ? 2.74 -38.438 20.234 1 88.81 295 ILE A C 1
ATOM 2470 O O . ILE A 1 295 ? 3.111 -39.438 19.609 1 88.81 295 ILE A O 1
ATOM 2474 N N . LYS A 1 296 ? 3.48 -37.906 21.141 1 90.19 296 LYS A N 1
ATOM 2475 C CA . LYS A 1 296 ? 4.809 -38.406 21.484 1 90.19 296 LYS A CA 1
ATOM 2476 C C . LYS A 1 296 ? 4.738 -39.844 22.031 1 90.19 296 LYS A C 1
ATOM 2478 O O . LYS A 1 296 ? 5.586 -40.656 21.703 1 90.19 296 LYS A O 1
ATOM 2483 N N . GLN A 1 297 ? 3.734 -40.031 22.828 1 88 297 GLN A N 1
ATOM 2484 C CA . GLN A 1 297 ? 3.523 -41.375 23.344 1 88 297 GLN A CA 1
ATOM 2485 C C . GLN A 1 297 ? 3.311 -42.375 22.203 1 88 297 GLN A C 1
ATOM 2487 O O . GLN A 1 297 ? 3.889 -43.469 22.203 1 88 297 GLN A O 1
ATOM 2492 N N . GLY A 1 298 ? 2.5 -41.938 21.297 1 84.12 298 GLY A N 1
ATOM 2493 C CA . GLY A 1 298 ? 2.238 -42.75 20.141 1 84.12 298 GLY A CA 1
ATOM 2494 C C . GLY A 1 298 ? 3.482 -43.062 19.312 1 84.12 298 GLY A C 1
ATOM 2495 O O . GLY A 1 298 ? 3.65 -44.156 18.797 1 84.12 298 GLY A O 1
ATOM 2496 N N . LEU A 1 299 ? 4.34 -42.094 19.203 1 88.12 299 LEU A N 1
ATOM 2497 C CA . LEU A 1 299 ? 5.594 -42.281 18.469 1 88.12 299 LEU A CA 1
ATOM 2498 C C . LEU A 1 299 ? 6.473 -43.312 19.156 1 88.12 299 LEU A C 1
ATOM 2500 O O . LEU A 1 299 ? 7.016 -44.219 18.484 1 88.12 299 LEU A O 1
ATOM 2504 N N . LEU A 1 300 ? 6.57 -43.25 20.438 1 85.44 300 LEU A N 1
ATOM 2505 C CA . LEU A 1 300 ? 7.395 -44.188 21.188 1 85.44 300 LEU A CA 1
ATOM 2506 C C . LEU A 1 300 ? 6.836 -45.594 21.094 1 85.44 300 LEU A C 1
ATOM 2508 O O . LEU A 1 300 ? 7.598 -46.562 21 1 85.44 300 LEU A O 1
ATOM 2512 N N . ASP A 1 301 ? 5.547 -45.656 21.156 1 82.19 301 ASP A N 1
ATOM 2513 C CA . ASP A 1 301 ? 4.887 -46.938 21.062 1 82.19 301 ASP A CA 1
ATOM 2514 C C . ASP A 1 301 ? 5.18 -47.625 19.719 1 82.19 301 ASP A C 1
ATOM 2516 O O . ASP A 1 301 ? 5.172 -48.844 19.609 1 82.19 301 ASP A O 1
ATOM 2520 N N . ARG A 1 302 ? 5.453 -46.812 18.75 1 78.69 302 ARG A N 1
ATOM 2521 C CA . ARG A 1 302 ? 5.734 -47.312 17.406 1 78.69 302 ARG A CA 1
ATOM 2522 C C . ARG A 1 302 ? 7.238 -47.406 17.156 1 78.69 302 ARG A C 1
ATOM 2524 O O . ARG A 1 302 ? 7.676 -47.562 16.016 1 78.69 302 ARG A O 1
ATOM 2531 N N . ASN A 1 303 ? 8.039 -47.25 18.234 1 79.81 303 ASN A N 1
ATOM 2532 C CA . ASN A 1 303 ? 9.492 -47.375 18.25 1 79.81 303 ASN A CA 1
ATOM 2533 C C . ASN A 1 303 ? 10.156 -46.281 17.422 1 79.81 303 ASN A C 1
ATOM 2535 O O . ASN A 1 303 ? 11.156 -46.531 16.75 1 79.81 303 ASN A O 1
ATOM 2539 N N . TYR A 1 304 ? 9.469 -45.188 17.406 1 84.56 304 TYR A N 1
ATOM 2540 C CA . TYR A 1 304 ? 10.078 -44 16.797 1 84.56 304 TYR A CA 1
ATOM 2541 C C . TYR A 1 304 ? 10.898 -43.219 17.812 1 84.56 304 TYR A C 1
ATOM 2543 O O . TYR A 1 304 ? 10.43 -42.969 18.922 1 84.56 304 TYR A O 1
ATOM 2551 N N . SER A 1 305 ? 12.125 -42.906 17.469 1 89.25 305 SER A N 1
ATOM 2552 C CA . SER A 1 305 ? 13 -42.188 18.375 1 89.25 305 SER A CA 1
ATOM 2553 C C . SER A 1 305 ? 12.875 -40.688 18.188 1 89.25 305 SER A C 1
ATOM 2555 O O . SER A 1 305 ? 12.844 -40.188 17.047 1 89.25 305 SER A O 1
ATOM 2557 N N . PHE A 1 306 ? 12.703 -40 19.266 1 92.75 306 PHE A N 1
ATOM 2558 C CA . PHE A 1 306 ? 12.664 -38.562 19.172 1 92.75 306 PHE A CA 1
ATOM 2559 C C . PHE A 1 306 ? 13.289 -37.906 20.422 1 92.75 306 PHE A C 1
ATOM 2561 O O . PHE A 1 306 ? 13.586 -38.625 21.391 1 92.75 306 PHE A O 1
ATOM 2568 N N . CYS A 1 307 ? 13.594 -36.656 20.312 1 93.25 307 CYS A N 1
ATOM 2569 C CA . CYS A 1 307 ? 14.078 -35.844 21.422 1 93.25 307 CYS A CA 1
ATOM 2570 C C . CYS A 1 307 ? 13.305 -34.531 21.531 1 93.25 307 CYS A C 1
ATOM 2572 O O . CYS A 1 307 ? 13.039 -33.875 20.531 1 93.25 307 CYS A O 1
ATOM 2574 N N . ASP A 1 308 ? 12.836 -34.25 22.734 1 93.06 308 ASP A N 1
ATOM 2575 C CA . ASP A 1 308 ? 12.125 -33 22.922 1 93.06 308 ASP A CA 1
ATOM 2576 C C . ASP A 1 308 ? 12.844 -32.094 23.938 1 93.06 308 ASP A C 1
ATOM 2578 O O . ASP A 1 308 ? 12.242 -31.172 24.5 1 93.06 308 ASP A O 1
ATOM 2582 N N . GLY A 1 309 ? 14.148 -32.406 24.188 1 91 309 GLY A N 1
ATOM 2583 C CA . GLY A 1 309 ? 15 -31.609 25.047 1 91 309 GLY A CA 1
ATOM 2584 C C . GLY A 1 309 ? 14.797 -31.891 26.531 1 91 309 GLY A C 1
ATOM 2585 O O . GLY A 1 309 ? 15.281 -31.156 27.375 1 91 309 GLY A O 1
ATOM 2586 N N . THR A 1 310 ? 13.953 -32.938 26.797 1 89 310 THR A N 1
ATOM 2587 C CA . THR A 1 310 ? 13.711 -33.312 28.188 1 89 310 THR A CA 1
ATOM 2588 C C . THR A 1 310 ? 14.148 -34.75 28.438 1 89 310 THR A C 1
ATOM 2590 O O . THR A 1 310 ? 14.219 -35.562 27.516 1 89 310 THR A O 1
ATOM 2593 N N . PHE A 1 311 ? 14.508 -35.031 29.719 1 77.44 311 PHE A N 1
ATOM 2594 C CA . PHE A 1 311 ? 14.992 -36.344 30.062 1 77.44 311 PHE A CA 1
ATOM 2595 C C . PHE A 1 311 ? 13.867 -37.188 30.641 1 77.44 311 PHE A C 1
ATOM 2597 O O . PHE A 1 311 ? 13.859 -38.438 30.484 1 77.44 311 PHE A O 1
ATOM 2604 N N . PHE A 1 312 ? 12.969 -36.594 31.391 1 76 312 PHE A N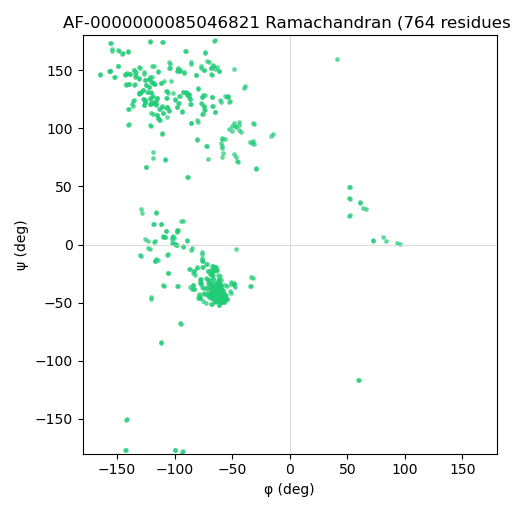 1
ATOM 2605 C CA . PHE A 1 312 ? 11.922 -37.344 32.094 1 76 312 PHE A CA 1
ATOM 2606 C C . PHE A 1 312 ? 10.656 -36.5 32.219 1 76 312 PHE A C 1
ATOM 2608 O O . PHE A 1 312 ? 10.648 -35.312 31.859 1 76 312 PHE A O 1
ATOM 2615 N N . ASP A 1 313 ? 9.578 -37.156 32.594 1 74.88 313 ASP A N 1
ATOM 2616 C CA . ASP A 1 313 ? 8.305 -36.469 32.75 1 74.88 313 ASP A CA 1
ATOM 2617 C C . ASP A 1 313 ? 8.414 -35.375 33.812 1 74.88 313 ASP A C 1
ATOM 2619 O O . ASP A 1 313 ? 8.828 -35.656 34.969 1 74.88 313 ASP A O 1
ATOM 2623 N N . GLY A 1 314 ? 8.094 -34.188 33.469 1 73.69 314 GLY A N 1
ATOM 2624 C CA . GLY A 1 314 ? 8.172 -33.062 34.406 1 73.69 314 GLY A CA 1
ATOM 2625 C C . GLY A 1 314 ? 9.5 -32.312 34.344 1 73.69 314 GLY A C 1
ATOM 2626 O O . GLY A 1 314 ? 9.734 -31.406 35.125 1 73.69 314 GLY A O 1
ATOM 2627 N N . ASP A 1 315 ? 10.336 -32.75 33.469 1 79.06 315 ASP A N 1
ATOM 2628 C CA . ASP A 1 315 ? 11.633 -32.094 33.281 1 79.06 315 ASP A CA 1
ATOM 2629 C C . ASP A 1 315 ? 11.484 -30.719 32.625 1 79.06 315 ASP A C 1
ATOM 2631 O O . ASP A 1 3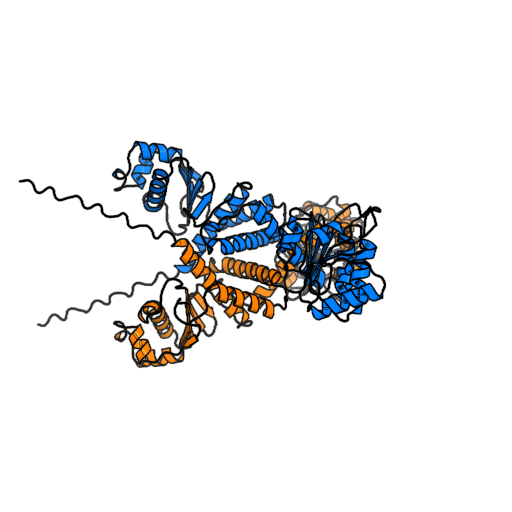15 ? 10.422 -30.391 32.125 1 79.06 315 ASP A O 1
ATOM 2635 N N . LYS A 1 316 ? 12.523 -29.891 32.875 1 84.88 316 LYS A N 1
ATOM 2636 C CA . LYS A 1 316 ? 12.562 -28.609 32.188 1 84.88 316 LYS A CA 1
ATOM 2637 C C . LYS A 1 316 ? 13.211 -28.75 30.812 1 84.88 316 LYS A C 1
ATOM 2639 O O . LYS A 1 316 ? 13.969 -29.703 30.578 1 84.88 316 LYS A O 1
ATOM 2644 N N . PHE A 1 317 ? 12.945 -27.953 29.938 1 89.94 317 PHE A N 1
ATOM 2645 C CA . PHE A 1 317 ? 13.531 -27.953 28.609 1 89.94 317 PHE A CA 1
ATOM 2646 C C . PHE A 1 317 ? 15.016 -27.609 28.672 1 89.94 317 PHE A C 1
ATOM 2648 O O . PHE A 1 317 ? 15.406 -26.641 29.312 1 89.94 317 PHE A O 1
ATOM 2655 N N . ARG A 1 318 ? 15.859 -28.438 28.094 1 86 318 ARG A N 1
ATOM 2656 C CA . ARG A 1 318 ? 17.297 -28.234 28 1 86 318 ARG A CA 1
ATOM 2657 C C . ARG A 1 318 ? 17.766 -28.156 26.547 1 86 318 ARG A C 1
ATOM 2659 O O . ARG A 1 318 ? 17.781 -29.172 25.844 1 86 318 ARG A O 1
ATOM 2666 N N . ILE A 1 319 ? 18.188 -27.016 26.188 1 92.19 319 ILE A N 1
ATOM 2667 C CA . ILE A 1 319 ? 18.547 -26.766 24.781 1 92.19 319 ILE A CA 1
ATOM 2668 C C . ILE A 1 319 ? 19.703 -27.672 24.375 1 92.19 319 ILE A C 1
ATOM 2670 O O . ILE A 1 319 ? 19.75 -28.172 23.25 1 92.19 319 ILE A O 1
ATOM 2674 N N . GLU A 1 320 ? 20.688 -27.906 25.234 1 90.81 320 GLU A N 1
ATOM 2675 C CA . GLU A 1 320 ? 21.859 -28.719 24.922 1 90.81 320 GLU A CA 1
ATOM 2676 C C . GLU A 1 320 ? 21.453 -30.156 24.594 1 90.81 320 GLU A C 1
ATOM 2678 O O . GLU A 1 320 ? 22 -30.75 23.656 1 90.81 320 GLU A O 1
ATOM 2683 N N . LYS A 1 321 ? 20.5 -30.625 25.281 1 89.06 321 LYS A N 1
ATOM 2684 C CA . LYS A 1 321 ? 20.016 -31.969 25.016 1 89.06 321 LYS A CA 1
ATOM 2685 C C . LYS A 1 321 ? 19.406 -32.062 23.609 1 89.06 321 LYS A C 1
ATOM 2687 O O . LYS A 1 321 ? 19.656 -33.031 22.875 1 89.06 321 LYS A O 1
ATOM 2692 N N . LEU A 1 322 ? 18.641 -31.078 23.312 1 94.06 322 LEU A N 1
ATOM 2693 C CA . LEU A 1 322 ? 17.984 -31.062 22.016 1 94.06 322 LEU A CA 1
ATOM 2694 C C . LEU A 1 322 ? 19 -30.969 20.891 1 94.06 322 LEU A C 1
ATOM 2696 O O . LEU A 1 322 ? 18.938 -31.734 19.922 1 94.06 322 LEU A O 1
ATOM 2700 N N . VAL A 1 323 ? 19.938 -30.047 21 1 92.88 323 VAL A N 1
ATOM 2701 C CA . VAL A 1 323 ? 20.906 -29.781 19.938 1 92.88 323 VAL A CA 1
ATOM 2702 C C . VAL A 1 323 ? 21.828 -30.984 19.781 1 92.88 323 VAL A C 1
ATOM 2704 O O . VAL A 1 323 ? 22.188 -31.344 18.656 1 92.88 323 VAL A O 1
ATOM 2707 N N . ASP A 1 324 ? 22.141 -31.641 20.875 1 90.69 324 ASP A N 1
ATOM 2708 C CA . ASP A 1 324 ? 23.078 -32.75 20.859 1 90.69 324 ASP A CA 1
ATOM 2709 C C . ASP A 1 324 ? 22.438 -34 20.297 1 90.69 324 ASP A C 1
ATOM 2711 O O . ASP A 1 324 ? 23.125 -34.969 19.938 1 90.69 324 ASP A O 1
ATOM 2715 N N . SER A 1 325 ? 21.172 -34.031 20.156 1 88.38 325 SER A N 1
ATOM 2716 C CA . SER A 1 325 ? 20.469 -35.25 19.734 1 88.38 325 SER A CA 1
ATOM 2717 C C . SER A 1 325 ? 20.281 -35.281 18.219 1 88.38 325 SER A C 1
ATOM 2719 O O . SER A 1 325 ? 19.484 -36.062 17.719 1 88.38 325 SER A O 1
ATOM 2721 N N . TYR A 1 326 ? 21.078 -34.5 17.484 1 88.25 326 TYR A N 1
ATOM 2722 C CA . TYR A 1 326 ? 20.906 -34.344 16.047 1 88.25 326 TYR A CA 1
ATOM 2723 C C . TYR A 1 326 ? 21.125 -35.656 15.312 1 88.25 326 TYR A C 1
ATOM 2725 O O . TYR A 1 326 ? 20.625 -35.844 14.203 1 88.25 326 TYR A O 1
ATOM 2733 N N . ASN A 1 327 ? 21.828 -36.562 15.93 1 89.69 327 ASN A N 1
ATOM 2734 C CA . ASN A 1 327 ? 22.156 -37.812 15.25 1 89.69 327 ASN A CA 1
ATOM 2735 C C . ASN A 1 327 ? 21.672 -39.031 16.047 1 89.69 327 ASN A C 1
ATOM 2737 O O . ASN A 1 327 ? 21.891 -40.188 15.648 1 89.69 327 ASN A O 1
ATOM 2741 N N . SER A 1 328 ? 21.016 -38.781 17.141 1 88.81 328 SER A N 1
ATOM 2742 C CA . SER A 1 328 ? 20.656 -39.875 18.016 1 88.81 328 SER A CA 1
ATOM 2743 C C . SER A 1 328 ? 19.172 -40.188 17.922 1 88.81 328 SER A C 1
ATOM 2745 O O . SER A 1 328 ? 18.688 -41.156 18.516 1 88.81 328 SER A O 1
ATOM 2747 N N . CYS A 1 329 ? 18.453 -39.344 17.234 1 92.31 329 CYS A N 1
ATOM 2748 C CA . CYS A 1 329 ? 17.016 -39.562 17.047 1 92.31 329 CYS A CA 1
ATOM 2749 C C . CYS A 1 329 ? 16.594 -39.188 15.625 1 92.31 329 CYS A C 1
ATOM 2751 O O . CYS A 1 329 ? 17.375 -38.625 14.867 1 92.31 329 CYS A O 1
ATOM 2753 N N . SER A 1 330 ? 15.414 -39.625 15.305 1 92.06 330 SER A N 1
ATOM 2754 C CA . SER A 1 330 ? 14.945 -39.438 13.938 1 92.06 330 SER A CA 1
ATOM 2755 C C . SER A 1 330 ? 14.266 -38.062 13.773 1 92.06 330 SER A C 1
ATOM 2757 O O . SER A 1 330 ? 14.148 -37.562 12.656 1 92.06 330 SER A O 1
ATOM 2759 N N . VAL A 1 331 ? 13.836 -37.5 14.914 1 95.12 331 VAL A N 1
ATOM 2760 C CA . VAL A 1 331 ? 13.164 -36.219 14.867 1 95.12 331 VAL A CA 1
ATOM 2761 C C . VAL A 1 331 ? 13.281 -35.531 16.219 1 95.12 331 VAL A C 1
ATOM 2763 O O . VAL A 1 331 ? 13.406 -36.188 17.25 1 95.12 331 VAL A O 1
ATOM 2766 N N . ARG A 1 332 ? 13.305 -34.25 16.188 1 95.88 332 ARG A N 1
ATOM 2767 C CA . ARG A 1 332 ? 13.383 -33.469 17.406 1 95.88 332 ARG A CA 1
ATOM 2768 C C . ARG A 1 332 ? 12.188 -32.5 17.5 1 95.88 332 ARG A C 1
ATOM 2770 O O . ARG A 1 332 ? 11.703 -32 16.484 1 95.88 332 ARG A O 1
ATOM 2777 N N . PHE A 1 333 ? 11.672 -32.312 18.75 1 95.25 333 PHE A N 1
ATOM 2778 C CA . PHE A 1 333 ? 10.531 -31.438 18.969 1 95.25 333 PHE A CA 1
ATOM 2779 C C . PHE A 1 333 ? 10.914 -30.266 19.859 1 95.25 333 PHE A C 1
ATOM 2781 O O . PHE A 1 333 ? 11.664 -30.422 20.812 1 95.25 333 PHE A O 1
ATOM 2788 N N . VAL A 1 334 ? 10.414 -29.062 19.469 1 95.25 334 VAL A N 1
ATOM 2789 C CA . VAL A 1 334 ? 10.641 -27.875 20.266 1 95.25 334 VAL A CA 1
ATOM 2790 C C . VAL A 1 334 ? 9.344 -27.078 20.391 1 95.25 334 VAL A C 1
ATOM 2792 O O . VAL A 1 334 ? 8.555 -27.016 19.453 1 95.25 334 VAL A O 1
ATOM 2795 N N . LYS A 1 335 ? 9.055 -26.578 21.594 1 92.5 335 LYS A N 1
ATOM 2796 C CA . LYS A 1 335 ? 7.891 -25.719 21.781 1 92.5 335 LYS A CA 1
ATOM 2797 C C . LYS A 1 335 ? 8.148 -24.312 21.266 1 92.5 335 LYS A C 1
ATOM 2799 O O . LYS A 1 335 ? 9.297 -23.875 21.188 1 92.5 335 LYS A O 1
ATOM 2804 N N . GLU A 1 336 ? 7.086 -23.656 20.859 1 91.69 336 GLU A N 1
ATOM 2805 C CA . GLU A 1 336 ? 7.172 -22.328 20.25 1 91.69 336 GLU A CA 1
ATOM 2806 C C . GLU A 1 336 ? 7.922 -21.359 21.156 1 91.69 336 GLU A C 1
ATOM 2808 O O . GLU A 1 336 ? 8.672 -20.5 20.672 1 91.69 336 GLU A O 1
ATOM 2813 N N . GLU A 1 337 ? 7.766 -21.484 22.484 1 89.56 337 GLU A N 1
ATOM 2814 C CA . GLU A 1 337 ? 8.359 -20.562 23.438 1 89.56 337 GLU A CA 1
ATOM 2815 C C . GLU A 1 337 ? 9.883 -20.672 23.438 1 89.56 337 GLU A C 1
ATOM 2817 O O . GLU A 1 337 ? 10.578 -19.75 23.891 1 89.56 337 GLU A O 1
ATOM 2822 N N . TYR A 1 338 ? 10.422 -21.781 22.906 1 91.5 338 TYR A N 1
ATOM 2823 C CA . TYR A 1 338 ? 11.859 -22 22.969 1 91.5 338 TYR A CA 1
ATOM 2824 C C . TYR A 1 338 ? 12.5 -21.812 21.594 1 91.5 338 TYR A C 1
ATOM 2826 O O . TYR A 1 338 ? 13.664 -22.156 21.406 1 91.5 338 TYR A O 1
ATOM 2834 N N . LEU A 1 339 ? 11.75 -21.25 20.594 1 92.44 339 LEU A N 1
ATOM 2835 C CA . LEU A 1 339 ? 12.258 -21.094 19.234 1 92.44 339 LEU A CA 1
ATOM 2836 C C . LEU A 1 339 ? 13.438 -20.141 19.203 1 92.44 339 LEU A C 1
ATOM 2838 O O . LEU A 1 339 ? 14.438 -20.391 18.531 1 92.44 339 LEU A O 1
ATOM 2842 N N . GLU A 1 340 ? 13.336 -19.031 19.891 1 87.25 340 GLU A N 1
ATOM 2843 C CA . GLU A 1 340 ? 14.438 -18.062 19.906 1 87.25 340 GLU A CA 1
ATOM 2844 C C . GLU A 1 340 ? 15.703 -18.688 20.5 1 87.25 340 GLU A C 1
ATOM 2846 O O . GLU A 1 340 ? 16.797 -18.469 19.969 1 87.25 340 GLU A O 1
ATOM 2851 N N . THR A 1 341 ? 15.5 -19.422 21.625 1 90 341 THR A N 1
ATOM 2852 C CA . THR A 1 341 ? 16.625 -20.109 22.25 1 90 341 THR A CA 1
ATOM 2853 C C . THR A 1 341 ? 17.25 -21.109 21.281 1 90 341 THR A C 1
ATOM 2855 O O . THR A 1 341 ? 18.469 -21.219 21.203 1 90 341 THR A O 1
ATOM 2858 N N . LEU A 1 342 ? 16.469 -21.828 20.562 1 92.56 342 LEU A N 1
ATOM 2859 C CA . LEU A 1 342 ? 16.953 -22.812 19.594 1 92.56 342 LEU A CA 1
ATOM 2860 C C . LEU A 1 342 ? 17.797 -22.141 18.516 1 92.56 342 LEU A C 1
ATOM 2862 O O . LEU A 1 342 ? 18.891 -22.609 18.203 1 92.56 342 LEU A O 1
ATOM 2866 N N . LEU A 1 343 ? 17.297 -21.047 18 1 89.62 343 LEU A N 1
ATOM 2867 C CA . LEU A 1 343 ? 17.938 -20.406 16.859 1 89.62 343 LEU A CA 1
ATOM 2868 C C . LEU A 1 343 ? 19.234 -19.734 17.266 1 89.62 343 LEU A C 1
ATOM 2870 O O . LEU A 1 343 ? 20.078 -19.422 16.406 1 89.62 343 LEU A O 1
ATOM 2874 N N . THR A 1 344 ? 19.453 -19.5 18.516 1 87 344 THR A N 1
ATOM 2875 C CA . THR A 1 344 ? 20.703 -18.969 19.016 1 87 344 THR A CA 1
ATOM 2876 C C . THR A 1 344 ? 21.734 -20.078 19.203 1 87 344 THR A C 1
ATOM 2878 O O . THR A 1 344 ? 22.938 -19.828 19.188 1 87 344 THR A O 1
ATOM 2881 N N . HIS A 1 345 ? 21.297 -21.312 19.359 1 88.94 345 HIS A N 1
ATOM 2882 C CA . HIS A 1 345 ? 22.188 -22.406 19.703 1 88.94 345 HIS A CA 1
ATOM 2883 C C . HIS A 1 345 ? 22.438 -23.312 18.5 1 88.94 345 HIS A C 1
ATOM 2885 O O . HIS A 1 345 ? 23.422 -24.047 18.453 1 88.94 345 HIS A O 1
ATOM 2891 N N . GLU A 1 346 ? 21.531 -23.328 17.562 1 88.81 346 GLU A N 1
ATOM 2892 C CA . GLU A 1 346 ? 21.672 -24.141 16.359 1 88.81 346 GLU A CA 1
ATOM 2893 C C . GLU A 1 346 ? 21.406 -23.312 15.102 1 88.81 346 GLU A C 1
ATOM 2895 O O . GLU A 1 346 ? 20.438 -22.562 15.039 1 88.81 346 GLU A O 1
ATOM 2900 N N . TYR A 1 347 ? 22.344 -23.453 14.195 1 82.44 347 TYR A N 1
ATOM 2901 C CA . TYR A 1 347 ? 22.188 -22.797 12.906 1 82.44 347 TYR A CA 1
ATOM 2902 C C . TYR A 1 347 ? 21.266 -23.594 11.992 1 82.44 347 TYR A C 1
ATOM 2904 O O . TYR A 1 347 ? 21.719 -24.484 11.273 1 82.44 347 TYR A O 1
ATOM 2912 N N . CYS A 1 348 ? 20.047 -23.266 12.07 1 87.94 348 CYS A N 1
ATOM 2913 C CA . CYS A 1 348 ? 19.109 -23.891 11.141 1 87.94 348 CYS A CA 1
ATOM 2914 C C . CYS A 1 348 ? 19.234 -23.281 9.758 1 87.94 348 CYS A C 1
ATOM 2916 O O . CYS A 1 348 ? 18.766 -22.172 9.523 1 87.94 348 CYS A O 1
ATOM 2918 N N . GLN A 1 349 ? 19.703 -24.047 8.859 1 83.38 349 GLN A N 1
ATOM 2919 C CA . GLN A 1 349 ? 20 -23.531 7.527 1 83.38 349 GLN A CA 1
ATOM 2920 C C . GLN A 1 349 ? 18.734 -23.375 6.703 1 83.38 349 GLN A C 1
ATOM 2922 O O . GLN A 1 349 ? 18.656 -22.516 5.82 1 83.38 349 GLN A O 1
ATOM 2927 N N . GLU A 1 350 ? 17.797 -24.25 6.977 1 86.44 350 GLU A N 1
ATOM 2928 C CA . GLU A 1 350 ? 16.5 -24.156 6.305 1 86.44 350 GLU A CA 1
ATOM 2929 C C . GLU A 1 350 ? 15.352 -24.109 7.312 1 86.44 350 GLU A C 1
ATOM 2931 O O . GLU A 1 350 ? 15.242 -25 8.172 1 86.44 350 GLU A O 1
ATOM 2936 N N . ILE A 1 351 ? 14.578 -23.094 7.203 1 88.62 351 ILE A N 1
ATOM 2937 C CA . ILE A 1 351 ? 13.398 -22.953 8.062 1 88.62 351 ILE A CA 1
ATOM 2938 C C . ILE A 1 351 ? 12.141 -22.922 7.203 1 88.62 351 ILE A C 1
ATOM 2940 O O . ILE A 1 351 ? 12.039 -22.109 6.27 1 88.62 351 ILE A O 1
ATOM 2944 N N . TYR A 1 352 ? 11.25 -23.859 7.477 1 87.69 352 TYR A N 1
ATOM 2945 C CA . TYR A 1 352 ? 9.969 -23.906 6.789 1 87.69 352 TYR A CA 1
ATOM 2946 C C . TYR A 1 352 ? 8.82 -23.609 7.754 1 87.69 352 TYR A C 1
ATOM 2948 O O . TYR A 1 352 ? 8.617 -24.328 8.727 1 87.69 352 TYR A O 1
ATOM 2956 N N . GLN A 1 353 ? 8.148 -22.547 7.488 1 87.62 353 GLN A N 1
ATOM 2957 C CA . GLN A 1 353 ? 7.023 -22.188 8.336 1 87.62 353 GLN A CA 1
ATOM 2958 C C . GLN A 1 353 ? 5.699 -22.359 7.602 1 87.62 353 GLN A C 1
ATOM 2960 O O . GLN A 1 353 ? 5.453 -21.703 6.582 1 87.62 353 GLN A O 1
ATOM 2965 N N . PHE A 1 354 ? 4.902 -23.328 8.07 1 85.12 354 PHE A N 1
ATOM 2966 C CA . PHE A 1 354 ? 3.549 -23.547 7.582 1 85.12 354 PHE A CA 1
ATOM 2967 C C . PHE A 1 354 ? 2.523 -22.891 8.5 1 85.12 354 PHE A C 1
ATOM 2969 O O . PHE A 1 354 ? 2.41 -23.25 9.672 1 85.12 354 PHE A O 1
ATOM 2976 N N . PHE A 1 355 ? 1.771 -21.922 7.934 1 81.44 355 PHE A N 1
ATOM 2977 C CA . PHE A 1 355 ? 0.899 -21.156 8.812 1 81.44 355 PHE A CA 1
ATOM 2978 C C . PHE A 1 355 ? -0.483 -20.984 8.195 1 81.44 355 PHE A C 1
ATOM 2980 O O . PHE A 1 355 ? -0.637 -21.062 6.977 1 81.44 355 PHE A O 1
ATOM 2987 N N . ASN A 1 356 ? -1.437 -20.891 9.062 1 74.06 356 ASN A N 1
ATOM 2988 C CA . ASN A 1 356 ? -2.797 -20.594 8.617 1 74.06 356 ASN A CA 1
ATOM 2989 C C . ASN A 1 356 ? -3.111 -19.109 8.688 1 74.06 356 ASN A C 1
ATOM 2991 O O . ASN A 1 356 ? -3.191 -18.438 7.66 1 74.06 356 ASN A O 1
ATOM 2995 N N . HIS A 1 357 ? -3.203 -18.516 9.914 1 64.75 357 HIS A N 1
ATOM 2996 C CA . HIS A 1 357 ? -3.617 -17.125 10.055 1 64.75 357 HIS A CA 1
ATOM 2997 C C . HIS A 1 357 ? -2.447 -16.25 10.484 1 64.75 357 HIS A C 1
ATOM 2999 O O . HIS A 1 357 ? -2.443 -15.039 10.219 1 64.75 357 HIS A O 1
ATOM 3005 N N . SER A 1 358 ? -1.605 -16.891 11.328 1 68.62 358 SER A N 1
ATOM 3006 C CA . SER A 1 358 ? -0.535 -16.062 11.875 1 68.62 358 SER A CA 1
ATOM 3007 C C . SER A 1 358 ? 0.82 -16.75 11.734 1 68.62 358 SER A C 1
ATOM 3009 O O . SER A 1 358 ? 0.914 -17.969 11.828 1 68.62 358 SER A O 1
ATOM 3011 N N . ARG A 1 359 ? 1.866 -15.898 11.445 1 76.19 359 ARG A N 1
ATOM 3012 C CA . ARG A 1 359 ? 3.238 -16.391 11.352 1 76.19 359 ARG A CA 1
ATOM 3013 C C . ARG A 1 359 ? 4.043 -16 12.586 1 76.19 359 ARG A C 1
ATOM 3015 O O . ARG A 1 359 ? 3.641 -15.125 13.352 1 76.19 359 ARG A O 1
ATOM 3022 N N . VAL A 1 360 ? 5.004 -16.812 12.859 1 80.81 360 VAL A N 1
ATOM 3023 C CA . VAL A 1 360 ? 5.965 -16.484 13.906 1 80.81 360 VAL A CA 1
ATOM 3024 C C . VAL A 1 360 ? 7.125 -15.688 13.305 1 80.81 360 VAL A C 1
ATOM 3026 O O . VAL A 1 360 ? 7.598 -16 12.211 1 80.81 360 VAL A O 1
ATOM 3029 N N . GLU A 1 361 ? 7.414 -14.57 13.93 1 75.88 361 GLU A N 1
ATOM 3030 C CA . GLU A 1 361 ? 8.547 -13.781 13.469 1 75.88 361 GLU A CA 1
ATOM 3031 C C . GLU A 1 361 ? 9.875 -14.438 13.852 1 75.88 361 GLU A C 1
ATOM 3033 O O . GLU A 1 361 ? 10.117 -14.719 15.023 1 75.88 361 GLU A O 1
ATOM 3038 N N . ILE A 1 362 ? 10.648 -14.852 12.922 1 79.69 362 ILE A N 1
ATOM 3039 C CA . ILE A 1 362 ? 11.938 -15.5 13.102 1 79.69 362 ILE A CA 1
ATOM 3040 C C . ILE A 1 362 ? 13.047 -14.633 12.508 1 79.69 362 ILE A C 1
ATOM 3042 O O . ILE A 1 362 ? 12.914 -14.133 11.383 1 79.69 362 ILE A O 1
ATOM 3046 N N . GLN A 1 363 ? 13.969 -14.227 13.281 1 70.88 363 GLN A N 1
ATOM 3047 C CA . GLN A 1 363 ? 15.141 -13.523 12.766 1 70.88 363 GLN A CA 1
ATOM 3048 C C . GLN A 1 363 ? 16.219 -14.508 12.32 1 70.88 363 GLN A C 1
ATOM 3050 O O . GLN A 1 363 ? 16.734 -15.281 13.133 1 70.88 363 GLN A O 1
ATOM 3055 N N . THR A 1 364 ? 16.391 -14.711 11.078 1 72.5 364 THR A N 1
ATOM 3056 C CA . THR A 1 364 ? 17.406 -15.609 10.555 1 72.5 364 THR A CA 1
ATOM 3057 C C . THR A 1 364 ? 18.047 -15.039 9.289 1 72.5 364 THR A C 1
ATOM 3059 O O . THR A 1 364 ? 17.438 -14.219 8.594 1 72.5 364 THR A O 1
ATOM 3062 N N . ARG A 1 365 ? 19.391 -15.398 9.172 1 63.78 365 ARG A N 1
ATOM 3063 C CA . ARG A 1 365 ? 20.094 -15.016 7.957 1 63.78 365 ARG A CA 1
ATOM 3064 C C . ARG A 1 365 ? 20.031 -16.125 6.914 1 63.78 365 ARG A C 1
ATOM 3066 O O . ARG A 1 365 ? 20.531 -15.969 5.797 1 63.78 365 ARG A O 1
ATOM 3073 N N . PHE A 1 366 ? 19.359 -17.234 7.34 1 73.12 366 PHE A N 1
ATOM 3074 C CA . PHE A 1 366 ? 19.297 -18.391 6.465 1 73.12 366 PHE A CA 1
ATOM 3075 C C . PHE A 1 366 ? 17.969 -18.453 5.738 1 73.12 366 PHE A C 1
ATOM 3077 O O . PHE A 1 366 ? 17.141 -17.531 5.844 1 73.12 366 PHE A O 1
ATOM 3084 N N . LYS A 1 367 ? 17.812 -19.547 4.961 1 74.75 367 LYS A N 1
ATOM 3085 C CA . LYS A 1 367 ? 16.609 -19.734 4.156 1 74.75 367 LYS A CA 1
ATOM 3086 C C . LYS A 1 367 ? 15.375 -19.891 5.039 1 74.75 367 LYS A C 1
ATOM 3088 O O . LYS A 1 367 ? 15.352 -20.734 5.941 1 74.75 367 LYS A O 1
ATOM 3093 N N . HIS A 1 368 ? 14.484 -19 5.004 1 79.44 368 HIS A N 1
ATOM 3094 C CA . HIS A 1 368 ? 13.219 -19.031 5.727 1 79.44 368 HIS A CA 1
ATOM 3095 C C . HIS A 1 368 ? 12.031 -18.953 4.77 1 79.44 368 HIS A C 1
ATOM 3097 O O . HIS A 1 368 ? 11.719 -17.891 4.246 1 79.44 368 HIS A O 1
ATOM 3103 N N . ILE A 1 369 ? 11.43 -20.125 4.559 1 72.88 369 ILE A N 1
ATOM 3104 C CA . ILE A 1 369 ? 10.32 -20.25 3.615 1 72.88 369 ILE A CA 1
ATOM 3105 C C . ILE A 1 369 ? 9 -20.25 4.371 1 72.88 369 ILE A C 1
ATOM 3107 O O . ILE A 1 369 ? 8.82 -21 5.332 1 72.88 369 ILE A O 1
ATOM 3111 N N . LYS A 1 370 ? 8.109 -19.375 4.039 1 75.38 370 LYS A N 1
ATOM 3112 C CA . LYS A 1 370 ? 6.801 -19.266 4.676 1 75.38 370 LYS A CA 1
ATOM 3113 C C . LYS A 1 370 ? 5.688 -19.688 3.721 1 75.38 370 LYS A C 1
ATOM 3115 O O . LYS A 1 370 ? 5.566 -19.141 2.619 1 75.38 370 LYS A O 1
ATOM 3120 N N . ILE A 1 371 ? 4.93 -20.766 4.156 1 71.31 371 ILE A N 1
ATOM 3121 C CA . ILE A 1 371 ? 3.893 -21.344 3.307 1 71.31 371 ILE A CA 1
ATOM 3122 C C . ILE A 1 371 ? 2.545 -21.281 4.023 1 71.31 371 ILE A C 1
ATOM 3124 O O . ILE A 1 371 ? 2.398 -21.812 5.129 1 71.31 371 ILE A O 1
ATOM 3128 N N . GLN A 1 372 ? 1.619 -20.609 3.398 1 71.88 372 GLN A N 1
ATOM 3129 C CA . GLN A 1 372 ? 0.278 -20.594 3.971 1 71.88 372 GLN A CA 1
ATOM 3130 C C . GLN A 1 372 ? -0.478 -21.875 3.639 1 71.88 372 GLN A C 1
ATOM 3132 O O . GLN A 1 372 ? -0.397 -22.375 2.516 1 71.88 372 GLN A O 1
ATOM 3137 N N . ILE A 1 373 ? -1.136 -22.438 4.668 1 72.38 373 ILE A N 1
ATOM 3138 C CA . ILE A 1 373 ? -1.856 -23.703 4.5 1 72.38 373 ILE A CA 1
ATOM 3139 C C . ILE A 1 373 ? -3.264 -23.562 5.078 1 72.38 373 ILE A C 1
ATOM 3141 O O . ILE A 1 373 ? -3.51 -22.734 5.945 1 72.38 373 ILE A O 1
ATOM 3145 N N . ASN A 1 374 ? -4.148 -24.391 4.488 1 70 374 ASN A N 1
ATOM 3146 C CA . ASN A 1 374 ? -5.508 -24.422 5.012 1 70 374 ASN A CA 1
ATOM 3147 C C . ASN A 1 374 ? -5.641 -25.406 6.172 1 70 374 ASN A C 1
ATOM 3149 O O . ASN A 1 374 ? -6.41 -25.156 7.105 1 70 374 ASN A O 1
ATOM 3153 N N . ASN A 1 375 ? -4.961 -26.438 6.031 1 77.56 375 ASN A N 1
ATOM 3154 C CA . ASN A 1 375 ? -4.977 -27.469 7.062 1 77.56 375 ASN A CA 1
ATOM 3155 C C . ASN A 1 375 ? -3.713 -28.328 7.023 1 77.56 375 ASN A C 1
ATOM 3157 O O . ASN A 1 375 ? -2.867 -28.156 6.145 1 77.56 375 ASN A O 1
ATOM 3161 N N . LEU A 1 376 ? -3.59 -29.188 8.008 1 81.06 376 LEU A N 1
ATOM 3162 C CA . LEU A 1 376 ? -2.379 -29.984 8.172 1 81.06 376 LEU A CA 1
ATOM 3163 C C . LEU A 1 376 ? -2.223 -30.984 7.016 1 81.06 376 LEU A C 1
ATOM 3165 O O . LEU A 1 376 ? -1.102 -31.328 6.637 1 81.06 376 LEU A O 1
ATOM 3169 N N . ASN A 1 377 ? -3.316 -31.422 6.465 1 78 377 ASN A N 1
ATOM 3170 C CA . ASN A 1 377 ? -3.262 -32.344 5.348 1 78 377 ASN A CA 1
ATOM 3171 C C . ASN A 1 377 ? -2.559 -31.75 4.141 1 78 377 ASN A C 1
ATOM 3173 O O . ASN A 1 377 ? -1.888 -32.469 3.385 1 78 377 ASN A O 1
ATOM 3177 N N . GLN A 1 378 ? -2.742 -30.531 4.051 1 78.94 378 GLN A N 1
ATOM 3178 C CA . GLN A 1 378 ? -2.068 -29.828 2.959 1 78.94 378 GLN A CA 1
ATOM 3179 C C . GLN A 1 378 ? -0.553 -29.875 3.127 1 78.94 378 GLN A C 1
ATOM 3181 O O . GLN A 1 378 ? 0.183 -29.969 2.143 1 78.94 378 GLN A O 1
ATOM 3186 N N . VAL A 1 379 ? -0.059 -29.781 4.336 1 82.25 379 VAL A N 1
ATOM 3187 C CA . VAL A 1 379 ? 1.371 -29.859 4.617 1 82.25 379 VAL A CA 1
ATOM 3188 C C . VAL A 1 379 ? 1.917 -31.203 4.172 1 82.25 379 VAL A C 1
ATOM 3190 O O . VAL A 1 379 ? 2.982 -31.281 3.555 1 82.25 379 VAL A O 1
ATOM 3193 N N . ILE A 1 380 ? 1.128 -32.219 4.492 1 81.38 380 ILE A N 1
ATOM 3194 C CA . ILE A 1 380 ? 1.517 -33.562 4.133 1 81.38 380 ILE A CA 1
ATOM 3195 C C . ILE A 1 380 ? 1.667 -33.688 2.615 1 81.38 380 ILE A C 1
ATOM 3197 O O . ILE A 1 380 ? 2.664 -34.219 2.121 1 81.38 380 ILE A O 1
ATOM 3201 N N . LYS A 1 381 ? 0.749 -33.094 1.925 1 77.75 381 LYS A N 1
ATOM 3202 C CA . LYS A 1 381 ? 0.757 -33.156 0.467 1 77.75 381 LYS A CA 1
ATOM 3203 C C . LYS A 1 381 ? 1.928 -32.375 -0.113 1 77.75 381 LYS A C 1
ATOM 3205 O O . LYS A 1 381 ? 2.52 -32.781 -1.115 1 77.75 381 LYS A O 1
ATOM 3210 N N . ILE A 1 382 ? 2.262 -31.344 0.521 1 78.75 382 ILE A N 1
ATOM 3211 C CA . ILE A 1 382 ? 3.316 -30.453 0.05 1 78.75 382 ILE A CA 1
ATOM 3212 C C . ILE A 1 382 ? 4.68 -31.094 0.279 1 78.75 382 ILE A C 1
ATOM 3214 O O . ILE A 1 382 ? 5.551 -31.047 -0.592 1 78.75 382 ILE A O 1
ATOM 3218 N N . ILE A 1 383 ? 4.906 -31.734 1.428 1 80.5 383 ILE A N 1
ATOM 3219 C CA . ILE A 1 383 ? 6.219 -32.25 1.79 1 80.5 383 ILE A CA 1
ATOM 3220 C C . ILE A 1 383 ? 6.41 -33.625 1.16 1 80.5 383 ILE A C 1
ATOM 3222 O O . ILE A 1 383 ? 7.539 -34.031 0.857 1 80.5 383 ILE A O 1
ATOM 3226 N N . SER A 1 384 ? 5.371 -34.312 0.868 1 77.19 384 SER A N 1
ATOM 3227 C CA . SER A 1 384 ? 5.453 -35.688 0.365 1 77.19 384 SER A CA 1
ATOM 3228 C C . SER A 1 384 ? 6.043 -35.719 -1.04 1 77.19 384 SER A C 1
ATOM 3230 O O . SER A 1 384 ? 6.809 -36.625 -1.374 1 77.19 384 SER A O 1
ATOM 3232 N N . MET B 1 1 ? 22.281 57.938 37.344 1 23.23 1 MET B N 1
ATOM 3233 C CA . MET B 1 1 ? 22.141 56.531 37.719 1 23.23 1 MET B CA 1
ATOM 3234 C C . MET B 1 1 ? 21.297 55.781 36.688 1 23.23 1 MET B C 1
ATOM 3236 O O . MET B 1 1 ? 20.094 56.031 36.562 1 23.23 1 MET B O 1
ATOM 3240 N N . GLY B 1 2 ? 21.797 55.5 35.438 1 23.5 2 GLY B N 1
ATOM 3241 C CA . GLY B 1 2 ? 21.312 55.188 34.125 1 23.5 2 GLY B CA 1
ATOM 3242 C C . GLY B 1 2 ? 20.719 53.781 34.031 1 23.5 2 GLY B C 1
ATOM 3243 O O . GLY B 1 2 ? 21.406 52.812 34.25 1 23.5 2 GLY B O 1
ATOM 3244 N N . THR B 1 3 ? 19.422 53.656 34.406 1 24.31 3 THR B N 1
ATOM 3245 C CA . THR B 1 3 ? 18.688 52.406 34.562 1 24.31 3 THR B CA 1
ATOM 3246 C C . THR B 1 3 ? 18.672 51.625 33.25 1 24.31 3 THR B C 1
ATOM 3248 O O . THR B 1 3 ? 18.141 52.094 32.25 1 24.31 3 THR B O 1
ATOM 3251 N N . VAL B 1 4 ? 19.734 50.812 32.969 1 24.7 4 VAL B N 1
ATOM 3252 C CA . VAL B 1 4 ? 20.016 49.938 31.797 1 24.7 4 VAL B CA 1
ATOM 3253 C C . VAL B 1 4 ? 18.891 48.938 31.641 1 24.7 4 VAL B C 1
ATOM 3255 O O . VAL B 1 4 ? 18.656 48.094 32.531 1 24.7 4 VAL B O 1
ATOM 3258 N N . LEU B 1 5 ? 17.719 49.312 31.078 1 25.12 5 LEU B N 1
ATOM 3259 C CA . LEU B 1 5 ? 16.594 48.438 30.828 1 25.12 5 LEU B CA 1
ATOM 3260 C C . LEU B 1 5 ? 17.047 47.156 30.094 1 25.12 5 LEU B C 1
ATOM 3262 O O . LEU B 1 5 ? 17.734 47.25 29.078 1 25.12 5 LEU B O 1
ATOM 3266 N N . GLY B 1 6 ? 17.25 46.094 30.844 1 22.83 6 GLY B N 1
ATOM 3267 C CA . GLY B 1 6 ? 17.672 44.75 30.453 1 22.83 6 GLY B CA 1
ATOM 3268 C C . GLY B 1 6 ? 16.891 44.188 29.297 1 22.83 6 GLY B C 1
ATOM 3269 O O . GLY B 1 6 ? 15.672 44.375 29.219 1 22.83 6 GLY B O 1
ATOM 3270 N N . THR B 1 7 ? 17.438 44.125 28.047 1 24.89 7 THR B N 1
ATOM 3271 C CA . THR B 1 7 ? 17.016 43.594 26.766 1 24.89 7 THR B CA 1
ATOM 3272 C C . THR B 1 7 ? 16.453 42.188 26.922 1 24.89 7 THR B C 1
ATOM 3274 O O . THR B 1 7 ? 17.172 41.281 27.312 1 24.89 7 THR B O 1
ATOM 3277 N N . GLY B 1 8 ? 15.219 42 27.453 1 23.58 8 GLY B N 1
ATOM 3278 C CA . GLY B 1 8 ? 14.5 40.75 27.641 1 23.58 8 GLY B CA 1
ATOM 3279 C C . GLY B 1 8 ? 14.602 39.844 26.438 1 23.58 8 GLY B C 1
ATOM 3280 O O . GLY B 1 8 ? 14.391 40.25 25.297 1 23.58 8 GLY B O 1
ATOM 3281 N N . ASN B 1 9 ? 15.438 38.781 26.453 1 27.14 9 ASN B N 1
ATOM 3282 C CA . ASN B 1 9 ? 15.664 37.625 25.594 1 27.14 9 ASN B CA 1
ATOM 3283 C C . ASN B 1 9 ? 14.344 36.969 25.172 1 27.14 9 ASN B C 1
ATOM 3285 O O . ASN B 1 9 ? 13.594 36.469 26.016 1 27.14 9 ASN B O 1
ATOM 3289 N N . ILE B 1 10 ? 13.539 37.531 24.344 1 27.72 10 ILE B N 1
ATOM 3290 C CA . ILE B 1 10 ? 12.344 36.875 23.844 1 27.72 10 ILE B CA 1
ATOM 3291 C C . ILE B 1 10 ? 12.656 35.406 23.5 1 27.72 10 ILE B C 1
ATOM 3293 O O . ILE B 1 10 ? 13.539 35.125 22.688 1 27.72 10 ILE B O 1
ATOM 3297 N N . PRO B 1 11 ? 12.367 34.469 24.422 1 29.67 11 PRO B N 1
ATOM 3298 C CA . PRO B 1 11 ? 12.602 33.031 24.109 1 29.67 11 PRO B CA 1
ATOM 3299 C C . PRO B 1 11 ? 12.07 32.625 22.734 1 29.67 11 PRO B C 1
ATOM 3301 O O . PRO B 1 11 ? 10.992 33.094 22.328 1 29.67 11 PRO B O 1
ATOM 3304 N N . VAL B 1 12 ? 12.844 32.5 21.734 1 32.78 12 VAL B N 1
ATOM 3305 C CA . VAL B 1 12 ? 12.508 31.844 20.484 1 32.78 12 VAL B CA 1
ATOM 3306 C C . VAL B 1 12 ? 11.516 30.703 20.766 1 32.78 12 VAL B C 1
ATOM 3308 O O . VAL B 1 12 ? 11.789 29.828 21.578 1 32.78 12 VAL B O 1
ATOM 3311 N N . LYS B 1 13 ? 10.305 30.969 20.75 1 35.25 13 LYS B N 1
ATOM 3312 C CA . LYS B 1 13 ? 9.258 29.953 20.906 1 35.25 13 LYS B CA 1
ATOM 3313 C C . LYS B 1 13 ? 9.695 28.609 20.312 1 35.25 13 LYS B C 1
ATOM 3315 O O . LYS B 1 13 ? 10.156 28.547 19.172 1 35.25 13 LYS B O 1
ATOM 3320 N N . GLU B 1 14 ? 10.086 27.562 21.078 1 36.38 14 GLU B N 1
ATOM 3321 C CA . GLU B 1 14 ? 10.281 26.125 20.906 1 36.38 14 GLU B CA 1
ATOM 3322 C C . GLU B 1 14 ? 9.352 25.562 19.844 1 36.38 14 GLU B C 1
ATOM 3324 O O . GLU B 1 14 ? 8.125 25.609 19.984 1 36.38 14 GLU B O 1
ATOM 3329 N N . GLN B 1 15 ? 9.391 25.859 18.531 1 39.88 15 GLN B N 1
ATOM 3330 C CA . GLN B 1 15 ? 8.766 25.109 17.453 1 39.88 15 GLN B CA 1
ATOM 3331 C C . GLN B 1 15 ? 8.367 23.703 17.906 1 39.88 15 GLN B C 1
ATOM 3333 O O . GLN B 1 15 ? 9.188 22.969 18.453 1 39.88 15 GLN B O 1
ATOM 3338 N N . ASP B 1 16 ? 7.207 23.453 18.344 1 46.38 16 ASP B N 1
ATOM 3339 C CA . ASP B 1 16 ? 6.605 22.234 18.859 1 46.38 16 ASP B CA 1
ATOM 3340 C C . ASP B 1 16 ? 7.176 21 18.156 1 46.38 16 ASP B C 1
ATOM 3342 O O . ASP B 1 16 ? 7.039 20.859 16.938 1 46.38 16 ASP B O 1
ATOM 3346 N N . GLU B 1 17 ? 8.312 20.344 18.578 1 53.72 17 GLU B N 1
ATOM 3347 C CA . GLU B 1 17 ? 9.211 19.234 18.297 1 53.72 17 GLU B CA 1
ATOM 3348 C C . GLU B 1 17 ? 8.469 18.062 17.656 1 53.72 17 GLU B C 1
ATOM 3350 O O . GLU B 1 17 ? 9.023 17.359 16.812 1 53.72 17 GLU B O 1
ATOM 3355 N N . ASP B 1 18 ? 7.098 17.828 17.922 1 66.19 18 ASP B N 1
ATOM 3356 C CA . ASP B 1 18 ? 6.516 16.594 17.391 1 66.19 18 ASP B CA 1
ATOM 3357 C C . ASP B 1 18 ? 5.238 16.891 16.609 1 66.19 18 ASP B C 1
ATOM 3359 O O . ASP B 1 18 ? 4.316 16.078 16.594 1 66.19 18 ASP B O 1
ATOM 3363 N N . GLY B 1 19 ? 5.164 18.203 16.016 1 73.31 19 GLY B N 1
ATOM 3364 C CA . GLY B 1 19 ? 3.979 18.578 15.266 1 73.31 19 GLY B CA 1
ATOM 3365 C C . GLY B 1 19 ? 3.691 17.672 14.086 1 73.31 19 GLY B C 1
ATOM 3366 O O . GLY B 1 19 ? 2.545 17.266 13.875 1 73.31 19 GLY B O 1
ATOM 3367 N N . GLY B 1 20 ? 4.758 17.328 13.383 1 79 20 GLY B N 1
ATOM 3368 C CA . GLY B 1 20 ? 4.598 16.422 12.25 1 79 20 GLY B CA 1
ATOM 3369 C C . GLY B 1 20 ? 4.055 15.062 12.633 1 79 20 GLY B C 1
ATOM 3370 O O . GLY B 1 20 ? 3.174 14.531 11.953 1 79 20 GLY B O 1
ATOM 3371 N N . TYR B 1 21 ? 4.469 14.602 13.75 1 83.19 21 TYR B N 1
ATOM 3372 C CA . TYR B 1 21 ? 4.039 13.305 14.266 1 83.19 21 TYR B CA 1
ATOM 3373 C C . TYR B 1 21 ? 2.537 13.289 14.523 1 83.19 21 TYR B C 1
ATOM 3375 O O . TYR B 1 21 ? 1.834 12.383 14.07 1 83.19 21 TYR B O 1
ATOM 3383 N N . TYR B 1 22 ? 2.037 14.305 15.164 1 83.94 22 TYR B N 1
ATOM 3384 C CA . TYR B 1 22 ? 0.631 14.328 15.555 1 83.94 22 TYR B CA 1
ATOM 3385 C C . TYR B 1 22 ? -0.263 14.555 14.344 1 83.94 22 TYR B C 1
ATOM 3387 O O . TYR B 1 22 ? -1.358 14 14.25 1 83.94 22 TYR B O 1
ATOM 3395 N N . ALA B 1 23 ? 0.173 15.367 13.43 1 85.69 23 ALA B N 1
ATOM 3396 C CA . ALA B 1 23 ? -0.597 15.625 12.219 1 85.69 23 ALA B CA 1
ATOM 3397 C C . ALA B 1 23 ? -0.722 14.367 11.367 1 85.69 23 ALA B C 1
ATOM 3399 O O . ALA B 1 23 ? -1.812 14.031 10.898 1 85.69 23 ALA B O 1
ATOM 3400 N N . ILE B 1 24 ? 0.414 13.703 11.203 1 88.88 24 ILE B N 1
ATOM 3401 C CA . ILE B 1 24 ? 0.434 12.484 10.391 1 88.88 24 ILE B CA 1
ATOM 3402 C C . ILE B 1 24 ? -0.444 11.422 11.039 1 88.88 24 ILE B C 1
ATOM 3404 O O . ILE B 1 24 ? -1.253 10.773 10.367 1 88.88 24 ILE B O 1
ATOM 3408 N N . LYS B 1 25 ? -0.265 11.266 12.344 1 89.69 25 LYS B N 1
ATOM 3409 C CA . LYS B 1 25 ? -1.052 10.273 13.07 1 89.69 25 LYS B CA 1
ATOM 3410 C C . LYS B 1 25 ? -2.543 10.578 12.977 1 89.69 25 LYS B C 1
ATOM 3412 O O . LYS B 1 25 ? -3.365 9.664 12.859 1 89.69 25 LYS B O 1
ATOM 3417 N N . GLY B 1 26 ? -2.873 11.836 13.031 1 90.44 26 GLY B N 1
ATOM 3418 C CA . GLY B 1 26 ? -4.258 12.25 12.875 1 90.44 26 GLY B CA 1
ATOM 3419 C C . GLY B 1 26 ? -4.84 11.891 11.523 1 90.44 26 GLY B C 1
ATOM 3420 O O . GLY B 1 26 ? -5.977 11.422 11.43 1 90.44 26 GLY B O 1
ATOM 3421 N N . PHE B 1 27 ? -4.074 12.102 10.492 1 90.38 27 PHE B N 1
ATOM 3422 C CA . PHE B 1 27 ? -4.523 11.773 9.141 1 90.38 27 PHE B CA 1
ATOM 3423 C C . PHE B 1 27 ? -4.688 10.266 8.977 1 90.38 27 PHE B C 1
ATOM 3425 O O . PHE B 1 27 ? -5.652 9.805 8.367 1 90.38 27 PHE B O 1
ATOM 3432 N N . LEU B 1 28 ? -3.73 9.555 9.477 1 93.25 28 LEU B N 1
ATOM 3433 C CA . LEU B 1 28 ? -3.818 8.102 9.383 1 93.25 28 LEU B CA 1
ATOM 3434 C C . LEU B 1 28 ? -5.039 7.574 10.133 1 93.25 28 LEU B C 1
ATOM 3436 O O . LEU B 1 28 ? -5.711 6.652 9.664 1 93.25 28 LEU B O 1
ATOM 3440 N N . TYR B 1 29 ? -5.309 8.18 11.273 1 93.88 29 TYR B N 1
ATOM 3441 C CA . TYR B 1 29 ? -6.48 7.832 12.07 1 93.88 29 TYR B CA 1
ATOM 3442 C C . TYR B 1 29 ? -7.766 8.094 11.289 1 93.88 29 TYR B C 1
ATOM 3444 O O . TYR B 1 29 ? -8.672 7.25 11.281 1 93.88 29 TYR B O 1
ATOM 3452 N N . GLN B 1 30 ? -7.82 9.211 10.688 1 93.25 30 GLN B N 1
ATOM 3453 C CA . GLN B 1 30 ? -8.969 9.594 9.875 1 93.25 30 GLN B CA 1
ATOM 3454 C C . GLN B 1 30 ? -9.18 8.617 8.719 1 93.25 30 GLN B C 1
ATOM 3456 O O . GLN B 1 30 ? -10.312 8.234 8.43 1 93.25 30 GLN B O 1
ATOM 3461 N N . PHE B 1 31 ? -8.141 8.195 8.07 1 93.56 31 PHE B N 1
ATOM 3462 C CA . PHE B 1 31 ? -8.281 7.367 6.883 1 93.56 31 PHE B CA 1
ATOM 3463 C C . PHE B 1 31 ? -8.617 5.93 7.266 1 93.56 31 PHE B C 1
ATOM 3465 O O . PHE B 1 31 ? -9.305 5.227 6.52 1 93.56 31 PHE B O 1
ATOM 3472 N N . ASP B 1 32 ? -8.148 5.5 8.43 1 95.19 32 ASP B N 1
ATOM 3473 C CA . ASP B 1 32 ? -8.641 4.223 8.93 1 95.19 32 ASP B CA 1
ATOM 3474 C C . ASP B 1 32 ? -10.148 4.262 9.141 1 95.19 32 ASP B C 1
ATOM 3476 O O . ASP B 1 32 ? -10.852 3.303 8.812 1 95.19 32 ASP B O 1
ATOM 3480 N N . THR B 1 33 ? -10.656 5.395 9.711 1 94.44 33 THR B N 1
ATOM 3481 C CA . THR B 1 33 ? -12.094 5.574 9.859 1 94.44 33 THR B CA 1
ATOM 3482 C C . THR B 1 33 ? -12.789 5.543 8.5 1 94.44 33 THR B C 1
ATOM 3484 O O . THR B 1 33 ? -13.875 4.984 8.367 1 94.44 33 THR B O 1
ATOM 3487 N N . THR B 1 34 ? -12.164 6.176 7.512 1 94.94 34 THR B N 1
ATOM 3488 C CA . THR B 1 34 ? -12.695 6.199 6.152 1 94.94 34 THR B CA 1
ATOM 3489 C C . THR B 1 34 ? -12.836 4.781 5.602 1 94.94 34 THR B C 1
ATOM 3491 O O . THR B 1 34 ? -13.859 4.441 5.008 1 94.94 34 THR B O 1
ATOM 3494 N N . ILE B 1 35 ? -11.797 3.967 5.797 1 96.31 35 ILE B N 1
ATOM 3495 C CA . ILE B 1 35 ? -11.82 2.586 5.328 1 96.31 35 ILE B CA 1
ATOM 3496 C C . ILE B 1 35 ? -12.969 1.833 5.988 1 96.31 35 ILE B C 1
ATOM 3498 O O . ILE B 1 35 ? -13.711 1.107 5.32 1 96.31 35 ILE B O 1
ATOM 3502 N N . ILE B 1 36 ? -13.141 2.027 7.297 1 94.56 36 ILE B N 1
ATOM 3503 C CA . ILE B 1 36 ? -14.203 1.369 8.047 1 94.56 36 ILE B CA 1
ATOM 3504 C C . ILE B 1 36 ? -15.562 1.783 7.488 1 94.56 36 ILE B C 1
ATOM 3506 O O . ILE B 1 36 ? -16.438 0.941 7.285 1 94.56 36 ILE B O 1
ATOM 3510 N N . GLU B 1 37 ? -15.758 3.08 7.211 1 93.06 37 GLU B N 1
ATOM 3511 C CA . GLU B 1 37 ? -17.031 3.578 6.68 1 93.06 37 GLU B CA 1
ATOM 3512 C C . GLU B 1 37 ? -17.297 3.006 5.293 1 93.06 37 GLU B C 1
ATOM 3514 O O . GLU B 1 37 ? -18.453 2.701 4.961 1 93.06 37 GLU B O 1
ATOM 3519 N N . ILE B 1 38 ? -16.281 2.891 4.441 1 95.19 38 ILE B N 1
ATOM 3520 C CA . ILE B 1 38 ? -16.438 2.332 3.102 1 95.19 38 ILE B CA 1
ATOM 3521 C C . ILE B 1 38 ? -16.906 0.88 3.195 1 95.19 38 ILE B C 1
ATOM 3523 O O . ILE B 1 38 ? -17.828 0.469 2.488 1 95.19 38 ILE B O 1
ATOM 3527 N N . LEU B 1 39 ? -16.25 0.126 4.086 1 95.5 39 LEU B N 1
ATOM 3528 C CA . LEU B 1 39 ? -16.531 -1.299 4.207 1 95.5 39 LEU B CA 1
ATOM 3529 C C . LEU B 1 39 ? -17.906 -1.522 4.836 1 95.5 39 LEU B C 1
ATOM 3531 O O . LEU B 1 39 ? -18.594 -2.5 4.516 1 95.5 39 LEU B O 1
ATOM 3535 N N . ASN B 1 40 ? -18.328 -0.577 5.711 1 92.56 40 ASN B N 1
ATOM 3536 C CA . ASN B 1 40 ? -19.625 -0.685 6.367 1 92.56 40 ASN B CA 1
ATOM 3537 C C . ASN B 1 40 ? -20.75 -0.218 5.457 1 92.56 40 ASN B C 1
ATOM 3539 O O . ASN B 1 40 ? -21.922 -0.509 5.715 1 92.56 40 ASN B O 1
ATOM 3543 N N . ASN B 1 41 ? -20.406 0.543 4.449 1 91 41 ASN B N 1
ATOM 3544 C CA . ASN B 1 41 ? -21.375 1.036 3.475 1 91 41 ASN B CA 1
ATOM 3545 C C . ASN B 1 41 ? -20.984 0.67 2.049 1 91 41 ASN B C 1
ATOM 3547 O O . ASN B 1 41 ? -20.734 1.551 1.221 1 91 41 ASN B O 1
ATOM 3551 N N . PRO B 1 42 ? -21.016 -0.589 1.757 1 90.81 42 PRO B N 1
ATOM 3552 C CA . PRO B 1 42 ? -20.406 -1.088 0.519 1 90.81 42 PRO B CA 1
ATOM 3553 C C . PRO B 1 42 ? -21.109 -0.568 -0.732 1 90.81 42 PRO B C 1
ATOM 3555 O O . PRO B 1 42 ? -20.5 -0.482 -1.799 1 90.81 42 PRO B O 1
ATOM 3558 N N . ASP B 1 43 ? -22.344 -0.096 -0.664 1 89.69 43 ASP B N 1
ATOM 3559 C CA . ASP B 1 43 ? -23.109 0.276 -1.847 1 89.69 43 ASP B CA 1
ATOM 3560 C C . ASP B 1 43 ? -23.125 1.79 -2.041 1 89.69 43 ASP B C 1
ATOM 3562 O O . ASP B 1 43 ? -23.812 2.305 -2.92 1 89.69 43 ASP B O 1
ATOM 3566 N N . THR B 1 44 ? -22.375 2.492 -1.248 1 91.69 44 THR B N 1
ATOM 3567 C CA . THR B 1 44 ? -22.406 3.949 -1.305 1 91.69 44 THR B CA 1
ATOM 3568 C C . THR B 1 44 ? -21.016 4.504 -1.622 1 91.69 44 THR B C 1
ATOM 3570 O O . THR B 1 44 ? -20 3.949 -1.184 1 91.69 44 THR B O 1
ATOM 3573 N N . ASP B 1 45 ? -21.031 5.543 -2.361 1 92.94 45 ASP B N 1
ATOM 3574 C CA . ASP B 1 45 ? -19.781 6.281 -2.549 1 92.94 45 ASP B CA 1
ATOM 3575 C C . ASP B 1 45 ? -19.422 7.086 -1.3 1 92.94 45 ASP B C 1
ATOM 3577 O O . ASP B 1 45 ? -20.219 7.918 -0.848 1 92.94 45 ASP B O 1
ATOM 3581 N N . VAL B 1 46 ? -18.344 6.793 -0.734 1 95 46 VAL B N 1
ATOM 3582 C CA . VAL B 1 46 ? -17.859 7.543 0.421 1 95 46 VAL B CA 1
ATOM 3583 C C . VAL B 1 46 ? -16.859 8.609 -0.036 1 95 46 VAL B C 1
ATOM 3585 O O . VAL B 1 46 ? -15.867 8.305 -0.689 1 95 46 VAL B O 1
ATOM 3588 N N . SER B 1 47 ? -17.156 9.828 0.26 1 93.38 47 SER B N 1
ATOM 3589 C CA . SER B 1 47 ? -16.297 10.953 -0.091 1 93.38 47 SER B CA 1
ATOM 3590 C C . SER B 1 47 ? -15.414 11.359 1.083 1 93.38 47 SER B C 1
ATOM 3592 O O . SER B 1 47 ? -15.773 11.148 2.242 1 93.38 47 SER B O 1
ATOM 3594 N N . PHE B 1 48 ? -14.305 11.836 0.77 1 92.06 48 PHE B N 1
ATOM 3595 C CA . PHE B 1 48 ? -13.383 12.289 1.807 1 92.06 48 PHE B CA 1
ATOM 3596 C C . PHE B 1 48 ? -12.711 13.594 1.405 1 92.06 48 PHE B C 1
ATOM 3598 O O . PHE B 1 48 ? -12.469 13.836 0.221 1 92.06 48 PHE B O 1
ATOM 3605 N N . GLU B 1 49 ? -12.438 14.461 2.471 1 88.19 49 GLU B N 1
ATOM 3606 C CA . GLU B 1 49 ? -11.883 15.797 2.299 1 88.19 49 GLU B CA 1
ATOM 3607 C C . GLU B 1 49 ? -12.695 16.609 1.292 1 88.19 49 GLU B C 1
ATOM 3609 O O . GLU B 1 49 ? -12.141 17.172 0.347 1 88.19 49 GLU B O 1
ATOM 3614 N N . ASP B 1 50 ? -13.945 16.453 1.355 1 87.56 50 ASP B N 1
ATOM 3615 C CA . ASP B 1 50 ? -14.883 17.156 0.478 1 87.56 50 ASP B CA 1
ATOM 3616 C C . ASP B 1 50 ? -15.719 18.172 1.256 1 87.56 50 ASP B C 1
ATOM 3618 O O . ASP B 1 50 ? -15.281 19.297 1.468 1 87.56 50 ASP B O 1
ATOM 3622 N N . ILE B 1 51 ? -16.797 17.734 1.871 1 81.75 51 ILE B N 1
ATOM 3623 C CA . ILE B 1 51 ? -17.531 18.609 2.777 1 81.75 51 ILE B CA 1
ATOM 3624 C C . ILE B 1 51 ? -16.812 18.688 4.117 1 81.75 51 ILE B C 1
ATOM 3626 O O . ILE B 1 51 ? -16.609 19.781 4.652 1 81.75 51 ILE B O 1
ATOM 3630 N N . GLN B 1 52 ? -16.422 17.562 4.609 1 89.19 52 GLN B N 1
ATOM 3631 C CA . GLN B 1 52 ? -15.578 17.406 5.793 1 89.19 52 GLN B CA 1
ATOM 3632 C C . GLN B 1 52 ? -14.586 16.266 5.617 1 89.19 52 GLN B C 1
ATOM 3634 O O . GLN B 1 52 ? -14.109 16.016 4.508 1 89.19 52 GLN B O 1
ATOM 3639 N N . ASP B 1 53 ? -14.195 15.633 6.695 1 87 53 ASP B N 1
ATOM 3640 C CA . ASP B 1 53 ? -13.227 14.547 6.613 1 87 53 ASP B CA 1
ATOM 3641 C C . ASP B 1 53 ? -13.789 13.367 5.824 1 87 53 ASP B C 1
ATOM 3643 O O . ASP B 1 53 ? -13.094 12.758 5.012 1 87 53 ASP B O 1
ATOM 3647 N N . ILE B 1 54 ? -15.031 13.062 6.074 1 87.19 54 ILE B N 1
ATOM 3648 C CA . ILE B 1 54 ? -15.727 11.977 5.398 1 87.19 54 ILE B CA 1
ATOM 3649 C C . ILE B 1 54 ? -17.172 12.375 5.129 1 87.19 54 ILE B C 1
ATOM 3651 O O . ILE B 1 54 ? -17.812 13.023 5.965 1 87.19 54 ILE B O 1
ATOM 3655 N N . ASN B 1 55 ? -17.672 12.078 3.979 1 85.38 55 ASN B N 1
ATOM 3656 C CA . ASN B 1 55 ? -19.109 12.227 3.781 1 85.38 55 ASN B CA 1
ATOM 3657 C C . ASN B 1 55 ? -19.641 11.25 2.734 1 85.38 55 ASN B C 1
ATOM 3659 O O . ASN B 1 55 ? -18.922 10.883 1.806 1 85.38 55 ASN B O 1
ATOM 3663 N N . TYR B 1 56 ? -20.766 10.805 2.969 1 84.69 56 TYR B N 1
ATOM 3664 C CA . TYR B 1 56 ? -21.516 9.992 2.012 1 84.69 56 TYR B CA 1
ATOM 3665 C C . TYR B 1 56 ? -23 10.32 2.053 1 84.69 56 TYR B C 1
ATOM 3667 O O . TYR B 1 56 ? -23.406 11.352 2.594 1 84.69 56 TYR B O 1
ATOM 3675 N N . GLU B 1 57 ? -23.828 9.695 1.358 1 78.88 57 GLU B N 1
ATOM 3676 C CA . GLU B 1 57 ? -25.188 10.109 1.044 1 78.88 57 GLU B CA 1
ATOM 3677 C C . GLU B 1 57 ? -25.938 10.562 2.299 1 78.88 57 GLU B C 1
ATOM 3679 O O . GLU B 1 57 ? -26.578 11.609 2.303 1 78.88 57 GLU B O 1
ATOM 3684 N N . GLN B 1 58 ? -25.703 9.969 3.432 1 84.12 58 GLN B N 1
ATOM 3685 C CA . GLN B 1 58 ? -26.547 10.242 4.594 1 84.12 58 GLN B CA 1
ATOM 3686 C C . GLN B 1 58 ? -25.75 10.938 5.695 1 84.12 58 GLN B C 1
ATOM 3688 O O . GLN B 1 58 ? -26.328 11.531 6.605 1 84.12 58 GLN B O 1
ATOM 3693 N N . PHE B 1 59 ? -24.469 10.938 5.586 1 87.94 59 PHE B N 1
ATOM 3694 C CA . PHE B 1 59 ? -23.719 11.359 6.758 1 87.94 59 PHE B CA 1
ATOM 3695 C C . PHE B 1 59 ? -22.625 12.344 6.367 1 87.94 59 PHE B C 1
ATOM 3697 O O . PHE B 1 59 ? -22.016 12.219 5.297 1 87.94 59 PHE B O 1
ATOM 3704 N N . VAL B 1 60 ? -22.359 13.289 7.199 1 90.56 60 VAL B N 1
ATOM 3705 C CA . VAL B 1 60 ? -21.172 14.125 7.227 1 90.56 60 VAL B CA 1
ATOM 3706 C C . VAL B 1 60 ? -20.391 13.867 8.508 1 90.56 60 VAL B C 1
ATOM 3708 O O . VAL B 1 60 ? -20.938 13.977 9.609 1 90.56 60 VAL B O 1
ATOM 3711 N N . VAL B 1 61 ? -19.141 13.555 8.383 1 91 61 VAL B N 1
ATOM 3712 C CA . VAL B 1 61 ? -18.375 13.039 9.516 1 91 61 VAL B CA 1
ATOM 3713 C C . VAL B 1 61 ? -17.109 13.859 9.703 1 91 61 VAL B C 1
ATOM 3715 O O . VAL B 1 61 ? -16.422 14.188 8.734 1 91 61 VAL B O 1
ATOM 3718 N N . GLN B 1 62 ? -16.812 14.266 10.883 1 92.56 62 GLN B N 1
ATOM 3719 C CA . GLN B 1 62 ? -15.531 14.852 11.297 1 92.56 62 GLN B CA 1
ATOM 3720 C C . GLN B 1 62 ? -14.781 13.922 12.25 1 92.56 62 GLN B C 1
ATOM 3722 O O . GLN B 1 62 ? -15.398 13.25 13.078 1 92.56 62 GLN B O 1
ATOM 3727 N N . VAL B 1 63 ? -13.508 13.812 12.094 1 92.69 63 VAL B N 1
ATOM 3728 C CA . VAL B 1 63 ? -12.688 12.914 12.906 1 92.69 63 VAL B CA 1
ATOM 3729 C C . VAL B 1 63 ? -11.609 13.719 13.633 1 92.69 63 VAL B C 1
ATOM 3731 O O . VAL B 1 63 ? -10.891 14.508 13.016 1 92.69 63 VAL B O 1
ATOM 3734 N N . LYS B 1 64 ? -11.508 13.594 14.969 1 92.12 64 LYS B N 1
ATOM 3735 C CA . LYS B 1 64 ? -10.492 14.25 15.781 1 92.12 64 LYS B CA 1
ATOM 3736 C C . LYS B 1 64 ? -9.734 13.242 16.641 1 92.12 64 LYS B C 1
ATOM 3738 O O . LYS B 1 64 ? -10.336 12.5 17.406 1 92.12 64 LYS B O 1
ATOM 3743 N N . HIS B 1 65 ? -8.422 13.203 16.469 1 93.38 65 HIS B N 1
ATOM 3744 C CA . HIS B 1 65 ? -7.555 12.352 17.266 1 93.38 65 HIS B CA 1
ATOM 3745 C C . HIS B 1 65 ? -6.684 13.172 18.203 1 93.38 65 HIS B C 1
ATOM 3747 O O . HIS B 1 65 ? -5.574 13.57 17.844 1 93.38 65 HIS B O 1
ATOM 3753 N N . LYS B 1 66 ? -7.109 13.336 19.422 1 90.62 66 LYS B N 1
ATOM 3754 C CA . LYS B 1 66 ? -6.41 14.141 20.422 1 90.62 66 LYS B CA 1
ATOM 3755 C C . LYS B 1 66 ? -5.762 13.266 21.484 1 90.62 66 LYS B C 1
ATOM 3757 O O . LYS B 1 66 ? -6.141 13.32 22.656 1 90.62 66 LYS B O 1
ATOM 3762 N N . GLU B 1 67 ? -4.703 12.602 21.125 1 87.81 67 GLU B N 1
ATOM 3763 C CA . GLU B 1 67 ? -4.148 11.516 21.922 1 87.81 67 GLU B CA 1
ATOM 3764 C C . GLU B 1 67 ? -3.492 12.047 23.188 1 87.81 67 GLU B C 1
ATOM 3766 O O . GLU B 1 67 ? -3.4 11.336 24.203 1 87.81 67 GLU B O 1
ATOM 3771 N N . THR B 1 68 ? -3.07 13.328 23.219 1 87.19 68 THR B N 1
ATOM 3772 C CA . THR B 1 68 ? -2.354 13.852 24.375 1 87.19 68 THR B CA 1
ATOM 3773 C C . THR B 1 68 ? -3.289 14.648 25.266 1 87.19 68 THR B C 1
ATOM 3775 O O . THR B 1 68 ? -2.871 15.156 26.312 1 87.19 68 THR B O 1
ATOM 3778 N N . GLN B 1 69 ? -4.531 14.734 24.906 1 89.62 69 GLN B N 1
ATOM 3779 C CA . GLN B 1 69 ? -5.438 15.625 25.625 1 89.62 69 GLN B CA 1
ATOM 3780 C C . GLN B 1 69 ? -6.527 14.836 26.344 1 89.62 69 GLN B C 1
ATOM 3782 O O . GLN B 1 69 ? -6.895 13.742 25.922 1 89.62 69 GLN B O 1
ATOM 3787 N N . SER B 1 70 ? -6.98 15.383 27.453 1 93.5 70 SER B N 1
ATOM 3788 C CA . SER B 1 70 ? -8.172 14.898 28.141 1 93.5 70 SER B CA 1
ATOM 3789 C C . SER B 1 70 ? -9.422 15.625 27.672 1 93.5 70 SER B C 1
ATOM 3791 O O . SER B 1 70 ? -9.383 16.828 27.422 1 93.5 70 SER B O 1
ATOM 3793 N N . TYR B 1 71 ? -10.469 14.938 27.703 1 93.94 71 TYR B N 1
ATOM 3794 C CA . TYR B 1 71 ? -11.711 15.492 27.156 1 93.94 71 TYR B CA 1
ATOM 3795 C C . TYR B 1 71 ? -12.305 16.516 28.109 1 93.94 71 TYR B C 1
ATOM 3797 O O . TYR B 1 71 ? -12.398 16.281 29.312 1 93.94 71 TYR B O 1
ATOM 3805 N N . THR B 1 72 ? -12.602 17.625 27.609 1 93.44 72 THR B N 1
ATOM 3806 C CA . THR B 1 72 ? -13.516 18.625 28.156 1 93.44 72 THR B CA 1
ATOM 3807 C C . THR B 1 72 ? -14.453 19.141 27.078 1 93.44 72 THR B C 1
ATOM 3809 O O . THR B 1 72 ? -14.094 19.172 25.891 1 93.44 72 THR B O 1
ATOM 3812 N N . PRO B 1 73 ? -15.68 19.516 27.391 1 92.62 73 PRO B N 1
ATOM 3813 C CA . PRO B 1 73 ? -16.641 19.969 26.391 1 92.62 73 PRO B CA 1
ATOM 3814 C C . PRO B 1 73 ? -16.078 21.062 25.469 1 92.62 73 PRO B C 1
ATOM 3816 O O . PRO B 1 73 ? -16.375 21.078 24.281 1 92.62 73 PRO B O 1
ATOM 3819 N N . GLY B 1 74 ? -15.273 21.859 25.984 1 92.06 74 GLY B N 1
ATOM 3820 C CA . GLY B 1 74 ? -14.719 22.969 25.219 1 92.06 74 GLY B CA 1
ATOM 3821 C C . GLY B 1 74 ? -13.797 22.516 24.094 1 92.06 74 GLY B C 1
ATOM 3822 O O . GLY B 1 74 ? -13.633 23.219 23.094 1 92.06 74 GLY B O 1
ATOM 3823 N N . LYS B 1 75 ? -13.266 21.328 24.203 1 93.19 75 LYS B N 1
ATOM 3824 C CA . LYS B 1 75 ? -12.273 20.844 23.266 1 93.19 75 LYS B CA 1
ATOM 3825 C C . LYS B 1 75 ? -12.914 20.438 21.938 1 93.19 75 LYS B C 1
ATOM 3827 O O . LYS B 1 75 ? -12.234 20.328 20.922 1 93.19 75 LYS B O 1
ATOM 3832 N N . ILE B 1 76 ? -14.242 20.203 21.953 1 95.38 76 ILE B N 1
ATOM 3833 C CA . ILE B 1 76 ? -14.898 19.844 20.703 1 95.38 76 ILE B CA 1
ATOM 3834 C C . ILE B 1 76 ? -15.828 20.969 20.25 1 95.38 76 ILE B C 1
ATOM 3836 O O . ILE B 1 76 ? -16.719 20.75 19.422 1 95.38 76 ILE B O 1
ATOM 3840 N N . LYS B 1 77 ? -15.648 22.141 20.781 1 95.06 77 LYS B N 1
ATOM 3841 C CA . LYS B 1 77 ? -16.5 23.297 20.469 1 95.06 77 LYS B CA 1
ATOM 3842 C C . LYS B 1 77 ? -16.406 23.641 18.984 1 95.06 77 LYS B C 1
ATOM 3844 O O . LYS B 1 77 ? -17.422 23.75 18.297 1 95.06 77 LYS B O 1
ATOM 3849 N N . THR B 1 78 ? -15.18 23.797 18.516 1 92.75 78 THR B N 1
ATOM 3850 C CA . THR B 1 78 ? -14.945 24.25 17.156 1 92.75 78 THR B CA 1
ATOM 3851 C C . THR B 1 78 ? -15.539 23.266 16.156 1 92.75 78 THR B C 1
ATOM 3853 O O . THR B 1 78 ? -16.281 23.656 15.25 1 92.75 78 THR B O 1
ATOM 3856 N N . PRO B 1 79 ? -15.242 21.953 16.344 1 93.62 79 PRO B N 1
ATOM 3857 C CA . PRO B 1 79 ? -15.836 21 15.398 1 93.62 79 PRO B CA 1
ATOM 3858 C C . PRO B 1 79 ? -17.359 20.984 15.453 1 93.62 79 PRO B C 1
ATOM 3860 O O . PRO B 1 79 ? -18.016 20.859 14.414 1 93.62 79 PRO B O 1
ATOM 3863 N N . ILE B 1 80 ? -17.938 21.125 16.547 1 95.44 80 ILE B N 1
ATOM 3864 C CA . ILE B 1 80 ? -19.391 21.078 16.703 1 95.44 80 ILE B CA 1
ATOM 3865 C C . ILE B 1 80 ? -20 22.312 16.031 1 95.44 80 ILE B C 1
ATOM 3867 O O . ILE B 1 80 ? -21.047 22.219 15.375 1 95.44 80 ILE B O 1
ATOM 3871 N N . ILE B 1 81 ? -19.375 23.469 16.188 1 94.56 81 ILE B N 1
ATOM 3872 C CA . ILE B 1 81 ? -19.844 24.703 15.555 1 94.56 81 ILE B CA 1
ATOM 3873 C C . ILE B 1 81 ? -19.828 24.531 14.039 1 94.56 81 ILE B C 1
ATOM 3875 O O . ILE B 1 81 ? -20.766 24.953 13.352 1 94.56 81 ILE B O 1
ATOM 3879 N N . GLN B 1 82 ? -18.781 23.938 13.562 1 92.81 82 GLN B N 1
ATOM 3880 C CA . GLN B 1 82 ? -18.672 23.703 12.125 1 92.81 82 GLN B CA 1
ATOM 3881 C C . GLN B 1 82 ? -19.781 22.797 11.625 1 92.81 82 GLN B C 1
ATOM 3883 O O . GLN B 1 82 ? -20.391 23.062 10.586 1 92.81 82 GLN B O 1
ATOM 3888 N N . LEU B 1 83 ? -20.094 21.75 12.352 1 94.56 83 LEU B N 1
ATOM 3889 C CA . LEU B 1 83 ? -21.125 20.797 11.961 1 94.56 83 LEU B CA 1
ATOM 3890 C C . LEU B 1 83 ? -22.5 21.438 12.062 1 94.56 83 LEU B C 1
ATOM 3892 O O . LEU B 1 83 ? -23.391 21.141 11.258 1 94.56 83 LEU B O 1
ATOM 3896 N N . LEU B 1 84 ? -22.656 22.328 13.016 1 94.88 84 LEU B N 1
ATOM 3897 C CA . LEU B 1 84 ? -23.922 23.047 13.164 1 94.88 84 LEU B CA 1
ATOM 3898 C C . LEU B 1 84 ? -24.172 23.953 11.977 1 94.88 84 LEU B C 1
ATOM 3900 O O . LEU B 1 84 ? -25.297 24.078 11.5 1 94.88 84 LEU B O 1
ATOM 3904 N N . HIS B 1 85 ? -23.125 24.578 11.531 1 94.12 85 HIS B N 1
ATOM 3905 C CA . HIS B 1 85 ? -23.25 25.438 10.367 1 94.12 85 HIS B CA 1
ATOM 3906 C C . HIS B 1 85 ? -23.609 24.625 9.125 1 94.12 85 HIS B C 1
ATOM 3908 O O . HIS B 1 85 ? -24.422 25.078 8.305 1 94.12 85 HIS B O 1
ATOM 3914 N N . LEU B 1 86 ? -23.047 23.484 8.984 1 92.81 86 LEU B N 1
ATOM 3915 C CA . LEU B 1 86 ? -23.359 22.609 7.855 1 92.81 86 LEU B CA 1
ATOM 3916 C C . LEU B 1 86 ? -24.797 22.109 7.941 1 92.81 86 LEU B C 1
ATOM 3918 O O . LEU B 1 86 ? -25.484 22 6.922 1 92.81 86 LEU B O 1
ATOM 3922 N N . PHE B 1 87 ? -25.203 21.797 9.141 1 94.75 87 PHE B N 1
ATOM 3923 C CA . PHE B 1 87 ? -26.578 21.344 9.367 1 94.75 87 PHE B CA 1
ATOM 3924 C C . PHE B 1 87 ? -27.562 22.438 8.992 1 94.75 87 PHE B C 1
ATOM 3926 O O . PHE B 1 87 ? -28.641 22.141 8.438 1 94.75 87 PHE B O 1
ATOM 3933 N N . LYS B 1 88 ? -27.188 23.609 9.32 1 93.62 88 LYS B N 1
ATOM 3934 C CA . LYS B 1 88 ? -28.031 24.734 8.961 1 93.62 88 LYS B CA 1
ATOM 3935 C C . LYS B 1 88 ? -28.219 24.828 7.453 1 93.62 88 LYS B C 1
ATOM 3937 O O . LYS B 1 88 ? -29.281 25.219 6.977 1 93.62 88 LYS B O 1
ATOM 3942 N N . GLU B 1 89 ? -27.188 24.484 6.707 1 92 89 GLU B N 1
ATOM 3943 C CA . GLU B 1 89 ? -27.25 24.516 5.246 1 92 89 GLU B CA 1
ATOM 3944 C C . GLU B 1 89 ? -28.031 23.328 4.695 1 92 89 GLU B C 1
ATOM 3946 O O . GLU B 1 89 ? -28.719 23.453 3.678 1 92 89 GLU B O 1
ATOM 3951 N N . ASP B 1 90 ? -27.906 22.156 5.312 1 91.75 90 ASP B N 1
ATOM 3952 C CA . ASP B 1 90 ? -28.594 20.938 4.887 1 91.75 90 ASP B CA 1
ATOM 3953 C C . ASP B 1 90 ? -29.094 20.141 6.09 1 91.75 90 ASP B C 1
ATOM 3955 O O . ASP B 1 90 ? -28.359 19.344 6.66 1 91.75 90 ASP B O 1
ATOM 3959 N N . THR B 1 91 ? -30.359 20.203 6.363 1 92.38 91 THR B N 1
ATOM 3960 C CA . THR B 1 91 ? -30.953 19.609 7.555 1 92.38 91 THR B CA 1
ATOM 3961 C C . THR B 1 91 ? -31.375 18.172 7.285 1 92.38 91 THR B C 1
ATOM 3963 O O . THR B 1 91 ? -31.891 17.484 8.172 1 92.38 91 THR B O 1
ATOM 3966 N N . ASN B 1 92 ? -31.094 17.672 6.102 1 90.81 92 ASN B N 1
ATOM 3967 C CA . ASN B 1 92 ? -31.531 16.344 5.734 1 90.81 92 ASN B CA 1
ATOM 3968 C C . ASN B 1 92 ? -30.422 15.305 5.914 1 90.81 92 ASN B C 1
ATOM 3970 O O . ASN B 1 92 ? -30.656 14.109 5.742 1 90.81 92 ASN B O 1
ATOM 3974 N N . LYS B 1 93 ? -29.312 15.789 6.355 1 91.94 93 LYS B N 1
ATOM 3975 C CA . LYS B 1 93 ? -28.188 14.883 6.547 1 91.94 93 LYS B CA 1
ATOM 3976 C C . LYS B 1 93 ? -27.969 14.586 8.031 1 91.94 93 LYS B C 1
ATOM 3978 O O . LYS B 1 93 ? -28.438 15.32 8.891 1 91.94 93 LYS B O 1
ATOM 3983 N N . ASN B 1 94 ? -27.344 13.477 8.258 1 94.31 94 ASN B N 1
ATOM 3984 C CA . ASN B 1 94 ? -26.875 13.141 9.594 1 94.31 94 ASN B CA 1
ATOM 3985 C C . ASN B 1 94 ? -25.422 13.531 9.789 1 94.31 94 ASN B C 1
ATOM 3987 O O . ASN B 1 94 ? -24.656 13.57 8.828 1 94.31 94 ASN B O 1
ATOM 3991 N N . TYR B 1 95 ? -25.125 13.844 11.016 1 95.44 95 TYR B N 1
ATOM 3992 C CA . TYR B 1 95 ? -23.781 14.328 11.32 1 95.44 95 TYR B CA 1
ATOM 3993 C C . TYR B 1 95 ? -23.141 13.5 12.43 1 95.44 95 TYR B C 1
ATOM 3995 O O . TYR B 1 95 ? -23.828 13.039 13.344 1 95.44 95 TYR B O 1
ATOM 4003 N N . ARG B 1 96 ? -21.891 13.273 12.289 1 94.75 96 ARG B N 1
ATOM 4004 C CA . ARG B 1 96 ? -21.172 12.477 13.281 1 94.75 96 ARG B CA 1
ATOM 4005 C C . ARG B 1 96 ? -19.797 13.062 13.555 1 94.75 96 ARG B C 1
ATOM 4007 O O . ARG B 1 96 ? -19.125 13.531 12.641 1 94.75 96 ARG B O 1
ATOM 4014 N N . LEU B 1 97 ? -19.391 13.102 14.812 1 96 97 LEU B N 1
ATOM 4015 C CA . LEU B 1 97 ? -18.031 13.438 15.227 1 96 97 LEU B CA 1
ATOM 4016 C C . LEU B 1 97 ? -17.359 12.242 15.891 1 96 97 LEU B C 1
ATOM 4018 O O . LEU B 1 97 ? -17.781 11.812 16.969 1 96 97 LEU B O 1
ATOM 4022 N N . TYR B 1 98 ? -16.344 11.688 15.195 1 94.88 98 TYR B N 1
ATOM 4023 C CA . TYR B 1 98 ? -15.469 10.695 15.805 1 94.88 98 TYR B CA 1
ATOM 4024 C C . TYR B 1 98 ? -14.32 11.375 16.547 1 94.88 98 TYR B C 1
ATOM 4026 O O . TYR B 1 98 ? -13.617 12.211 15.977 1 94.88 98 TYR B O 1
ATOM 4034 N N . CYS B 1 99 ? -14.156 11.062 17.812 1 95.5 99 CYS B N 1
ATOM 4035 C CA . CYS B 1 99 ? -13.039 11.672 18.516 1 95.5 99 CYS B CA 1
ATOM 4036 C C . CYS B 1 99 ? -12.406 10.688 19.5 1 95.5 99 CYS B C 1
ATOM 4038 O O . CYS B 1 99 ? -13.086 9.812 20.031 1 95.5 99 CYS B O 1
ATOM 4040 N N . TYR B 1 100 ? -11.18 10.805 19.641 1 95.69 100 TYR B N 1
ATOM 4041 C CA . TYR B 1 100 ? -10.445 10.07 20.672 1 95.69 100 TYR B CA 1
ATOM 4042 C C . TYR B 1 100 ? -9.766 11.016 21.656 1 95.69 100 TYR B C 1
ATOM 4044 O O . TYR B 1 100 ? -9.094 11.961 21.234 1 95.69 100 TYR B O 1
ATOM 4052 N N . PHE B 1 101 ? -10.016 10.797 22.891 1 94.81 101 PHE B N 1
ATOM 4053 C CA . PHE B 1 101 ? -9.336 11.43 24.016 1 94.81 101 PHE B CA 1
ATOM 4054 C C . PHE B 1 101 ? -8.789 10.383 24.984 1 94.81 101 PHE B C 1
ATOM 4056 O O . PHE B 1 101 ? -9.367 9.312 25.125 1 94.81 101 PHE B O 1
ATOM 4063 N N . LYS B 1 102 ? -7.73 10.664 25.578 1 91.25 102 LYS B N 1
ATOM 4064 C CA . LYS B 1 102 ? -6.988 9.672 26.359 1 91.25 102 LYS B CA 1
ATOM 4065 C C . LYS B 1 102 ? -7.797 9.211 27.578 1 91.25 102 LYS B C 1
ATOM 4067 O O . LYS B 1 102 ? -7.617 8.086 28.047 1 91.25 102 LYS B O 1
ATOM 4072 N N . ASN B 1 103 ? -8.766 9.984 28.062 1 91.94 103 ASN B N 1
ATOM 4073 C CA . ASN B 1 103 ? -9.398 9.703 29.344 1 91.94 103 ASN B CA 1
ATOM 4074 C C . ASN B 1 103 ? -10.828 9.195 29.172 1 91.94 103 ASN B C 1
ATOM 4076 O O . ASN B 1 103 ? -11.578 9.102 30.156 1 91.94 103 ASN B O 1
ATOM 4080 N N . ILE B 1 104 ? -11.289 8.938 27.984 1 92.88 104 ILE B N 1
ATOM 4081 C CA . ILE B 1 104 ? -12.672 8.5 27.781 1 92.88 104 ILE B CA 1
ATOM 4082 C C . ILE B 1 104 ? -12.68 7.172 27.031 1 92.88 104 ILE B C 1
ATOM 4084 O O . ILE B 1 104 ? -11.945 6.992 26.062 1 92.88 104 ILE B O 1
ATOM 4088 N N . SER B 1 105 ? -13.422 6.25 27.531 1 92.81 105 SER B N 1
ATOM 4089 C CA . SER B 1 105 ? -13.586 4.973 26.844 1 92.81 105 SER B CA 1
ATOM 4090 C C . SER B 1 105 ? -14.492 5.109 25.625 1 92.81 105 SER B C 1
ATOM 4092 O O . SER B 1 105 ? -15.367 5.98 25.594 1 92.81 105 SER B O 1
ATOM 4094 N N . PRO B 1 106 ? -14.25 4.293 24.656 1 94.12 106 PRO B N 1
ATOM 4095 C CA . PRO B 1 106 ? -15.094 4.348 23.453 1 94.12 106 PRO B CA 1
ATOM 4096 C C . PRO B 1 106 ? -16.578 4.227 23.781 1 94.12 106 PRO B C 1
ATOM 4098 O O . PRO B 1 106 ? -16.984 3.316 24.5 1 94.12 106 PRO B O 1
ATOM 4101 N N . THR B 1 107 ? -17.391 5.188 23.281 1 95.12 107 THR B N 1
ATOM 4102 C CA . THR B 1 107 ? -18.828 5.211 23.531 1 95.12 107 THR B CA 1
ATOM 4103 C C . THR B 1 107 ? -19.531 6.152 22.562 1 95.12 107 THR B C 1
ATOM 4105 O O . THR B 1 107 ? -18.953 7.145 22.125 1 95.12 107 THR B O 1
ATOM 4108 N N . GLU B 1 108 ? -20.719 5.754 22.25 1 94.81 108 GLU B N 1
ATOM 4109 C CA . GLU B 1 108 ? -21.594 6.633 21.469 1 94.81 108 GLU B CA 1
ATOM 4110 C C . GLU B 1 108 ? -22.469 7.48 22.375 1 94.81 108 GLU B C 1
ATOM 4112 O O . GLU B 1 108 ? -23.094 6.965 23.312 1 94.81 108 GLU B O 1
ATOM 4117 N N . LYS B 1 109 ? -22.516 8.773 22.109 1 94.25 109 LYS B N 1
ATOM 4118 C CA . LYS B 1 109 ? -23.25 9.68 23 1 94.25 109 LYS B CA 1
ATOM 4119 C C . LYS B 1 109 ? -24.188 10.57 22.203 1 94.25 109 LYS B C 1
ATOM 4121 O O . LYS B 1 109 ? -23.797 11.148 21.188 1 94.25 109 LYS B O 1
ATOM 4126 N N . LYS B 1 110 ? -25.406 10.641 22.625 1 95 110 LYS B N 1
ATOM 4127 C CA . LYS B 1 110 ? -26.359 11.648 22.156 1 95 110 LYS B CA 1
ATOM 4128 C C . LYS B 1 110 ? -26.406 12.844 23.094 1 95 110 LYS B C 1
ATOM 4130 O O . LYS B 1 110 ? -26.594 12.68 24.312 1 95 110 LYS B O 1
ATOM 4135 N N . LEU B 1 111 ? -26.25 13.945 22.562 1 96.06 111 LEU B N 1
ATOM 4136 C CA . LEU B 1 111 ? -26.172 15.141 23.391 1 96.06 111 LEU B CA 1
ATOM 4137 C C . LEU B 1 111 ? -27.562 15.625 23.781 1 96.06 111 LEU B C 1
ATOM 4139 O O . LEU B 1 111 ? -28.531 15.453 23.016 1 96.06 111 LEU B O 1
ATOM 4143 N N . THR B 1 112 ? -27.672 16.172 24.969 1 96.25 112 THR B N 1
ATOM 4144 C CA . THR B 1 112 ? -28.844 16.938 25.359 1 96.25 112 THR B CA 1
ATOM 4145 C C . THR B 1 112 ? -28.656 18.406 25.016 1 96.25 112 THR B C 1
ATOM 4147 O O . THR B 1 112 ? -27.562 18.844 24.688 1 96.25 112 THR B O 1
ATOM 4150 N N . LEU B 1 113 ? -29.75 19.078 25.078 1 96.25 113 LEU B N 1
ATOM 4151 C CA . LEU B 1 113 ? -29.672 20.516 24.797 1 96.25 113 LEU B CA 1
ATOM 4152 C C . LEU B 1 113 ? -28.75 21.219 25.781 1 96.25 113 LEU B C 1
ATOM 4154 O O . LEU B 1 113 ? -27.984 22.109 25.391 1 96.25 113 LEU B O 1
ATOM 4158 N N . ILE B 1 114 ? -28.781 20.766 27.047 1 95.38 114 ILE B N 1
ATOM 4159 C CA . ILE B 1 114 ? -27.953 21.359 28.094 1 95.38 114 ILE B CA 1
ATOM 4160 C C . ILE B 1 114 ? -26.484 21.078 27.797 1 95.38 114 ILE B C 1
ATOM 4162 O O . ILE B 1 114 ? -25.641 21.969 27.938 1 95.38 114 ILE B O 1
ATOM 4166 N N . GLU B 1 115 ? -26.203 19.938 27.375 1 96.31 115 GLU B N 1
ATOM 4167 C CA . GLU B 1 115 ? -24.828 19.562 27.062 1 96.31 115 GLU B CA 1
ATOM 4168 C C . GLU B 1 115 ? -24.312 20.312 25.844 1 96.31 115 GLU B C 1
ATOM 4170 O O . GLU B 1 115 ? -23.172 20.766 25.812 1 96.31 115 GLU B O 1
ATOM 4175 N N . LEU B 1 116 ? -25.172 20.406 24.781 1 97.38 116 LEU B N 1
ATOM 4176 C CA . LEU B 1 116 ? -24.781 21.141 23.578 1 97.38 116 LEU B CA 1
ATOM 4177 C C . LEU B 1 116 ? -24.469 22.594 23.906 1 97.38 116 LEU B C 1
ATOM 4179 O O . LEU B 1 116 ? -23.469 23.141 23.438 1 97.38 116 LEU B O 1
ATOM 4183 N N . ASP B 1 117 ? -25.266 23.156 24.719 1 95.94 117 ASP B N 1
ATOM 4184 C CA . ASP B 1 117 ? -25.062 24.547 25.125 1 95.94 117 ASP B CA 1
ATOM 4185 C C . ASP B 1 117 ? -23.766 24.688 25.922 1 95.94 117 ASP B C 1
ATOM 4187 O O . ASP B 1 117 ? -23.078 25.703 25.828 1 95.94 117 ASP B O 1
ATOM 4191 N N . GLY B 1 118 ? -23.547 23.688 26.75 1 95.75 118 GLY B N 1
ATOM 4192 C CA . GLY B 1 118 ? -22.297 23.672 27.484 1 95.75 118 GLY B CA 1
ATOM 4193 C C . GLY B 1 118 ? -21.078 23.641 26.594 1 95.75 118 GLY B C 1
ATOM 4194 O O . GLY B 1 118 ? -20.062 24.266 26.891 1 95.75 118 GLY B O 1
ATOM 4195 N N . ILE B 1 119 ? -21.172 22.906 25.516 1 96.31 119 ILE B N 1
ATOM 4196 C CA . ILE B 1 119 ? -20.078 22.797 24.547 1 96.31 119 ILE B CA 1
ATOM 4197 C C . ILE B 1 119 ? -19.906 24.125 23.812 1 96.31 119 ILE B C 1
ATOM 4199 O O . ILE B 1 119 ? -18.797 24.609 23.641 1 96.31 119 ILE B O 1
ATOM 4203 N N . LEU B 1 120 ? -20.969 24.703 23.469 1 96.31 120 LEU B N 1
ATOM 4204 C CA . LEU B 1 120 ? -20.938 25.938 22.688 1 96.31 120 LEU B CA 1
ATOM 4205 C C . LEU B 1 120 ? -20.469 27.109 23.516 1 96.31 120 LEU B C 1
ATOM 4207 O O . LEU B 1 120 ? -19.859 28.047 22.984 1 96.31 120 LEU B O 1
ATOM 4211 N N . GLY B 1 121 ? -20.75 27.031 24.844 1 94.44 121 GLY B N 1
ATOM 4212 C CA . GLY B 1 121 ? -20.312 28.094 25.734 1 94.44 121 GLY B CA 1
ATOM 4213 C C . GLY B 1 121 ? -20.891 29.453 25.359 1 94.44 121 GLY B C 1
ATOM 4214 O O . GLY B 1 121 ? -22.109 29.641 25.328 1 94.44 121 GLY B O 1
ATOM 4215 N N . ASN B 1 122 ? -19.969 30.375 24.984 1 92.44 122 ASN B N 1
ATOM 4216 C CA . ASN B 1 122 ? -20.359 31.75 24.688 1 92.44 122 ASN B CA 1
ATOM 4217 C C . ASN B 1 122 ? -21.031 31.859 23.328 1 92.44 122 ASN B C 1
ATOM 4219 O O . ASN B 1 122 ? -21.641 32.875 23.016 1 92.44 122 ASN B O 1
ATOM 4223 N N . LYS B 1 123 ? -21.031 30.812 22.547 1 93.31 123 LYS B N 1
ATOM 4224 C CA . LYS B 1 123 ? -21.594 30.844 21.203 1 93.31 123 LYS B CA 1
ATOM 4225 C C . LYS B 1 123 ? -22.969 30.203 21.156 1 93.31 123 LYS B C 1
ATOM 4227 O O . LYS B 1 123 ? -23.562 30.047 20.078 1 93.31 123 LYS B O 1
ATOM 4232 N N . LYS B 1 124 ? -23.5 29.859 22.266 1 92.25 124 LYS B N 1
ATOM 4233 C CA . LYS B 1 124 ? -24.781 29.156 22.312 1 92.25 124 LYS B CA 1
ATOM 4234 C C . LYS B 1 124 ? -25.891 30 21.703 1 92.25 124 LYS B C 1
ATOM 4236 O O . LYS B 1 124 ? -26.844 29.469 21.125 1 92.25 124 LYS B O 1
ATOM 4241 N N . ASN B 1 125 ? -25.734 31.297 21.812 1 92.44 125 ASN B N 1
ATOM 4242 C CA . ASN B 1 125 ? -26.812 32.188 21.391 1 92.44 125 ASN B CA 1
ATOM 4243 C C . ASN B 1 125 ? -26.719 32.469 19.891 1 92.44 125 ASN B C 1
ATOM 4245 O O . ASN B 1 125 ? -27.594 33.125 19.328 1 92.44 125 ASN B O 1
ATOM 4249 N N . GLU B 1 126 ? -25.688 31.969 19.281 1 93.56 126 GLU B N 1
ATOM 4250 C CA . GLU B 1 126 ? -25.547 32.125 17.844 1 93.56 126 GLU B CA 1
ATOM 4251 C C . GLU B 1 126 ? -26.484 31.203 17.078 1 93.56 126 GLU B C 1
ATOM 4253 O O . GLU B 1 126 ? -26.734 31.391 15.891 1 93.56 126 GLU B O 1
ATOM 4258 N N . PHE B 1 127 ? -27.047 30.25 17.719 1 95.44 127 PHE B N 1
ATOM 4259 C CA . PHE B 1 127 ? -27.92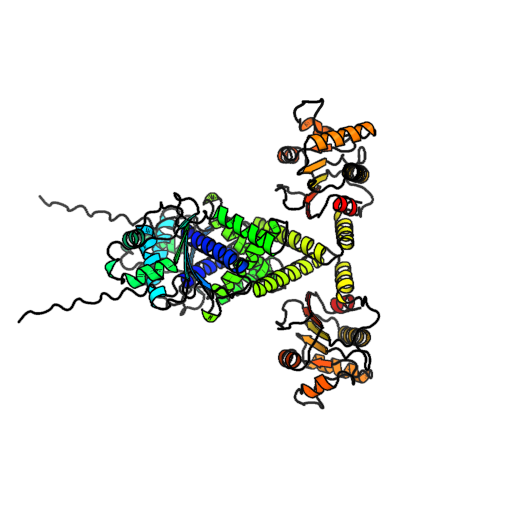2 29.266 17.109 1 95.44 127 PHE B CA 1
ATOM 4260 C C . PHE B 1 127 ? -29.281 29.219 17.812 1 95.44 127 PHE B C 1
ATOM 4262 O O . PHE B 1 127 ? -29.344 29.219 19.047 1 95.44 127 PHE B O 1
ATOM 4269 N N . GLU B 1 128 ? -30.312 29.141 17.031 1 95.12 128 GLU B N 1
ATOM 4270 C CA . GLU B 1 128 ? -31.672 29.078 17.562 1 95.12 128 GLU B CA 1
ATOM 4271 C C . GLU B 1 128 ? -31.922 27.75 18.281 1 95.12 128 GLU B C 1
ATOM 4273 O O . GLU B 1 128 ? -31.391 26.719 17.875 1 95.12 128 GLU B O 1
ATOM 4278 N N . LYS B 1 129 ? -32.812 27.812 19.234 1 95.25 129 LYS B N 1
ATOM 4279 C CA . LYS B 1 129 ? -33.156 26.641 20.031 1 95.25 129 LYS B CA 1
ATOM 4280 C C . LYS B 1 129 ? -33.719 25.531 19.156 1 95.25 129 LYS B C 1
ATOM 4282 O O . LYS B 1 129 ? -33.375 24.359 19.328 1 95.25 129 LYS B O 1
ATOM 4287 N N . GLU B 1 130 ? -34.531 25.844 18.266 1 95 130 GLU B N 1
ATOM 4288 C CA . GLU B 1 130 ? -35.188 24.859 17.391 1 95 130 GLU B CA 1
ATOM 4289 C C . GLU B 1 130 ? -34.125 24.141 16.531 1 95 130 GLU B C 1
ATOM 4291 O O . GLU B 1 130 ? -34.219 22.938 16.312 1 95 130 GLU B O 1
ATOM 4296 N N . LEU B 1 131 ? -33.188 24.906 16.031 1 96.06 131 LEU B N 1
ATOM 4297 C CA . LEU B 1 131 ? -32.125 24.328 15.211 1 96.06 131 LEU B CA 1
ATOM 4298 C C . LEU B 1 131 ? -31.266 23.359 16.016 1 96.06 131 LEU B C 1
ATOM 4300 O O . LEU B 1 131 ? -30.906 22.297 15.531 1 96.06 131 LEU B O 1
ATOM 4304 N N . LYS B 1 132 ? -30.938 23.781 17.234 1 97 132 LYS B N 1
ATOM 4305 C CA . LYS B 1 132 ? -30.125 22.938 18.094 1 97 132 LYS B CA 1
ATOM 4306 C C . LYS B 1 132 ? -30.844 21.609 18.391 1 97 132 LYS B C 1
ATOM 4308 O O . LYS B 1 132 ? -30.219 20.547 18.406 1 97 132 LYS B O 1
ATOM 4313 N N . GLU B 1 133 ? -32.094 21.688 18.656 1 96.19 133 GLU B N 1
ATOM 4314 C CA . GLU B 1 133 ? -32.875 20.484 18.938 1 96.19 133 GLU B CA 1
ATOM 4315 C C . GLU B 1 133 ? -32.938 19.547 17.75 1 96.19 133 GLU B C 1
ATOM 4317 O O . GLU B 1 133 ? -32.781 18.328 17.891 1 96.19 133 GLU B O 1
ATOM 4322 N N . LYS B 1 134 ? -33.094 20.109 16.625 1 96.06 134 LYS B N 1
ATOM 4323 C CA . LYS B 1 134 ? -33.094 19.297 15.406 1 96.06 134 LYS B CA 1
ATOM 4324 C C . LYS B 1 134 ? -31.719 18.688 15.156 1 96.06 134 LYS B C 1
ATOM 4326 O O . LYS B 1 134 ? -31.609 17.547 14.711 1 96.06 134 LYS B O 1
ATOM 4331 N N . PHE B 1 135 ? -30.688 19.516 15.367 1 97.25 135 PHE B N 1
ATOM 4332 C CA . PHE B 1 135 ? -29.312 19.062 15.188 1 97.25 135 PHE B CA 1
ATOM 4333 C C . PHE B 1 135 ? -29.016 17.875 16.094 1 97.25 135 PHE B C 1
ATOM 4335 O O . PHE B 1 135 ? -28.422 16.891 15.648 1 97.25 135 PHE B O 1
ATOM 4342 N N . ILE B 1 136 ? -29.438 17.953 17.297 1 96.81 136 ILE B N 1
ATOM 4343 C CA . ILE B 1 136 ? -29.188 16.891 18.266 1 96.81 136 ILE B CA 1
ATOM 4344 C C . ILE B 1 136 ? -29.812 15.586 17.797 1 96.81 136 ILE B C 1
ATOM 4346 O O . ILE B 1 136 ? -29.25 14.508 18 1 96.81 136 ILE B O 1
ATOM 4350 N N . GLY B 1 137 ? -30.891 15.672 17.156 1 95.31 137 GLY B N 1
ATOM 4351 C CA . GLY B 1 137 ? -31.562 14.492 16.641 1 95.31 137 GLY B CA 1
ATOM 4352 C C . GLY B 1 137 ? -30.812 13.828 15.5 1 95.31 137 GLY B C 1
ATOM 4353 O O . GLY B 1 137 ? -30.969 12.633 15.266 1 95.31 137 GLY B O 1
ATOM 4354 N N . SER B 1 138 ? -30.031 14.602 14.812 1 95.75 138 SER B N 1
ATOM 4355 C CA . SER B 1 138 ? -29.328 14.102 13.625 1 95.75 138 SER B CA 1
ATOM 4356 C C . SER B 1 138 ? -27.828 13.977 13.867 1 95.75 138 SER B C 1
ATOM 4358 O O . SER B 1 138 ? -27.062 13.766 12.93 1 95.75 138 SER B O 1
ATOM 4360 N N . PHE B 1 139 ? -27.391 14.18 15.141 1 96.75 139 PHE B N 1
ATOM 4361 C CA . PHE B 1 139 ? -25.969 14.227 15.445 1 96.75 139 PHE B CA 1
ATOM 4362 C C . PHE B 1 139 ? -25.578 13.117 16.406 1 96.75 139 PHE B C 1
ATOM 4364 O O . PHE B 1 139 ? -26.312 12.828 17.359 1 96.75 139 PHE B O 1
ATOM 4371 N N . ILE B 1 140 ? -24.438 12.5 16.156 1 95.19 140 ILE B N 1
ATOM 4372 C CA . ILE B 1 140 ? -23.906 11.477 17.047 1 95.19 140 ILE B CA 1
ATOM 4373 C C . ILE B 1 140 ? -22.469 11.82 17.422 1 95.19 140 ILE B C 1
ATOM 4375 O O . ILE B 1 140 ? -21.641 12.109 16.547 1 95.19 140 ILE B O 1
ATOM 4379 N N . LEU B 1 141 ? -22.188 11.891 18.672 1 96.62 141 LEU B N 1
ATOM 4380 C CA . LEU B 1 141 ? -20.828 12.008 19.188 1 96.62 141 LEU B CA 1
ATOM 4381 C C . LEU B 1 141 ? -20.25 10.641 19.516 1 96.62 141 LEU B C 1
ATOM 4383 O O . LEU B 1 141 ? -20.75 9.945 20.406 1 96.62 141 LEU B O 1
ATOM 4387 N N . GLN B 1 142 ? -19.234 10.281 18.781 1 95.94 142 GLN B N 1
ATOM 4388 C CA . GLN B 1 142 ? -18.656 8.953 18.953 1 95.94 142 GLN B CA 1
ATOM 4389 C C . GLN B 1 142 ? -17.234 9.047 19.516 1 95.94 142 GLN B C 1
ATOM 4391 O O . GLN B 1 142 ? -16.312 9.461 18.812 1 95.94 142 GLN B O 1
ATOM 4396 N N . PHE B 1 143 ? -17.078 8.703 20.766 1 95.94 143 PHE B N 1
ATOM 4397 C CA . PHE B 1 143 ? -15.742 8.508 21.312 1 95.94 143 PHE B CA 1
ATOM 4398 C C . PHE B 1 143 ? -15.164 7.172 20.844 1 95.94 143 PHE B C 1
ATOM 4400 O O . PHE B 1 143 ? -15.766 6.117 21.078 1 95.94 143 PHE B O 1
ATOM 4407 N N . SER B 1 144 ? -14.047 7.234 20.172 1 94.5 144 SER B N 1
ATOM 4408 C CA . SER B 1 144 ? -13.477 6.059 19.531 1 94.5 144 SER B C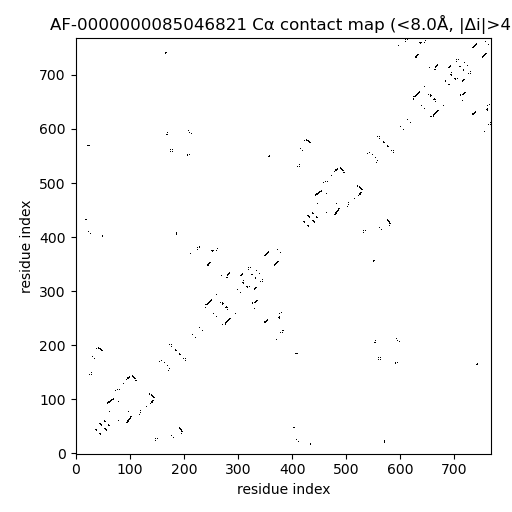A 1
ATOM 4409 C C . SER B 1 144 ? -12.203 5.594 20.234 1 94.5 144 SER B C 1
ATOM 4411 O O . SER B 1 144 ? -11.773 6.211 21.219 1 94.5 144 SER B O 1
ATOM 4413 N N . GLU B 1 145 ? -11.703 4.484 19.781 1 94 145 GLU B N 1
ATOM 4414 C CA . GLU B 1 145 ? -10.492 3.887 20.344 1 94 145 GLU B CA 1
ATOM 4415 C C . GLU B 1 145 ? -9.25 4.664 19.922 1 94 145 GLU B C 1
ATOM 4417 O O . GLU B 1 145 ? -9.312 5.523 19.047 1 94 145 GLU B O 1
ATOM 4422 N N . ASN B 1 146 ? -8.148 4.41 20.594 1 93.5 146 ASN B N 1
ATOM 4423 C CA . ASN B 1 146 ? -6.875 5.004 20.188 1 93.5 146 ASN B CA 1
ATOM 4424 C C . ASN B 1 146 ? -6.426 4.488 18.828 1 93.5 146 ASN B C 1
ATOM 4426 O O . ASN B 1 146 ? -7.078 3.623 18.234 1 93.5 146 ASN B O 1
ATOM 4430 N N . TYR B 1 147 ? -5.402 4.973 18.312 1 93.62 147 TYR B N 1
ATOM 4431 C CA . TYR B 1 147 ? -4.949 4.656 16.969 1 93.62 147 TYR B CA 1
ATOM 4432 C C . TYR B 1 147 ? -4.699 3.162 16.812 1 93.62 147 TYR B C 1
ATOM 4434 O O . TYR B 1 147 ? -5.16 2.549 15.844 1 93.62 147 TYR B O 1
ATOM 4442 N N . GLU B 1 148 ? -3.934 2.549 17.766 1 91.44 148 GLU B N 1
ATOM 4443 C CA . GLU B 1 148 ? -3.527 1.15 17.656 1 91.44 148 GLU B CA 1
ATOM 4444 C C . GLU B 1 148 ? -4.738 0.225 17.609 1 91.44 148 GLU B C 1
ATOM 4446 O O . GLU B 1 148 ? -4.801 -0.681 16.781 1 91.44 148 GLU B O 1
ATOM 4451 N N . GLU B 1 149 ? -5.641 0.476 18.469 1 92.88 149 GLU B N 1
ATOM 4452 C CA . GLU B 1 149 ? -6.844 -0.35 18.516 1 92.88 149 GLU B CA 1
ATOM 4453 C C . GLU B 1 149 ? -7.695 -0.146 17.266 1 92.88 149 GLU B C 1
ATOM 4455 O O . GLU B 1 149 ? -8.281 -1.099 16.75 1 92.88 149 GLU B O 1
ATOM 4460 N N . GLN B 1 150 ? -7.812 1.064 16.875 1 94.25 150 GLN B N 1
ATOM 4461 C CA . GLN B 1 150 ? -8.562 1.326 15.656 1 94.25 150 GLN B CA 1
ATOM 4462 C C . GLN B 1 150 ? -7.91 0.639 14.453 1 94.25 150 GLN B C 1
ATOM 4464 O O . GLN B 1 150 ? -8.609 0.143 13.562 1 94.25 150 GLN B O 1
ATOM 4469 N N . PHE B 1 151 ? -6.617 0.717 14.391 1 93.94 151 PHE B N 1
ATOM 4470 C CA . PHE B 1 151 ? -5.887 0.046 13.32 1 93.94 151 PHE B CA 1
ATOM 4471 C C . PHE B 1 151 ? -6.195 -1.446 13.312 1 93.94 151 PHE B C 1
ATOM 4473 O O . PHE B 1 151 ? -6.508 -2.01 12.258 1 93.94 151 PHE B O 1
ATOM 4480 N N . HIS B 1 152 ? -6.148 -2.043 14.414 1 92.69 152 HIS B N 1
ATOM 4481 C CA . HIS B 1 152 ? -6.453 -3.465 14.531 1 92.69 152 HIS B CA 1
ATOM 4482 C C . HIS B 1 152 ? -7.887 -3.756 14.094 1 92.69 152 HIS B C 1
ATOM 4484 O O . HIS B 1 152 ? -8.141 -4.746 13.406 1 92.69 152 HIS B O 1
ATOM 4490 N N . SER B 1 153 ? -8.758 -2.916 14.547 1 94.12 153 SER B N 1
ATOM 4491 C CA . SER B 1 153 ? -10.156 -3.066 14.164 1 94.12 153 SER B CA 1
ATOM 4492 C C . SER B 1 153 ? -10.328 -2.938 12.656 1 94.12 153 SER B C 1
ATOM 4494 O O . SER B 1 153 ? -11.172 -3.613 12.062 1 94.12 153 SER B O 1
ATOM 4496 N N . THR B 1 154 ? -9.617 -2.004 12.086 1 96.19 154 THR B N 1
ATOM 4497 C CA . THR B 1 154 ? -9.656 -1.815 10.641 1 96.19 154 THR B CA 1
ATOM 4498 C C . THR B 1 154 ? -9.188 -3.074 9.922 1 96.19 154 THR B C 1
ATOM 4500 O O . THR B 1 154 ? -9.805 -3.506 8.945 1 96.19 154 THR B O 1
ATOM 4503 N N . LEU B 1 155 ? -8.094 -3.664 10.375 1 94.19 155 LEU B N 1
ATOM 4504 C CA . LEU B 1 155 ? -7.578 -4.891 9.781 1 94.19 155 LEU B CA 1
ATOM 4505 C C . LEU B 1 155 ? -8.602 -6.02 9.883 1 94.19 155 LEU B C 1
ATOM 4507 O O . LEU B 1 155 ? -8.758 -6.801 8.945 1 94.19 155 LEU B O 1
ATOM 4511 N N . GLU B 1 156 ? -9.258 -6.09 11.016 1 93.5 156 GLU B N 1
ATOM 4512 C CA . GLU B 1 156 ? -10.281 -7.113 11.211 1 93.5 156 GLU B CA 1
ATOM 4513 C C . GLU B 1 156 ? -11.438 -6.938 10.219 1 93.5 156 GLU B C 1
ATOM 4515 O O . GLU B 1 156 ? -11.969 -7.918 9.695 1 93.5 156 GLU B O 1
ATOM 4520 N N . GLN B 1 157 ? -11.82 -5.719 10.062 1 95.81 157 GLN B N 1
ATOM 4521 C CA . GLN B 1 157 ? -12.891 -5.438 9.109 1 95.81 157 GLN B CA 1
ATOM 4522 C C . GLN B 1 157 ? -12.477 -5.816 7.688 1 95.81 157 GLN B C 1
ATOM 4524 O O . GLN B 1 157 ? -13.281 -6.336 6.918 1 95.81 157 GLN B O 1
ATOM 4529 N N . ILE B 1 158 ? -11.242 -5.512 7.359 1 95.25 158 ILE B N 1
ATOM 4530 C CA . ILE B 1 158 ? -10.719 -5.879 6.051 1 95.25 158 ILE B CA 1
ATOM 4531 C C . ILE B 1 158 ? -10.695 -7.398 5.91 1 95.25 158 ILE B C 1
ATOM 4533 O O . ILE B 1 158 ? -11.102 -7.941 4.879 1 95.25 158 ILE B O 1
ATOM 4537 N N . ASP B 1 159 ? -10.211 -8.055 6.945 1 91.19 159 ASP B N 1
ATOM 4538 C CA . ASP B 1 159 ? -10.164 -9.516 6.961 1 91.19 159 ASP B CA 1
ATOM 4539 C C . ASP B 1 159 ? -11.547 -10.109 6.699 1 91.19 159 ASP B C 1
ATOM 4541 O O . ASP B 1 159 ? -11.688 -11.039 5.898 1 91.19 159 ASP B O 1
ATOM 4545 N N . LYS B 1 160 ? -12.508 -9.602 7.363 1 92.06 160 LYS B N 1
ATOM 4546 C CA . LYS B 1 160 ? -13.883 -10.078 7.23 1 92.06 160 LYS B CA 1
ATOM 4547 C C . LYS B 1 160 ? -14.445 -9.773 5.848 1 92.06 160 LYS B C 1
ATOM 4549 O O . LYS B 1 160 ? -15.094 -10.625 5.23 1 92.06 160 LYS B O 1
ATOM 4554 N N . ALA B 1 161 ? -14.258 -8.602 5.398 1 92.94 161 ALA B N 1
ATOM 4555 C CA . ALA B 1 161 ? -14.812 -8.148 4.125 1 92.94 161 ALA B CA 1
ATOM 4556 C C . ALA B 1 161 ? -14.266 -8.969 2.963 1 92.94 161 ALA B C 1
ATOM 4558 O O . ALA B 1 161 ? -14.969 -9.195 1.971 1 92.94 161 ALA B O 1
ATOM 4559 N N . TYR B 1 162 ? -13.039 -9.461 3.09 1 88.25 162 TYR B N 1
ATOM 4560 C CA . TYR B 1 162 ? -12.398 -10.125 1.962 1 88.25 162 TYR B CA 1
ATOM 4561 C C . TYR B 1 162 ? -12.102 -11.578 2.285 1 88.25 162 TYR B C 1
ATOM 4563 O O . TYR B 1 162 ? -11.453 -12.281 1.5 1 88.25 162 TYR B O 1
ATOM 4571 N N . ASN B 1 163 ? -12.484 -12.031 3.441 1 84.31 163 ASN B N 1
ATOM 4572 C CA . ASN B 1 163 ? -12.305 -13.414 3.871 1 84.31 163 ASN B CA 1
ATOM 4573 C C . ASN B 1 163 ? -10.852 -13.859 3.709 1 84.31 163 ASN B C 1
ATOM 4575 O O . ASN B 1 163 ? -10.578 -14.867 3.047 1 84.31 163 ASN B O 1
ATOM 4579 N N . LEU B 1 164 ? -9.938 -13.125 4.168 1 78.5 164 LEU B N 1
ATOM 4580 C CA . LEU B 1 164 ? -8.508 -13.344 3.945 1 78.5 164 LEU B CA 1
ATOM 4581 C C . LEU B 1 164 ? -7.957 -14.367 4.934 1 78.5 164 LEU B C 1
ATOM 4583 O O . LEU B 1 164 ? -7.062 -15.141 4.59 1 78.5 164 LEU B O 1
ATOM 4587 N N . ASN B 1 165 ? -8.398 -14.375 6.203 1 72.81 165 ASN B N 1
ATOM 4588 C CA . ASN B 1 165 ? -7.941 -15.266 7.262 1 72.81 165 ASN B CA 1
ATOM 4589 C C . ASN B 1 165 ? -6.418 -15.258 7.387 1 72.81 165 ASN B C 1
ATOM 4591 O O . ASN B 1 165 ? -5.805 -16.297 7.641 1 72.81 165 ASN B O 1
ATOM 4595 N N . ASN B 1 166 ? -5.75 -14.297 7.008 1 73.88 166 ASN B N 1
ATOM 4596 C CA . ASN B 1 166 ? -4.316 -14.039 7.074 1 73.88 166 ASN B CA 1
ATOM 4597 C C . ASN B 1 166 ? -4.02 -12.586 7.43 1 73.88 166 ASN B C 1
ATOM 4599 O O . ASN B 1 166 ? -4.312 -11.68 6.648 1 73.88 166 ASN B O 1
ATOM 4603 N N . ARG B 1 167 ? -3.412 -12.367 8.516 1 78.38 167 ARG B N 1
ATOM 4604 C CA . ARG B 1 167 ? -3.182 -11.023 9.031 1 78.38 167 ARG B CA 1
ATOM 4605 C C . ARG B 1 167 ? -2.252 -10.242 8.109 1 78.38 167 ARG B C 1
ATOM 4607 O O . ARG B 1 167 ? -2.436 -9.039 7.918 1 78.38 167 ARG B O 1
ATOM 4614 N N . ASP B 1 168 ? -1.237 -10.898 7.617 1 78.31 168 ASP B N 1
ATOM 4615 C CA . ASP B 1 168 ? -0.299 -10.219 6.73 1 78.31 168 ASP B CA 1
ATOM 4616 C C . ASP B 1 168 ? -0.995 -9.742 5.457 1 78.31 168 ASP B C 1
ATOM 4618 O O . ASP B 1 168 ? -0.687 -8.664 4.941 1 78.31 168 ASP B O 1
ATOM 4622 N N . LEU B 1 169 ? -1.881 -10.578 5 1 82.44 169 LEU B N 1
ATOM 4623 C CA . LEU B 1 169 ? -2.656 -10.188 3.83 1 82.44 169 LEU B CA 1
ATOM 4624 C C . LEU B 1 169 ? -3.568 -9.008 4.152 1 82.44 169 LEU B C 1
ATOM 4626 O O . LEU B 1 169 ? -3.773 -8.133 3.314 1 82.44 169 LEU B O 1
ATOM 4630 N N . SER B 1 170 ? -4.121 -9.008 5.375 1 89.44 170 SER B N 1
ATOM 4631 C CA . SER B 1 170 ? -4.949 -7.887 5.805 1 89.44 170 SER B CA 1
ATOM 4632 C C . SER B 1 170 ? -4.16 -6.582 5.809 1 89.44 170 SER B C 1
ATOM 4634 O O . SER B 1 170 ? -4.68 -5.535 5.418 1 89.44 170 SER B O 1
ATOM 4636 N N . VAL B 1 171 ? -2.939 -6.656 6.246 1 88.69 171 VAL B N 1
ATOM 4637 C CA . VAL B 1 171 ? -2.07 -5.488 6.281 1 88.69 171 VAL B CA 1
ATOM 4638 C C . VAL B 1 171 ? -1.787 -5.008 4.859 1 88.69 171 VAL B C 1
ATOM 4640 O O . VAL B 1 171 ? -1.774 -3.805 4.594 1 88.69 171 VAL B O 1
ATOM 4643 N N . LEU B 1 172 ? -1.519 -5.91 4.016 1 87.06 172 LEU B N 1
ATOM 4644 C CA . LEU B 1 172 ? -1.26 -5.559 2.621 1 87.06 172 LEU B CA 1
ATOM 4645 C C . LEU B 1 172 ? -2.477 -4.887 1.995 1 87.06 172 LEU B C 1
ATOM 4647 O O . LEU B 1 172 ? -2.348 -3.863 1.321 1 87.06 172 LEU B O 1
ATOM 4651 N N . TYR B 1 173 ? -3.656 -5.523 2.189 1 90.38 173 TYR B N 1
ATOM 4652 C CA . TYR B 1 173 ? -4.883 -4.93 1.672 1 90.38 173 TYR B CA 1
ATOM 4653 C C . TYR B 1 173 ? -5.09 -3.527 2.227 1 90.38 173 TYR B C 1
ATOM 4655 O O . TYR B 1 173 ? -5.5 -2.619 1.501 1 90.38 173 TYR B O 1
ATOM 4663 N N . HIS B 1 174 ? -4.832 -3.385 3.486 1 93.88 174 HIS B N 1
ATOM 4664 C CA . HIS B 1 174 ? -4.91 -2.07 4.113 1 93.88 174 HIS B CA 1
ATOM 4665 C C . HIS B 1 174 ? -4.004 -1.066 3.408 1 93.88 174 HIS B C 1
ATOM 4667 O O . HIS B 1 174 ? -4.414 0.065 3.143 1 93.88 174 HIS B O 1
ATOM 4673 N N . SER B 1 175 ? -2.785 -1.477 3.166 1 90.06 175 SER B N 1
ATOM 4674 C CA . SER B 1 175 ? -1.82 -0.614 2.49 1 90.06 175 SER B CA 1
ATOM 4675 C C . SER B 1 175 ? -2.316 -0.205 1.108 1 90.06 175 SER B C 1
ATOM 4677 O O . SER B 1 175 ? -2.168 0.951 0.707 1 90.06 175 SER B O 1
ATOM 4679 N N . ILE B 1 176 ? -2.844 -1.17 0.43 1 89.56 176 ILE B N 1
ATOM 4680 C CA . ILE B 1 176 ? -3.342 -0.92 -0.918 1 89.56 176 ILE B CA 1
ATOM 4681 C C . ILE B 1 176 ? -4.527 0.041 -0.86 1 89.56 176 ILE B C 1
ATOM 4683 O O . ILE B 1 176 ? -4.586 1.012 -1.619 1 89.56 176 ILE B O 1
ATOM 4687 N N . ILE B 1 177 ? -5.465 -0.261 0.019 1 93.94 177 ILE B N 1
ATOM 4688 C CA . ILE B 1 177 ? -6.668 0.558 0.149 1 93.94 177 ILE B CA 1
ATOM 4689 C C . ILE B 1 177 ? -6.277 1.988 0.518 1 93.94 177 ILE B C 1
ATOM 4691 O O . ILE B 1 177 ? -6.77 2.945 -0.086 1 93.94 177 ILE B O 1
ATOM 4695 N N . ARG B 1 178 ? -5.457 2.125 1.496 1 93.19 178 ARG B N 1
ATOM 4696 C CA . ARG B 1 178 ? -5.02 3.447 1.932 1 93.19 178 ARG B CA 1
ATOM 4697 C C . ARG B 1 178 ? -4.328 4.195 0.797 1 93.19 178 ARG B C 1
ATOM 4699 O O . ARG B 1 178 ? -4.543 5.398 0.619 1 93.19 178 ARG B O 1
ATOM 4706 N N . SER B 1 179 ? -3.504 3.512 0.096 1 90.81 179 SER B N 1
ATOM 4707 C CA . SER B 1 179 ? -2.809 4.133 -1.026 1 90.81 179 SER B CA 1
ATOM 4708 C C . SER B 1 179 ? -3.795 4.656 -2.066 1 90.81 179 SER B C 1
ATOM 4710 O O . SER B 1 179 ? -3.584 5.723 -2.648 1 90.81 179 SER B O 1
ATOM 4712 N N . GLU B 1 180 ? -4.785 3.865 -2.344 1 92.38 180 GLU B N 1
ATOM 4713 C CA . GLU B 1 180 ? -5.809 4.301 -3.291 1 92.38 180 GLU B CA 1
ATOM 4714 C C . GLU B 1 180 ? -6.531 5.547 -2.787 1 92.38 180 GLU B C 1
ATOM 4716 O O . GLU B 1 180 ? -6.809 6.465 -3.562 1 92.38 180 GLU B O 1
ATOM 4721 N N . ILE B 1 181 ? -6.844 5.59 -1.538 1 93.56 181 ILE B N 1
ATOM 4722 C CA . ILE B 1 181 ? -7.504 6.75 -0.941 1 93.56 181 ILE B CA 1
ATOM 4723 C C . ILE B 1 181 ? -6.594 7.969 -1.044 1 93.56 181 ILE B C 1
ATOM 4725 O O . ILE B 1 181 ? -7.051 9.062 -1.38 1 93.56 181 ILE B O 1
ATOM 4729 N N . PHE B 1 182 ? -5.301 7.773 -0.749 1 91.5 182 PHE B N 1
ATOM 4730 C CA . PHE B 1 182 ? -4.34 8.867 -0.832 1 91.5 182 PHE B CA 1
ATOM 4731 C C . PHE B 1 182 ? -4.227 9.383 -2.262 1 91.5 182 PHE B C 1
ATOM 4733 O O . PHE B 1 182 ? -4.055 10.578 -2.484 1 91.5 182 PHE B O 1
ATOM 4740 N N . ARG B 1 183 ? -4.301 8.461 -3.191 1 90.38 183 ARG B N 1
ATOM 4741 C CA . ARG B 1 183 ? -4.262 8.859 -4.594 1 90.38 183 ARG B CA 1
ATOM 4742 C C . ARG B 1 183 ? -5.449 9.75 -4.941 1 90.38 183 ARG B C 1
ATOM 4744 O O . ARG B 1 183 ? -5.301 10.734 -5.672 1 90.38 183 ARG B O 1
ATOM 4751 N N . LEU B 1 184 ? -6.59 9.492 -4.406 1 92.12 184 LEU B N 1
ATOM 4752 C CA . LEU B 1 184 ? -7.828 10.18 -4.754 1 92.12 184 LEU B CA 1
ATOM 4753 C C . LEU B 1 184 ? -7.961 11.492 -3.98 1 92.12 184 LEU B C 1
ATOM 4755 O O . LEU B 1 184 ? -8.492 12.477 -4.5 1 92.12 184 LEU B O 1
ATOM 4759 N N . VAL B 1 185 ? -7.484 11.523 -2.746 1 91.56 185 VAL B N 1
ATOM 4760 C CA . VAL B 1 185 ? -7.746 12.625 -1.828 1 91.56 185 VAL B CA 1
ATOM 4761 C C . VAL B 1 185 ? -7.035 13.883 -2.318 1 91.56 185 VAL B C 1
ATOM 4763 O O . VAL B 1 185 ? -7.445 15 -1.993 1 91.56 185 VAL B O 1
ATOM 4766 N N . ILE B 1 186 ? -5.992 13.773 -3.055 1 90.12 186 ILE B N 1
ATOM 4767 C CA . ILE B 1 186 ? -5.242 14.938 -3.502 1 90.12 186 ILE B CA 1
ATOM 4768 C C . ILE B 1 186 ? -5.68 15.328 -4.914 1 90.12 186 ILE B C 1
ATOM 4770 O O . ILE B 1 186 ? -4.984 16.078 -5.598 1 90.12 186 ILE B O 1
ATOM 4774 N N . LYS B 1 187 ? -6.762 14.797 -5.402 1 90 187 LYS B N 1
ATOM 4775 C CA . LYS B 1 187 ? -7.375 15.18 -6.668 1 90 187 LYS B CA 1
ATOM 4776 C C . LYS B 1 187 ? -8.453 16.234 -6.457 1 90 187 LYS B C 1
ATOM 4778 O O . LYS B 1 187 ? -8.609 16.766 -5.352 1 90 187 LYS B O 1
ATOM 4783 N N . GLU B 1 188 ? -9.047 16.578 -7.59 1 89.5 188 GLU B N 1
ATOM 4784 C CA . GLU B 1 188 ? -10.172 17.5 -7.496 1 89.5 188 GLU B CA 1
ATOM 4785 C C . GLU B 1 188 ? -11.312 16.906 -6.664 1 89.5 188 GLU B C 1
ATOM 4787 O O . GLU B 1 188 ? -11.477 15.688 -6.613 1 89.5 188 GLU B O 1
ATOM 4792 N N . LYS B 1 189 ? -12.07 17.734 -5.98 1 88.19 189 LYS B N 1
ATOM 4793 C CA . LYS B 1 189 ? -13.086 17.344 -5.004 1 88.19 189 LYS B CA 1
ATOM 4794 C C . LYS B 1 189 ? -14.039 16.312 -5.59 1 88.19 189 LYS B C 1
ATOM 4796 O O . LYS B 1 189 ? -14.414 15.352 -4.918 1 88.19 189 LYS B O 1
ATOM 4801 N N . ARG B 1 190 ? -14.422 16.5 -6.793 1 88.25 190 ARG B N 1
ATOM 4802 C CA . ARG B 1 190 ? -15.414 15.625 -7.418 1 88.25 190 ARG B CA 1
ATOM 4803 C C . ARG B 1 190 ? -14.891 14.203 -7.551 1 88.25 190 ARG B C 1
ATOM 4805 O O . ARG B 1 190 ? -15.672 13.258 -7.66 1 88.25 190 ARG B O 1
ATOM 4812 N N . LEU B 1 191 ? -13.594 14.031 -7.477 1 90.5 191 LEU B N 1
ATOM 4813 C CA . LEU B 1 191 ? -12.977 12.727 -7.695 1 90.5 191 LEU B CA 1
ATOM 4814 C C . LEU B 1 191 ? -12.586 12.086 -6.371 1 90.5 191 LEU B C 1
ATOM 4816 O O . LEU B 1 191 ? -12.125 10.938 -6.344 1 90.5 191 LEU B O 1
ATOM 4820 N N . ARG B 1 192 ? -12.875 12.773 -5.246 1 93.12 192 ARG B N 1
ATOM 4821 C CA . ARG B 1 192 ? -12.438 12.305 -3.938 1 93.12 192 ARG B CA 1
ATOM 4822 C C . ARG B 1 192 ? -13.461 11.367 -3.316 1 93.12 192 ARG B C 1
ATOM 4824 O O . ARG B 1 192 ? -13.945 11.609 -2.209 1 93.12 192 ARG B O 1
ATOM 4831 N N . SER B 1 193 ? -13.742 10.344 -3.992 1 94.5 193 SER B N 1
ATOM 4832 C CA . SER B 1 193 ? -14.719 9.367 -3.504 1 94.5 193 SER B CA 1
ATOM 4833 C C . SER B 1 193 ? -14.391 7.965 -4 1 94.5 193 SER B C 1
ATOM 4835 O O . SER B 1 193 ? -13.711 7.801 -5.016 1 94.5 193 SER B O 1
ATOM 4837 N N . ILE B 1 194 ? -14.82 6.992 -3.23 1 95.19 194 ILE B N 1
ATOM 4838 C CA . ILE B 1 194 ? -14.609 5.602 -3.621 1 95.19 194 ILE B CA 1
ATOM 4839 C C . ILE B 1 194 ? -15.648 4.711 -2.943 1 95.19 194 ILE B C 1
ATOM 4841 O O . ILE B 1 194 ? -16.219 5.082 -1.913 1 95.19 194 ILE B O 1
ATOM 4845 N N . ASN B 1 195 ? -16.016 3.674 -3.541 1 94.62 195 ASN B N 1
ATOM 4846 C CA . ASN B 1 195 ? -16.906 2.682 -2.941 1 94.62 195 ASN B CA 1
ATOM 4847 C C . ASN B 1 195 ? -16.25 1.302 -2.902 1 94.62 195 ASN B C 1
ATOM 4849 O O . ASN B 1 195 ? -15.133 1.123 -3.393 1 94.62 195 ASN B O 1
ATOM 4853 N N . LYS B 1 196 ? -16.906 0.379 -2.301 1 93.81 196 LYS B N 1
ATOM 4854 C CA . LYS B 1 196 ? -16.359 -0.956 -2.072 1 93.81 196 LYS B CA 1
ATOM 4855 C C . LYS B 1 196 ? -16.094 -1.674 -3.391 1 93.81 196 LYS B C 1
ATOM 4857 O O . LYS B 1 196 ? -15.109 -2.41 -3.516 1 93.81 196 LYS B O 1
ATOM 4862 N N . THR B 1 197 ? -16.891 -1.481 -4.387 1 90.06 197 THR B N 1
ATOM 4863 C CA . THR B 1 197 ? -16.734 -2.127 -5.684 1 90.06 197 THR B CA 1
ATOM 4864 C C . THR B 1 197 ? -15.422 -1.713 -6.336 1 90.06 197 THR B C 1
ATOM 4866 O O . THR B 1 197 ? -14.688 -2.557 -6.855 1 90.06 197 THR B O 1
ATOM 4869 N N . LYS B 1 198 ? -15.195 -0.448 -6.316 1 91.19 198 LYS B N 1
ATOM 4870 C CA . LYS B 1 198 ? -13.953 0.061 -6.879 1 91.19 198 LYS B CA 1
ATOM 4871 C C . LYS B 1 198 ? -12.742 -0.452 -6.102 1 91.19 198 LYS B C 1
ATOM 4873 O O . LYS B 1 198 ? -11.703 -0.75 -6.688 1 91.19 198 LYS B O 1
ATOM 4878 N N . LEU B 1 199 ? -12.836 -0.519 -4.781 1 93.88 199 LEU B N 1
ATOM 4879 C CA . LEU B 1 199 ? -11.758 -1.057 -3.957 1 93.88 199 LEU B CA 1
ATOM 4880 C C . LEU B 1 199 ? -11.484 -2.514 -4.309 1 93.88 199 LEU B C 1
ATOM 4882 O O . LEU B 1 199 ? -10.328 -2.939 -4.34 1 93.88 199 LEU B O 1
ATOM 4886 N N . ASP B 1 200 ? -12.57 -3.268 -4.531 1 91 200 ASP B N 1
ATOM 4887 C CA . ASP B 1 200 ? -12.422 -4.668 -4.918 1 91 200 ASP B CA 1
ATOM 4888 C C . ASP B 1 200 ? -11.641 -4.801 -6.219 1 91 200 ASP B C 1
ATOM 4890 O O . ASP B 1 200 ? -10.781 -5.676 -6.352 1 91 200 ASP B O 1
ATOM 4894 N N . GLU B 1 201 ? -11.922 -3.934 -7.133 1 85.56 201 GLU B N 1
ATOM 4895 C CA . GLU B 1 201 ? -11.234 -3.945 -8.422 1 85.56 201 GLU B CA 1
ATOM 4896 C C . GLU B 1 201 ? -9.742 -3.652 -8.25 1 85.56 201 GLU B C 1
ATOM 4898 O O . GLU B 1 201 ? -8.906 -4.285 -8.898 1 85.56 201 GLU B O 1
ATOM 4903 N N . VAL B 1 202 ? -9.469 -2.668 -7.43 1 88.12 202 VAL B N 1
ATOM 4904 C CA . VAL B 1 202 ? -8.086 -2.277 -7.18 1 88.12 202 VAL B CA 1
ATOM 4905 C C . VAL B 1 202 ? -7.32 -3.447 -6.562 1 88.12 202 VAL B C 1
ATOM 4907 O O . VAL B 1 202 ? -6.207 -3.764 -6.988 1 88.12 202 VAL B O 1
ATOM 4910 N N . ILE B 1 203 ? -7.895 -4.055 -5.594 1 87.38 203 ILE B N 1
ATOM 4911 C CA . ILE B 1 203 ? -7.266 -5.152 -4.867 1 87.38 203 ILE B CA 1
ATOM 4912 C C . ILE B 1 203 ? -7.055 -6.34 -5.809 1 87.38 203 ILE B C 1
ATOM 4914 O O . ILE B 1 203 ? -5.977 -6.938 -5.828 1 87.38 203 ILE B O 1
ATOM 4918 N N . GLU B 1 204 ? -8.062 -6.664 -6.543 1 78.81 204 GLU B N 1
ATOM 4919 C CA . GLU B 1 204 ? -7.98 -7.773 -7.488 1 78.81 204 GLU B CA 1
ATOM 4920 C C . GLU B 1 204 ? -6.871 -7.547 -8.508 1 78.81 204 GLU B C 1
ATOM 4922 O O . GLU B 1 204 ? -6.141 -8.477 -8.859 1 78.81 204 GLU B O 1
ATOM 4927 N N . ASN B 1 205 ? -6.82 -6.371 -9.008 1 75.31 205 ASN B N 1
ATOM 4928 C CA . ASN B 1 205 ? -5.785 -6.027 -9.984 1 75.31 205 ASN B CA 1
ATOM 4929 C C . ASN B 1 205 ? -4.387 -6.215 -9.398 1 75.31 205 ASN B C 1
ATOM 4931 O O . ASN B 1 205 ? -3.496 -6.746 -10.062 1 75.31 205 ASN B O 1
ATOM 4935 N N . TYR B 1 206 ? -4.207 -5.742 -8.18 1 76.81 206 TYR B N 1
ATOM 4936 C CA . TYR B 1 206 ? -2.908 -5.867 -7.531 1 76.81 206 TYR B CA 1
ATOM 4937 C C . TYR B 1 206 ? -2.568 -7.332 -7.27 1 76.81 206 TYR B C 1
ATOM 4939 O O . TYR B 1 206 ? -1.421 -7.75 -7.441 1 76.81 206 TYR B O 1
ATOM 4947 N N . GLN B 1 207 ? -3.512 -8.078 -6.797 1 74.12 207 GLN B N 1
ATOM 4948 C CA . GLN B 1 207 ? -3.299 -9.5 -6.555 1 74.12 207 GLN B CA 1
ATOM 4949 C C . GLN B 1 207 ? -2.844 -10.211 -7.824 1 74.12 207 GLN B C 1
ATOM 4951 O O . GLN B 1 207 ? -1.936 -11.047 -7.785 1 74.12 207 GLN B O 1
ATOM 4956 N N . GLU B 1 208 ? -3.49 -9.906 -8.859 1 67.62 208 GLU B N 1
ATOM 4957 C CA . GLU B 1 208 ? -3.17 -10.523 -10.141 1 67.62 208 GLU B CA 1
ATOM 4958 C C . GLU B 1 208 ? -1.751 -10.172 -10.578 1 67.62 208 GLU B C 1
ATOM 4960 O O . GLU B 1 208 ? -1.004 -11.047 -11.031 1 67.62 208 GLU B O 1
ATOM 4965 N N . ILE B 1 209 ? -1.452 -8.938 -10.438 1 67.69 209 ILE B N 1
ATOM 4966 C CA . ILE B 1 209 ? -0.148 -8.461 -10.891 1 67.69 209 ILE B CA 1
ATOM 4967 C C . ILE B 1 209 ? 0.955 -9.117 -10.062 1 67.69 209 ILE B C 1
ATOM 4969 O O . ILE B 1 209 ? 1.976 -9.547 -10.602 1 67.69 209 ILE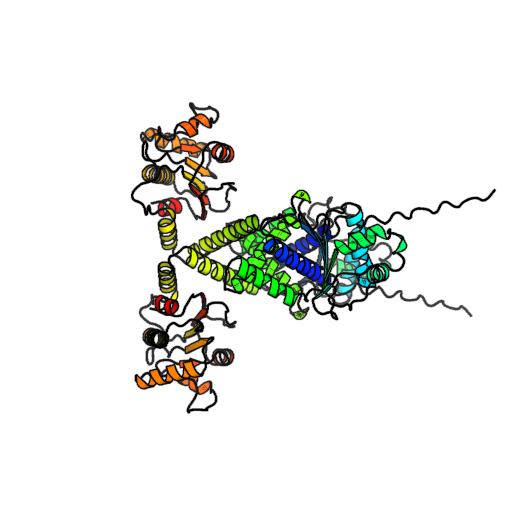 B O 1
ATOM 4973 N N . VAL B 1 210 ? 0.753 -9.125 -8.75 1 68.88 210 VAL B N 1
ATOM 4974 C CA . VAL B 1 210 ? 1.749 -9.719 -7.867 1 68.88 210 VAL B CA 1
ATOM 4975 C C . VAL B 1 210 ? 1.856 -11.219 -8.141 1 68.88 210 VAL B C 1
ATOM 4977 O O . VAL B 1 210 ? 2.959 -11.773 -8.188 1 68.88 210 VAL B O 1
ATOM 4980 N N . PHE B 1 211 ? 0.747 -11.883 -8.297 1 65.69 211 PHE B N 1
ATOM 4981 C CA . PHE B 1 211 ? 0.726 -13.32 -8.555 1 65.69 211 PHE B CA 1
ATOM 4982 C C . PHE B 1 211 ? 1.518 -13.656 -9.805 1 65.69 211 PHE B C 1
ATOM 4984 O O . PHE B 1 211 ? 2.391 -14.531 -9.781 1 65.69 211 PHE B O 1
ATOM 4991 N N . TYR B 1 212 ? 1.236 -12.953 -10.828 1 60.59 212 TYR B N 1
ATOM 4992 C CA . TYR B 1 212 ? 1.878 -13.273 -12.094 1 60.59 212 TYR B CA 1
ATOM 4993 C C . TYR B 1 212 ? 3.367 -12.945 -12.055 1 60.59 212 TYR B C 1
ATOM 4995 O O . TYR B 1 212 ? 4.184 -13.672 -12.625 1 60.59 212 TYR B O 1
ATOM 5003 N N . SER B 1 213 ? 3.682 -11.852 -11.383 1 63.34 213 SER B N 1
ATOM 5004 C CA . SER B 1 213 ? 5.09 -11.492 -11.242 1 63.34 213 SER B CA 1
ATOM 5005 C C . SER B 1 213 ? 5.852 -12.531 -10.438 1 63.34 213 SER B C 1
ATOM 5007 O O . SER B 1 213 ? 6.961 -12.922 -10.805 1 63.34 213 SER B O 1
ATOM 5009 N N . ALA B 1 214 ? 5.281 -12.898 -9.297 1 62.84 214 ALA B N 1
ATOM 5010 C CA . ALA B 1 214 ? 5.906 -13.898 -8.438 1 62.84 214 ALA B CA 1
ATOM 5011 C C . ALA B 1 214 ? 5.984 -15.258 -9.133 1 62.84 214 ALA B C 1
ATOM 5013 O O . ALA B 1 214 ? 6.969 -15.984 -8.977 1 62.84 214 ALA B O 1
ATOM 5014 N N . TYR B 1 215 ? 4.922 -15.625 -9.758 1 59.78 215 TYR B N 1
ATOM 5015 C CA . TYR B 1 215 ? 4.867 -16.875 -10.5 1 59.78 215 TYR B CA 1
ATOM 5016 C C . TYR B 1 215 ? 5.973 -16.938 -11.547 1 59.78 215 TYR B C 1
ATOM 5018 O O . TYR B 1 215 ? 6.625 -17.969 -11.711 1 59.78 215 TYR B O 1
ATOM 5026 N N . GLU B 1 216 ? 6.16 -15.852 -12.234 1 58.47 216 GLU B N 1
ATOM 5027 C CA . GLU B 1 216 ? 7.227 -15.75 -13.234 1 58.47 216 GLU B CA 1
ATOM 5028 C C . GLU B 1 216 ? 8.594 -15.938 -12.586 1 58.47 216 GLU B C 1
ATOM 5030 O O . GLU B 1 216 ? 9.492 -16.547 -13.18 1 58.47 216 GLU B O 1
ATOM 5035 N N . GLU B 1 217 ? 8.703 -15.344 -11.453 1 58.72 217 GLU B N 1
ATOM 5036 C CA . GLU B 1 217 ? 9.977 -15.438 -10.75 1 58.72 217 GLU B CA 1
ATOM 5037 C C . GLU B 1 217 ? 10.227 -16.859 -10.25 1 58.72 217 GLU B C 1
ATOM 5039 O O . GLU B 1 217 ? 11.367 -17.328 -10.258 1 58.72 217 GLU B O 1
ATOM 5044 N N . HIS B 1 218 ? 9.203 -17.438 -9.648 1 55.44 218 HIS B N 1
ATOM 5045 C CA . HIS B 1 218 ? 9.359 -18.75 -9.008 1 55.44 218 HIS B CA 1
ATOM 5046 C C . HIS B 1 218 ? 9.328 -19.875 -10.031 1 55.44 218 HIS B C 1
ATOM 5048 O O . HIS B 1 218 ? 9.977 -20.906 -9.844 1 55.44 218 HIS B O 1
ATOM 5054 N N . LEU B 1 219 ? 8.375 -19.766 -10.906 1 50.5 219 LEU B N 1
ATOM 5055 C CA . LEU B 1 219 ? 8.258 -20.844 -11.898 1 50.5 219 LEU B CA 1
ATOM 5056 C C . LEU B 1 219 ? 9.148 -20.562 -13.102 1 50.5 219 LEU B C 1
ATOM 5058 O O . LEU B 1 219 ? 9.398 -19.391 -13.438 1 50.5 219 LEU B O 1
ATOM 5062 N N . SER B 1 220 ? 9.961 -21.562 -13.391 1 54.56 220 SER B N 1
ATOM 5063 C CA . SER B 1 220 ? 10.609 -21.422 -14.695 1 54.56 220 SER B CA 1
ATOM 5064 C C . SER B 1 220 ? 9.648 -20.844 -15.719 1 54.56 220 SER B C 1
ATOM 5066 O O . SER B 1 220 ? 8.43 -21 -15.602 1 54.56 220 SER B O 1
ATOM 5068 N N . ARG B 1 221 ? 10.164 -19.969 -16.438 1 54.62 221 ARG B N 1
ATOM 5069 C CA . ARG B 1 221 ? 9.383 -19.375 -17.531 1 54.62 221 ARG B CA 1
ATOM 5070 C C . ARG B 1 221 ? 8.453 -20.406 -18.156 1 54.62 221 ARG B C 1
ATOM 5072 O O . ARG B 1 221 ? 7.293 -20.109 -18.453 1 54.62 221 ARG B O 1
ATOM 5079 N N . GLU B 1 222 ? 8.953 -21.562 -18.203 1 58.03 222 GLU B N 1
ATOM 5080 C CA . GLU B 1 222 ? 8.195 -22.641 -18.844 1 58.03 222 GLU B CA 1
ATOM 5081 C C . GLU B 1 222 ? 7.008 -23.062 -17.969 1 58.03 222 GLU B C 1
ATOM 5083 O O . GLU B 1 222 ? 5.902 -23.266 -18.484 1 58.03 222 GLU B O 1
ATOM 5088 N N . ALA B 1 223 ? 7.273 -23.156 -16.766 1 59.91 223 ALA B N 1
ATOM 5089 C CA . ALA B 1 223 ? 6.211 -23.562 -15.844 1 59.91 223 ALA B CA 1
ATOM 5090 C C . ALA B 1 223 ? 5.125 -22.5 -15.758 1 59.91 223 ALA B C 1
ATOM 5092 O O . ALA B 1 223 ? 3.934 -22.828 -15.711 1 59.91 223 ALA B O 1
ATOM 5093 N N . TYR B 1 224 ? 5.555 -21.328 -15.734 1 60.06 224 TYR B N 1
ATOM 5094 C CA . TYR B 1 224 ? 4.621 -20.219 -15.742 1 60.06 224 TYR B CA 1
ATOM 5095 C C . TYR B 1 224 ? 3.742 -20.234 -16.984 1 60.06 224 TYR B C 1
ATOM 5097 O O . TYR B 1 224 ? 2.518 -20.109 -16.891 1 60.06 224 TYR B O 1
ATOM 5105 N N . GLU B 1 225 ? 4.434 -20.453 -18.062 1 62.78 225 GLU B N 1
ATOM 5106 C CA . GLU B 1 225 ? 3.713 -20.5 -19.328 1 62.78 225 GLU B CA 1
ATOM 5107 C C . GLU B 1 225 ? 2.686 -21.625 -19.328 1 62.78 225 GLU B C 1
ATOM 5109 O O . GLU B 1 225 ? 1.552 -21.453 -19.766 1 62.78 225 GLU B O 1
ATOM 5114 N N . LYS B 1 226 ? 3.07 -22.656 -18.781 1 66 226 LYS B N 1
ATOM 5115 C CA . LYS B 1 226 ? 2.184 -23.812 -18.734 1 66 226 LYS B CA 1
ATOM 5116 C C . LYS B 1 226 ? 0.986 -23.547 -17.828 1 66 226 LYS B C 1
ATOM 5118 O O . LYS B 1 226 ? -0.14 -23.938 -18.156 1 66 226 LYS B O 1
ATOM 5123 N N . MET B 1 227 ? 1.274 -22.938 -16.906 1 63.31 227 MET B N 1
ATOM 5124 C CA . MET B 1 227 ? 0.217 -22.656 -15.938 1 63.31 227 MET B CA 1
ATOM 5125 C C . MET B 1 227 ? -0.816 -21.703 -16.531 1 63.31 227 MET B C 1
ATOM 5127 O O . MET B 1 227 ? -2.021 -21.922 -16.406 1 63.31 227 MET B O 1
ATOM 5131 N N . ILE B 1 228 ? -0.335 -20.625 -17.062 1 58.69 228 ILE B N 1
ATOM 5132 C CA . ILE B 1 228 ? -1.226 -19.641 -17.672 1 58.69 228 ILE B CA 1
ATOM 5133 C C . ILE B 1 228 ? -2.039 -20.297 -18.781 1 58.69 228 ILE B C 1
ATOM 5135 O O . ILE B 1 228 ? -3.238 -20.047 -18.922 1 58.69 228 ILE B O 1
ATOM 5139 N N . ARG B 1 229 ? -1.344 -21.109 -19.469 1 64.69 229 ARG B N 1
ATOM 5140 C CA . ARG B 1 229 ? -2.002 -21.844 -20.562 1 64.69 229 ARG B CA 1
ATOM 5141 C C . ARG B 1 229 ? -3.123 -22.719 -20.016 1 64.69 229 ARG B C 1
ATOM 5143 O O . ARG B 1 229 ? -4.246 -22.688 -20.531 1 64.69 229 ARG B O 1
ATOM 5150 N N . LYS B 1 230 ? -2.785 -23.391 -18.984 1 63.91 230 LYS B N 1
ATOM 5151 C CA . LYS B 1 230 ? -3.752 -24.312 -18.391 1 63.91 230 LYS B CA 1
ATOM 5152 C C . LYS B 1 230 ? -4.949 -23.562 -17.828 1 63.91 230 LYS B C 1
ATOM 5154 O O . LYS B 1 230 ? -6.09 -24.016 -17.938 1 63.91 230 LYS B O 1
ATOM 5159 N N . GLU B 1 231 ? -4.641 -22.453 -17.391 1 57.97 231 GLU B N 1
ATOM 5160 C CA . GLU B 1 231 ? -5.68 -21.703 -16.703 1 57.97 231 GLU B CA 1
ATOM 5161 C C . GLU B 1 231 ? -6.633 -21.031 -17.688 1 57.97 231 GLU B C 1
ATOM 5163 O O . GLU B 1 231 ? -7.844 -21.016 -17.469 1 57.97 231 GLU B O 1
ATOM 5168 N N . PHE B 1 232 ? -6.031 -20.469 -18.703 1 58.12 232 PHE B N 1
ATOM 5169 C CA . PHE B 1 232 ? -6.879 -19.578 -19.484 1 58.12 232 PHE B CA 1
ATOM 5170 C C . PHE B 1 232 ? -7.031 -20.094 -20.922 1 58.12 232 PHE B C 1
ATOM 5172 O O . PHE B 1 232 ? -7.973 -19.719 -21.625 1 58.12 232 PHE B O 1
ATOM 5179 N N . PHE B 1 233 ? -6.176 -21.047 -21.328 1 64.56 233 PHE B N 1
ATOM 5180 C CA . PHE B 1 233 ? -6.141 -21.25 -22.781 1 64.56 233 PHE B CA 1
ATOM 5181 C C . PHE B 1 233 ? -6.293 -22.734 -23.125 1 64.56 233 PHE B C 1
ATOM 5183 O O . PHE B 1 233 ? -6.242 -23.109 -24.297 1 64.56 233 PHE B O 1
ATOM 5190 N N . ILE B 1 234 ? -6.227 -23.531 -22.031 1 57.09 234 ILE B N 1
ATOM 5191 C CA . ILE B 1 234 ? -6.582 -24.922 -22.312 1 57.09 234 ILE B CA 1
ATOM 5192 C C . ILE B 1 234 ? -8.102 -25.062 -22.344 1 57.09 234 ILE B C 1
ATOM 5194 O O . ILE B 1 234 ? -8.789 -24.656 -21.391 1 57.09 234 ILE B O 1
ATOM 5198 N N . GLN B 1 235 ? -8.633 -25.234 -23.562 1 52.06 235 GLN B N 1
ATOM 5199 C CA . GLN B 1 235 ? -10.062 -25.391 -23.812 1 52.06 235 GLN B CA 1
ATOM 5200 C C . GLN B 1 235 ? -10.625 -26.594 -23.062 1 52.06 235 GLN B C 1
ATOM 5202 O O . GLN B 1 235 ? -10.258 -27.734 -23.344 1 52.06 235 GLN B O 1
ATOM 5207 N N . ARG B 1 236 ? -11.164 -26.453 -21.797 1 48.91 236 ARG B N 1
ATOM 5208 C CA . ARG B 1 236 ? -11.703 -27.547 -21 1 48.91 236 ARG B CA 1
ATOM 5209 C C . ARG B 1 236 ? -12.977 -28.109 -21.625 1 48.91 236 ARG B C 1
ATOM 5211 O O . ARG B 1 236 ? -13.352 -29.25 -21.359 1 48.91 236 ARG B O 1
ATOM 5218 N N . LYS B 1 237 ? -13.719 -27.25 -22.391 1 50.31 237 LYS B N 1
ATOM 5219 C CA . LYS B 1 237 ? -14.953 -27.703 -23.031 1 50.31 237 LYS B CA 1
ATOM 5220 C C . LYS B 1 237 ? -14.727 -28 -24.516 1 50.31 237 LYS B C 1
ATOM 5222 O O . LYS B 1 237 ? -13.992 -27.281 -25.188 1 50.31 237 LYS B O 1
ATOM 5227 N N . PRO B 1 238 ? -15.148 -29.078 -24.891 1 51.47 238 PRO B N 1
ATOM 5228 C CA . PRO B 1 238 ? -15.039 -29.5 -26.281 1 51.47 238 PRO B CA 1
ATOM 5229 C C . PRO B 1 238 ? -15.484 -28.422 -27.266 1 51.47 238 PRO B C 1
ATOM 5231 O O . PRO B 1 238 ? -14.945 -28.328 -28.375 1 51.47 238 PRO B O 1
ATOM 5234 N N . ASN B 1 239 ? -16.578 -27.547 -26.969 1 59.09 239 ASN B N 1
ATOM 5235 C CA . ASN B 1 239 ? -17.109 -26.625 -27.953 1 59.09 239 ASN B CA 1
ATOM 5236 C C . ASN B 1 239 ? -16.703 -25.188 -27.641 1 59.09 239 ASN B C 1
ATOM 5238 O O . ASN B 1 239 ? -16.828 -24.734 -26.516 1 59.09 239 ASN B O 1
ATOM 5242 N N . LEU B 1 240 ? -15.969 -24.609 -28.562 1 65.69 240 LEU B N 1
ATOM 5243 C CA . LEU B 1 240 ? -15.68 -23.188 -28.516 1 65.69 240 LEU B CA 1
ATOM 5244 C C . LEU B 1 240 ? -16.969 -22.359 -28.531 1 65.69 240 LEU B C 1
ATOM 5246 O O . LEU B 1 240 ? -17.828 -22.547 -29.391 1 65.69 240 LEU B O 1
ATOM 5250 N N . GLY B 1 241 ? -17.531 -22.031 -27.453 1 67.75 241 GLY B N 1
ATOM 5251 C CA . GLY B 1 241 ? -18.75 -21.25 -27.438 1 67.75 241 GLY B CA 1
ATOM 5252 C C . GLY B 1 241 ? -18.688 -20.031 -28.328 1 67.75 241 GLY B C 1
ATOM 5253 O O . GLY B 1 241 ? -17.625 -19.672 -28.828 1 67.75 241 GLY B O 1
ATOM 5254 N N . ASN B 1 242 ? -19.953 -19.594 -28.875 1 81.19 242 ASN B N 1
ATOM 5255 C CA . ASN B 1 242 ? -20.094 -18.344 -29.609 1 81.19 242 ASN B CA 1
ATOM 5256 C C . ASN B 1 242 ? -19.688 -17.156 -28.75 1 81.19 242 ASN B C 1
ATOM 5258 O O . ASN B 1 242 ? -20.547 -16.406 -28.266 1 81.19 242 ASN B O 1
ATOM 5262 N N . THR B 1 243 ? -18.344 -17.062 -28.609 1 86.06 243 THR B N 1
ATOM 5263 C CA . THR B 1 243 ? -17.781 -16.062 -27.719 1 86.06 243 THR B CA 1
ATOM 5264 C C . THR B 1 243 ? -16.859 -15.109 -28.5 1 86.06 243 THR B C 1
ATOM 5266 O O . THR B 1 243 ? -15.945 -15.562 -29.188 1 86.06 243 THR B O 1
ATOM 5269 N N . SER B 1 244 ? -17.219 -13.867 -28.438 1 90.06 244 SER B N 1
ATOM 5270 C CA . SER B 1 244 ? -16.328 -12.867 -29.031 1 90.06 244 SER B CA 1
ATOM 5271 C C . SER B 1 244 ? -15.117 -12.609 -28.141 1 90.06 244 SER B C 1
ATOM 5273 O O . SER B 1 244 ? -15.25 -12.398 -26.938 1 90.06 244 SER B O 1
ATOM 5275 N N . ARG B 1 245 ? -13.977 -12.734 -28.766 1 91.56 245 ARG B N 1
ATOM 5276 C CA . ARG B 1 245 ? -12.742 -12.617 -28 1 91.56 245 ARG B CA 1
ATOM 5277 C C . ARG B 1 245 ? -11.852 -11.508 -28.547 1 91.56 245 ARG B C 1
ATOM 5279 O O . ARG B 1 245 ? -11.734 -11.344 -29.766 1 91.56 245 ARG B O 1
ATOM 5286 N N . LEU B 1 246 ? -11.297 -10.703 -27.656 1 94.19 246 LEU B N 1
ATOM 5287 C CA . LEU B 1 246 ? -10.359 -9.641 -27.984 1 94.19 246 LEU B CA 1
ATOM 5288 C C . LEU B 1 246 ? -8.992 -9.906 -27.359 1 94.19 246 LEU B C 1
ATOM 5290 O O . LEU B 1 246 ? -8.898 -10.141 -26.156 1 94.19 246 LEU B O 1
ATOM 5294 N N . PHE B 1 247 ? -7.98 -9.953 -28.188 1 94.12 247 PHE B N 1
ATOM 5295 C CA . PHE B 1 247 ? -6.602 -10.102 -27.734 1 94.12 247 PHE B CA 1
ATOM 5296 C C . PHE B 1 247 ? -5.836 -8.789 -27.891 1 94.12 247 PHE B C 1
ATOM 5298 O O . PHE B 1 247 ? -5.684 -8.289 -29 1 94.12 247 PHE B O 1
ATOM 5305 N N . ILE B 1 248 ? -5.402 -8.258 -26.812 1 94.12 248 ILE B N 1
ATOM 5306 C CA . ILE B 1 248 ? -4.539 -7.082 -26.828 1 94.12 248 ILE B CA 1
ATOM 5307 C C . ILE B 1 248 ? -3.104 -7.488 -26.5 1 94.12 248 ILE B C 1
ATOM 5309 O O . ILE B 1 248 ? -2.801 -7.906 -25.391 1 94.12 248 ILE B O 1
ATOM 5313 N N . ILE B 1 249 ? -2.197 -7.305 -27.469 1 92.44 249 ILE B N 1
ATOM 5314 C CA . ILE B 1 249 ? -0.882 -7.918 -27.328 1 92.44 249 ILE B CA 1
ATOM 5315 C C . ILE B 1 249 ? 0.202 -6.855 -27.484 1 92.44 249 ILE B C 1
ATOM 5317 O O . ILE B 1 249 ? 0.288 -6.195 -28.531 1 92.44 249 ILE B O 1
ATOM 5321 N N . ASP B 1 250 ? 1.007 -6.707 -26.438 1 88.38 250 ASP B N 1
ATOM 5322 C CA . ASP B 1 250 ? 2.189 -5.855 -26.516 1 88.38 250 ASP B CA 1
ATOM 5323 C C . ASP B 1 250 ? 3.223 -6.449 -27.484 1 88.38 250 ASP B C 1
ATOM 5325 O O . ASP B 1 250 ? 3.721 -7.555 -27.25 1 88.38 250 ASP B O 1
ATOM 5329 N N . SER B 1 251 ? 3.568 -5.73 -28.547 1 86.06 251 SER B N 1
ATOM 5330 C CA . SER B 1 251 ? 4.469 -6.238 -29.578 1 86.06 251 SER B CA 1
ATOM 5331 C C . SER B 1 251 ? 5.754 -5.422 -29.656 1 86.06 251 SER B C 1
ATOM 5333 O O . SER B 1 251 ? 6.355 -5.285 -30.719 1 86.06 251 SER B O 1
ATOM 5335 N N . SER B 1 252 ? 6.082 -4.855 -28.5 1 80.5 252 SER B N 1
ATOM 5336 C CA . SER B 1 252 ? 7.309 -4.066 -28.453 1 80.5 252 SER B CA 1
ATOM 5337 C C . SER B 1 252 ? 8.539 -4.953 -28.609 1 80.5 252 SER B C 1
ATOM 5339 O O . SER B 1 252 ? 9.562 -4.52 -29.141 1 80.5 252 SER B O 1
ATOM 5341 N N . LYS B 1 253 ? 8.492 -6.141 -28.109 1 75.31 253 LYS B N 1
ATOM 5342 C CA . LYS B 1 253 ? 9.617 -7.07 -28.156 1 75.31 253 LYS B CA 1
ATOM 5343 C C . LYS B 1 253 ? 9.266 -8.328 -28.938 1 75.31 253 LYS B C 1
ATOM 5345 O O . LYS B 1 253 ? 8.797 -9.312 -28.375 1 75.31 253 LYS B O 1
ATOM 5350 N N . TYR B 1 254 ? 9.305 -8.242 -30.234 1 71.75 254 TYR B N 1
ATOM 5351 C CA . TYR B 1 254 ? 9.141 -9.422 -31.078 1 71.75 254 TYR B CA 1
ATOM 5352 C C . TYR B 1 254 ? 10.453 -9.805 -31.75 1 71.75 254 TYR B C 1
ATOM 5354 O O . TYR B 1 254 ? 11.305 -8.945 -31.984 1 71.75 254 TYR B O 1
ATOM 5362 N N . SER B 1 255 ? 10.703 -11.094 -31.828 1 63.66 255 SER B N 1
ATOM 5363 C CA . SER B 1 255 ? 11.953 -11.562 -32.438 1 63.66 255 SER B CA 1
ATOM 5364 C C . SER B 1 255 ? 11.953 -11.398 -33.938 1 63.66 255 SER B C 1
ATOM 5366 O O . SER B 1 255 ? 12.938 -10.953 -34.531 1 63.66 255 SER B O 1
ATOM 5368 N N . ASP B 1 256 ? 10.961 -11.836 -34.594 1 76.12 256 ASP B N 1
ATOM 5369 C CA . ASP B 1 256 ? 10.844 -11.75 -36.062 1 76.12 256 ASP B CA 1
ATOM 5370 C C . ASP B 1 256 ? 9.383 -11.75 -36.5 1 76.12 256 ASP B C 1
ATOM 5372 O O . ASP B 1 256 ? 8.484 -11.977 -35.656 1 76.12 256 ASP B O 1
ATOM 5376 N N . TYR B 1 257 ? 9.156 -11.43 -37.812 1 81.38 257 TYR B N 1
ATOM 5377 C CA . TYR B 1 257 ? 7.816 -11.352 -38.375 1 81.38 257 TYR B CA 1
ATOM 5378 C 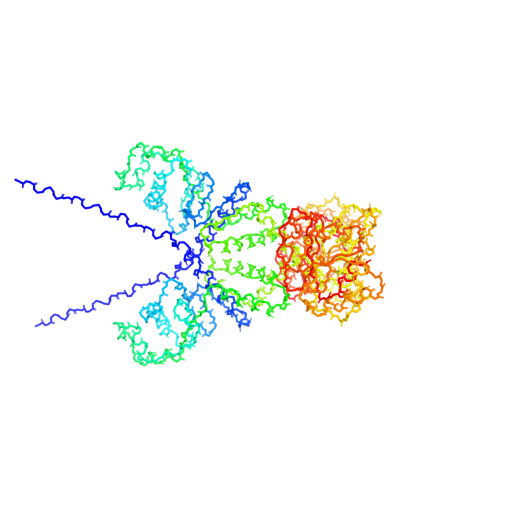C . TYR B 1 257 ? 7.133 -12.711 -38.344 1 81.38 257 TYR B C 1
ATOM 5380 O O . TYR B 1 257 ? 5.902 -12.789 -38.281 1 81.38 257 TYR B O 1
ATOM 5388 N N . THR B 1 258 ? 7.91 -13.672 -38.281 1 80.12 258 THR B N 1
ATOM 5389 C CA . THR B 1 258 ? 7.375 -15.031 -38.312 1 80.12 258 THR B CA 1
ATOM 5390 C C . THR B 1 258 ? 6.645 -15.336 -37 1 80.12 258 THR B C 1
ATOM 5392 O O . THR B 1 258 ? 5.633 -16.031 -37 1 80.12 258 THR B O 1
ATOM 5395 N N . ASP B 1 259 ? 7.195 -14.758 -35.969 1 84.19 259 ASP B N 1
ATOM 5396 C CA . ASP B 1 259 ? 6.57 -14.969 -34.688 1 84.19 259 ASP B CA 1
ATOM 5397 C C . ASP B 1 259 ? 5.172 -14.359 -34.625 1 84.19 259 ASP B C 1
ATOM 5399 O O . ASP B 1 259 ? 4.25 -14.945 -34.062 1 84.19 259 ASP B O 1
ATOM 5403 N N . ILE B 1 260 ? 5.078 -13.25 -35.219 1 88.12 260 ILE B N 1
ATOM 5404 C CA . ILE B 1 260 ? 3.791 -12.562 -35.219 1 88.12 260 ILE B CA 1
ATOM 5405 C C . ILE B 1 260 ? 2.797 -13.328 -36.094 1 88.12 260 ILE B C 1
ATOM 5407 O O . ILE B 1 260 ? 1.64 -13.516 -35.719 1 88.12 260 ILE B O 1
ATOM 5411 N N . HIS B 1 261 ? 3.275 -13.75 -37.25 1 87.88 261 HIS B N 1
ATOM 5412 C CA . HIS B 1 261 ? 2.424 -14.547 -38.125 1 87.88 261 HIS B CA 1
ATOM 5413 C C . HIS B 1 261 ? 1.969 -15.828 -37.438 1 87.88 261 HIS B C 1
ATOM 5415 O O . HIS B 1 261 ? 0.8 -16.203 -37.531 1 87.88 261 HIS B O 1
ATOM 5421 N N . ASN B 1 262 ? 2.941 -16.422 -36.812 1 85.88 262 ASN B N 1
ATOM 5422 C CA . ASN B 1 262 ? 2.625 -17.641 -36.062 1 85.88 262 ASN B CA 1
ATOM 5423 C C . ASN B 1 262 ? 1.569 -17.406 -35 1 85.88 262 ASN B C 1
ATOM 5425 O O . ASN B 1 262 ? 0.657 -18.203 -34.812 1 85.88 262 ASN B O 1
ATOM 5429 N N . LEU B 1 263 ? 1.738 -16.359 -34.281 1 90.44 263 LEU B N 1
ATOM 5430 C CA . LEU B 1 263 ? 0.796 -16 -33.219 1 90.44 263 LEU B CA 1
ATOM 5431 C C . LEU B 1 263 ? -0.604 -15.797 -33.812 1 90.44 263 LEU B C 1
ATOM 5433 O O . LEU B 1 263 ? -1.583 -16.297 -33.25 1 90.44 263 LEU B O 1
ATOM 5437 N N . ILE B 1 264 ? -0.696 -15.086 -34.906 1 92.62 264 ILE B N 1
ATOM 5438 C CA . ILE B 1 264 ? -1.977 -14.82 -35.562 1 92.62 264 ILE B CA 1
ATOM 5439 C C . ILE B 1 264 ? -2.627 -16.141 -35.969 1 92.62 264 ILE B C 1
ATOM 5441 O O . ILE B 1 264 ? -3.822 -16.344 -35.75 1 92.62 264 ILE B O 1
ATOM 5445 N N . ASN B 1 265 ? -1.851 -16.984 -36.469 1 88.12 265 ASN B N 1
ATOM 5446 C CA . ASN B 1 265 ? -2.34 -18.281 -36.938 1 88.12 265 ASN B CA 1
ATOM 5447 C C . ASN B 1 265 ? -2.879 -19.125 -35.781 1 88.12 265 ASN B C 1
ATOM 5449 O O . ASN B 1 265 ? -3.924 -19.766 -35.906 1 88.12 265 ASN B O 1
ATOM 5453 N N . ILE B 1 266 ? -2.148 -19.094 -34.75 1 88.75 266 ILE B N 1
ATOM 5454 C CA . ILE B 1 266 ? -2.543 -19.891 -33.562 1 88.75 266 ILE B CA 1
ATOM 5455 C C . ILE B 1 266 ? -3.873 -19.375 -33.031 1 88.75 266 ILE B C 1
ATOM 5457 O O . ILE B 1 266 ? -4.785 -20.156 -32.75 1 88.75 266 ILE B O 1
ATOM 5461 N N . ILE B 1 267 ? -4.008 -18.078 -32.875 1 92.31 267 ILE B N 1
ATOM 5462 C CA . ILE B 1 267 ? -5.219 -17.484 -32.344 1 92.31 267 ILE B CA 1
ATOM 5463 C C . ILE B 1 267 ? -6.398 -17.766 -33.25 1 92.31 267 ILE B C 1
ATOM 5465 O O . ILE B 1 267 ? -7.473 -18.172 -32.812 1 92.31 267 ILE B O 1
ATOM 5469 N N . SER B 1 268 ? -6.203 -17.547 -34.531 1 91.94 268 SER B N 1
ATOM 5470 C CA . SER B 1 268 ? -7.258 -17.75 -35.5 1 91.94 268 SER B CA 1
ATOM 5471 C C . SER B 1 268 ? -7.723 -19.203 -35.531 1 91.94 268 SER B C 1
ATOM 5473 O O . SER B 1 268 ? -8.922 -19.484 -35.5 1 91.94 268 SER B O 1
ATOM 5475 N N . ARG B 1 269 ? -6.809 -20.078 -35.531 1 86.75 269 ARG B N 1
ATOM 5476 C CA . ARG B 1 269 ? -7.125 -21.5 -35.625 1 86.75 269 ARG B CA 1
ATOM 5477 C C . ARG B 1 269 ? -7.828 -21.984 -34.344 1 86.75 269 ARG B C 1
ATOM 5479 O O . ARG B 1 269 ? -8.719 -22.828 -34.406 1 86.75 269 ARG B O 1
ATOM 5486 N N . LYS B 1 270 ? -7.422 -21.469 -33.344 1 87.94 270 LYS B N 1
ATOM 5487 C CA . LYS B 1 270 ? -7.938 -21.922 -32.062 1 87.94 270 LYS B CA 1
ATOM 5488 C C . LYS B 1 270 ? -9.328 -21.359 -31.781 1 87.94 270 LYS B C 1
ATOM 5490 O O . LYS B 1 270 ? -10.172 -22.031 -31.188 1 87.94 270 LYS B O 1
ATOM 5495 N N . TYR B 1 271 ? -9.617 -20.141 -32.25 1 90.06 271 TYR B N 1
ATOM 5496 C CA . TYR B 1 271 ? -10.781 -19.469 -31.688 1 90.06 271 TYR B CA 1
ATOM 5497 C C . TYR B 1 271 ? -11.789 -19.094 -32.781 1 90.06 271 TYR B C 1
ATOM 5499 O O . TYR B 1 271 ? -12.875 -18.609 -32.469 1 90.06 271 TYR B O 1
ATOM 5507 N N . PHE B 1 272 ? -11.438 -19.359 -33.969 1 91.5 272 PHE B N 1
ATOM 5508 C CA . PHE B 1 272 ? -12.398 -19.094 -35.031 1 91.5 272 PHE B CA 1
ATOM 5509 C C . PHE B 1 272 ? -12.984 -20.391 -35.594 1 91.5 272 PHE B C 1
ATOM 5511 O O . PHE B 1 272 ? -12.242 -21.328 -35.906 1 91.5 272 PHE B O 1
ATOM 5518 N N . ARG B 1 273 ? -14.227 -20.438 -35.594 1 88.12 273 ARG B N 1
ATOM 5519 C CA . ARG B 1 273 ? -15 -21.453 -36.281 1 88.12 273 ARG B CA 1
ATOM 5520 C C . ARG B 1 273 ? -16.188 -20.844 -37.031 1 88.12 273 ARG B C 1
ATOM 5522 O O . ARG B 1 273 ? -17.047 -20.203 -36.406 1 88.12 273 ARG B O 1
ATOM 5529 N N . LYS B 1 274 ? -16.109 -21.062 -38.281 1 86.06 274 LYS B N 1
ATOM 5530 C CA . LYS B 1 274 ? -17.172 -20.484 -39.094 1 86.06 274 LYS B CA 1
ATOM 5531 C C . LYS B 1 274 ? -18.547 -20.859 -38.562 1 86.06 274 LYS B C 1
ATOM 5533 O O . LYS B 1 274 ? -18.812 -22.031 -38.281 1 86.06 274 LYS B O 1
ATOM 5538 N N . ASP B 1 275 ? -19.328 -19.891 -38.281 1 86.38 275 ASP B N 1
ATOM 5539 C CA . ASP B 1 275 ? -20.734 -19.984 -37.875 1 86.38 275 ASP B CA 1
ATOM 5540 C C . ASP B 1 275 ? -20.828 -20.531 -36.438 1 86.38 275 ASP B C 1
ATOM 5542 O O . ASP B 1 275 ? -21.938 -20.844 -35.969 1 86.38 275 ASP B O 1
ATOM 5546 N N . LYS B 1 276 ? -19.797 -20.734 -35.812 1 85.25 276 LYS B N 1
ATOM 5547 C CA . LYS B 1 276 ? -19.812 -21.281 -34.469 1 85.25 276 LYS B CA 1
ATOM 5548 C C . LYS B 1 276 ? -19.141 -20.328 -33.469 1 85.25 276 LYS B C 1
ATOM 5550 O O . LYS B 1 276 ? -19.672 -20.047 -32.406 1 85.25 276 LYS B O 1
ATOM 5555 N N . SER B 1 277 ? -18.016 -19.859 -33.875 1 89.88 277 SER B N 1
ATOM 5556 C CA . SER B 1 277 ? -17.25 -18.922 -33.062 1 89.88 277 SER B CA 1
ATOM 5557 C C . SER B 1 277 ? -16.719 -17.766 -33.906 1 89.88 277 SER B C 1
ATOM 5559 O O . SER B 1 277 ? -16.031 -18 -34.906 1 89.88 277 SER B O 1
ATOM 5561 N N . PRO B 1 278 ? -17.047 -16.609 -33.5 1 92.56 278 PRO B N 1
ATOM 5562 C CA . PRO B 1 278 ? -16.641 -15.461 -34.312 1 92.56 278 PRO B CA 1
ATOM 5563 C C . PRO B 1 278 ? -15.125 -15.297 -34.406 1 92.56 278 PRO B C 1
ATOM 5565 O O . PRO B 1 278 ? -14.406 -15.703 -33.5 1 92.56 278 PRO B O 1
ATOM 5568 N N . ALA B 1 279 ? -14.68 -14.703 -35.5 1 94.75 279 ALA B N 1
ATOM 5569 C CA . ALA B 1 279 ? -13.266 -14.398 -35.688 1 94.75 279 ALA B CA 1
ATOM 5570 C C . ALA B 1 279 ? -12.734 -13.539 -34.531 1 94.75 279 ALA B C 1
ATOM 5572 O O . ALA B 1 279 ? -13.32 -12.508 -34.219 1 94.75 279 ALA B O 1
ATOM 5573 N N . PRO B 1 280 ? -11.688 -13.969 -33.969 1 94.81 280 PRO B N 1
ATOM 5574 C CA . PRO B 1 280 ? -11.109 -13.18 -32.875 1 94.81 280 PRO B CA 1
ATOM 5575 C C . PRO B 1 280 ? -10.555 -11.836 -33.344 1 94.81 280 PRO B C 1
ATOM 5577 O O . PRO B 1 280 ? -10.211 -11.688 -34.5 1 94.81 280 PRO B O 1
ATOM 5580 N N . ILE B 1 281 ? -10.531 -10.922 -32.438 1 96.31 281 ILE B N 1
ATOM 5581 C CA . ILE B 1 281 ? -10 -9.594 -32.719 1 96.31 281 ILE B CA 1
ATOM 5582 C C . ILE B 1 281 ? -8.641 -9.422 -32.031 1 96.31 281 ILE B C 1
ATOM 5584 O O . ILE B 1 281 ? -8.477 -9.766 -30.859 1 96.31 281 ILE B O 1
ATOM 5588 N N . ILE B 1 282 ? -7.668 -8.93 -32.812 1 95.94 282 ILE B N 1
ATOM 5589 C CA . ILE B 1 282 ? -6.328 -8.742 -32.25 1 95.94 282 ILE B CA 1
ATOM 5590 C C . ILE B 1 282 ? -5.93 -7.273 -32.344 1 95.94 282 ILE B C 1
ATOM 5592 O O . ILE B 1 282 ? -6.09 -6.645 -33.406 1 95.94 282 ILE B O 1
ATOM 5596 N N . CYS B 1 283 ? -5.48 -6.762 -31.281 1 96.06 283 CYS B N 1
ATOM 5597 C CA . CYS B 1 283 ? -4.875 -5.438 -31.219 1 96.06 283 CYS B CA 1
ATOM 5598 C C . CYS B 1 283 ? -3.395 -5.535 -30.859 1 96.06 283 CYS B C 1
ATOM 5600 O O . CYS B 1 283 ? -3.049 -5.84 -29.719 1 96.06 283 CYS B O 1
ATOM 5602 N N . PHE B 1 284 ? -2.516 -5.258 -31.812 1 93.5 284 PHE B N 1
ATOM 5603 C CA . PHE B 1 284 ? -1.087 -5.191 -31.531 1 93.5 284 PHE B CA 1
ATOM 5604 C C . PHE B 1 284 ? -0.695 -3.799 -31.047 1 93.5 284 PHE B C 1
ATOM 5606 O O . PHE B 1 284 ? -0.935 -2.809 -31.75 1 93.5 284 PHE B O 1
ATOM 5613 N N . ARG B 1 285 ? -0.145 -3.852 -29.844 1 91.5 285 ARG B N 1
ATOM 5614 C CA . ARG B 1 285 ? 0.312 -2.584 -29.281 1 91.5 285 ARG B CA 1
ATOM 5615 C C . ARG B 1 285 ? 1.808 -2.393 -29.516 1 91.5 285 ARG B C 1
ATOM 5617 O O . ARG B 1 285 ? 2.551 -3.367 -29.656 1 91.5 285 ARG B O 1
ATOM 5624 N N . ASP B 1 286 ? 2.254 -1.097 -29.609 1 87.5 286 ASP B N 1
ATOM 5625 C CA . ASP B 1 286 ? 3.66 -0.71 -29.672 1 87.5 286 ASP B CA 1
ATOM 5626 C C . ASP B 1 286 ? 4.34 -1.317 -30.906 1 87.5 286 ASP B C 1
ATOM 5628 O O . ASP B 1 286 ? 5.434 -1.875 -30.797 1 87.5 286 ASP B O 1
ATOM 5632 N N . ILE B 1 287 ? 3.557 -1.381 -31.984 1 87.5 287 ILE B N 1
ATOM 5633 C CA . ILE B 1 287 ? 4.09 -1.842 -33.25 1 87.5 287 ILE B CA 1
ATOM 5634 C C . ILE B 1 287 ? 3.953 -0.737 -34.312 1 87.5 287 ILE B C 1
ATOM 5636 O O . ILE B 1 287 ? 2.971 0.008 -34.312 1 87.5 287 ILE B O 1
ATOM 5640 N N . GLU B 1 288 ? 4.941 -0.571 -35.125 1 86.44 288 GLU B N 1
ATOM 5641 C CA . GLU B 1 288 ? 4.879 0.427 -36.188 1 86.44 288 GLU B CA 1
ATOM 5642 C C . GLU B 1 288 ? 3.842 0.045 -37.25 1 86.44 288 GLU B C 1
ATOM 5644 O O . GLU B 1 288 ? 3.693 -1.132 -37.562 1 86.44 288 GLU B O 1
ATOM 5649 N N . ASP B 1 289 ? 3.207 1.051 -37.812 1 86.62 289 ASP B N 1
ATOM 5650 C CA . ASP B 1 289 ? 2.193 0.822 -38.844 1 86.62 289 ASP B CA 1
ATOM 5651 C C . ASP B 1 289 ? 2.785 0.091 -40.031 1 86.62 289 ASP B C 1
ATOM 5653 O O . ASP B 1 289 ? 2.127 -0.765 -40.625 1 86.62 289 ASP B O 1
ATOM 5657 N N . SER B 1 290 ? 3.994 0.485 -40.344 1 86 290 SER B N 1
ATOM 5658 C CA . SER B 1 290 ? 4.648 -0.152 -41.5 1 86 290 SER B CA 1
ATOM 5659 C C . SER B 1 290 ? 4.824 -1.649 -41.25 1 86 290 SER B C 1
ATOM 5661 O O . SER B 1 290 ? 4.621 -2.451 -42.188 1 86 290 SER B O 1
ATOM 5663 N N . THR B 1 291 ? 5.168 -1.927 -40.062 1 85.25 291 THR B N 1
ATOM 5664 C CA . THR B 1 291 ? 5.371 -3.328 -39.719 1 85.25 291 THR B CA 1
ATOM 5665 C C . THR B 1 291 ? 4.051 -4.094 -39.75 1 85.25 291 THR B C 1
ATOM 5667 O O . THR B 1 291 ? 3.992 -5.211 -40.281 1 85.25 291 THR B O 1
ATOM 5670 N N . LEU B 1 292 ? 3.043 -3.463 -39.219 1 89.19 292 LEU B N 1
ATOM 5671 C CA . LEU B 1 292 ? 1.731 -4.102 -39.219 1 89.19 292 LEU B CA 1
ATOM 5672 C C . LEU B 1 292 ? 1.231 -4.32 -40.656 1 89.19 292 LEU B C 1
ATOM 5674 O O . LEU B 1 292 ? 0.634 -5.359 -40.938 1 89.19 292 LEU B O 1
ATOM 5678 N N . ASN B 1 293 ? 1.502 -3.363 -41.469 1 88.31 293 ASN B N 1
ATOM 5679 C CA . ASN B 1 293 ? 1.123 -3.496 -42.875 1 88.31 293 ASN B CA 1
ATOM 5680 C C . ASN B 1 293 ? 1.875 -4.637 -43.531 1 88.31 293 ASN B C 1
ATOM 5682 O O . ASN B 1 293 ? 1.296 -5.383 -44.344 1 88.31 293 ASN B O 1
ATOM 5686 N N . PHE B 1 294 ? 3.09 -4.723 -43.219 1 86.56 294 PHE B N 1
ATOM 5687 C CA . PHE B 1 294 ? 3.906 -5.797 -43.781 1 86.56 294 PHE B CA 1
ATOM 5688 C C . PHE B 1 294 ? 3.377 -7.156 -43.344 1 86.56 294 PHE B C 1
ATOM 5690 O O . PHE B 1 294 ? 3.346 -8.102 -44.125 1 86.56 294 PHE B O 1
ATOM 5697 N N . ILE B 1 295 ? 2.986 -7.207 -42.156 1 88.81 295 ILE B N 1
ATOM 5698 C CA . ILE B 1 295 ? 2.438 -8.445 -41.594 1 88.81 295 ILE B CA 1
ATOM 5699 C C . ILE B 1 295 ? 1.139 -8.789 -42.312 1 88.81 295 ILE B C 1
ATOM 5701 O O . ILE B 1 295 ? 0.932 -9.938 -42.719 1 88.81 295 ILE B O 1
ATOM 5705 N N . LYS B 1 296 ? 0.29 -7.859 -42.531 1 90.25 296 LYS B N 1
ATOM 5706 C CA . LYS B 1 296 ? -0.987 -8.07 -43.219 1 90.25 296 LYS B CA 1
ATOM 5707 C C . LYS B 1 296 ? -0.776 -8.516 -44.656 1 90.25 296 LYS B C 1
ATOM 5709 O O . LYS B 1 296 ? -1.492 -9.391 -45.156 1 90.25 296 LYS B O 1
ATOM 5714 N N . GLN B 1 297 ? 0.194 -7.902 -45.25 1 88 297 GLN B N 1
ATOM 5715 C CA . GLN B 1 297 ? 0.539 -8.312 -46.625 1 88 297 GLN B CA 1
ATOM 5716 C C . GLN B 1 297 ? 0.946 -9.781 -46.656 1 88 297 GLN B C 1
ATOM 5718 O O . GLN B 1 297 ? 0.522 -10.523 -47.562 1 88 297 GLN B O 1
ATOM 5723 N N . GLY B 1 298 ? 1.739 -10.102 -45.688 1 83.75 298 GLY B N 1
ATOM 5724 C CA . GLY B 1 298 ? 2.172 -11.484 -45.594 1 83.75 298 GLY B CA 1
ATOM 5725 C C . GLY B 1 298 ? 1.024 -12.461 -45.375 1 83.75 298 GLY B C 1
ATOM 5726 O O . GLY B 1 298 ? 1.026 -13.562 -45.938 1 83.75 298 GLY B O 1
ATOM 5727 N N . LEU B 1 299 ? 0.062 -12.07 -44.625 1 88.12 299 LEU B N 1
ATOM 5728 C CA . LEU B 1 299 ? -1.113 -12.898 -44.375 1 88.12 299 LEU B CA 1
ATOM 5729 C C . LEU B 1 299 ? -1.895 -13.125 -45.656 1 88.12 299 LEU B C 1
ATOM 5731 O O . LEU B 1 299 ? -2.289 -14.25 -45.969 1 88.12 299 LEU B O 1
ATOM 5735 N N . LEU B 1 300 ? -2.068 -12.094 -46.406 1 85 300 LEU B N 1
ATOM 5736 C CA . LEU B 1 300 ? -2.812 -12.18 -47.656 1 85 300 LEU B CA 1
ATOM 5737 C C . LEU B 1 300 ? -2.08 -13.062 -48.688 1 85 300 LEU B C 1
ATOM 5739 O O . LEU B 1 300 ? -2.711 -13.828 -49.406 1 85 300 LEU B O 1
ATOM 5743 N N . ASP B 1 301 ? -0.806 -12.891 -48.688 1 82 301 ASP B N 1
ATOM 5744 C CA . ASP B 1 301 ? 0.012 -13.68 -49.594 1 82 301 ASP B CA 1
ATOM 5745 C C . ASP B 1 301 ? -0.11 -15.172 -49.281 1 82 301 ASP B C 1
ATOM 5747 O O . ASP B 1 301 ? 0.05 -16.016 -50.188 1 82 301 ASP B O 1
ATOM 5751 N N . ARG B 1 302 ? -0.422 -15.453 -48.062 1 78.88 302 ARG B N 1
ATOM 5752 C CA . ARG B 1 302 ? -0.554 -16.844 -47.656 1 78.88 302 ARG B CA 1
ATOM 5753 C C . ARG B 1 302 ? -2.016 -17.281 -47.656 1 78.88 302 ARG B C 1
ATOM 5755 O O . ARG B 1 302 ? -2.355 -18.328 -47.094 1 78.88 302 ARG B O 1
ATOM 5762 N N . ASN B 1 303 ? -2.893 -16.469 -48.25 1 79.81 303 ASN B N 1
ATOM 5763 C CA . ASN B 1 303 ? -4.32 -16.703 -48.438 1 79.81 303 ASN B CA 1
ATOM 5764 C C . ASN B 1 303 ? -5.051 -16.781 -47.094 1 79.81 303 ASN B C 1
ATOM 5766 O O . ASN B 1 303 ? -5.953 -17.594 -46.906 1 79.81 303 ASN B O 1
ATOM 5770 N N . TYR B 1 304 ? -4.504 -16.031 -46.188 1 84.56 304 TYR B N 1
ATOM 5771 C CA . TYR B 1 304 ? -5.211 -15.859 -44.906 1 84.56 304 TYR B CA 1
ATOM 5772 C C . TYR B 1 304 ? -6.188 -14.688 -44.969 1 84.56 304 TYR B C 1
ATOM 5774 O O . TYR B 1 304 ? -5.828 -13.602 -45.438 1 84.56 304 TYR B O 1
ATOM 5782 N N . SER B 1 305 ? -7.422 -14.922 -44.594 1 89.25 305 SER B N 1
ATOM 5783 C CA . SER B 1 305 ? -8.438 -13.883 -44.656 1 89.25 305 SER B CA 1
ATOM 5784 C C . SER B 1 305 ? -8.484 -13.086 -43.344 1 89.25 305 SER B C 1
ATOM 5786 O O . SER B 1 305 ? -8.438 -13.656 -42.25 1 89.25 305 SER B O 1
ATOM 5788 N N . PHE B 1 306 ? -8.469 -11.805 -43.5 1 92.69 306 PHE B N 1
ATOM 5789 C CA . PHE B 1 306 ? -8.602 -10.953 -42.344 1 92.69 306 PHE B CA 1
ATOM 5790 C C . PHE B 1 306 ? -9.383 -9.688 -42.656 1 92.69 306 PHE B C 1
ATOM 5792 O O . PHE B 1 306 ? -9.656 -9.406 -43.812 1 92.69 306 PHE B O 1
ATOM 5799 N N . CYS B 1 307 ? -9.82 -9.016 -41.625 1 93.19 307 CYS B N 1
ATOM 5800 C CA . CYS B 1 307 ? -10.477 -7.715 -41.719 1 93.19 307 CYS B CA 1
ATOM 5801 C C . CYS B 1 307 ? -9.867 -6.719 -40.75 1 93.19 307 CYS B C 1
ATOM 5803 O O . CYS B 1 307 ? -9.625 -7.062 -39.594 1 93.19 307 CYS B O 1
ATOM 5805 N N . ASP B 1 308 ? -9.523 -5.551 -41.25 1 93 308 ASP B N 1
ATOM 5806 C CA . ASP B 1 308 ? -8.992 -4.531 -40.344 1 93 308 ASP B CA 1
ATOM 5807 C C . ASP B 1 308 ? -9.883 -3.291 -40.344 1 93 308 ASP B C 1
ATOM 5809 O O . ASP B 1 308 ? -9.438 -2.207 -39.938 1 93 308 ASP B O 1
ATOM 5813 N N . GLY B 1 309 ? -11.148 -3.469 -40.844 1 91 309 GLY B N 1
ATOM 5814 C CA . GLY B 1 309 ? -12.141 -2.41 -40.781 1 91 309 GLY B CA 1
ATOM 5815 C C . GLY B 1 309 ? -12.008 -1.421 -41.938 1 91 309 GLY B C 1
ATOM 5816 O O . GLY B 1 309 ? -12.641 -0.363 -41.938 1 91 309 GLY B O 1
ATOM 5817 N N . THR B 1 310 ? -11.039 -1.73 -42.844 1 88.81 310 THR B N 1
ATOM 5818 C CA . THR B 1 310 ? -10.844 -0.858 -44 1 88.81 310 THR B CA 1
ATOM 5819 C C . THR B 1 310 ? -11.117 -1.609 -45.312 1 88.81 310 THR B C 1
ATOM 5821 O O . THR B 1 310 ? -11.023 -2.838 -45.344 1 88.81 310 THR B O 1
ATOM 5824 N N . PHE B 1 311 ? -11.5 -0.843 -46.344 1 77.44 311 PHE B N 1
ATOM 5825 C CA . PHE B 1 311 ? -11.828 -1.464 -47.625 1 77.44 311 PHE B CA 1
ATOM 5826 C C . PHE B 1 311 ? -10.648 -1.386 -48.594 1 77.44 311 PHE B C 1
ATOM 5828 O O . PHE B 1 311 ? -10.477 -2.258 -49.438 1 77.44 311 PHE B O 1
ATOM 5835 N N . PHE B 1 312 ? -9.883 -0.301 -48.562 1 75.56 312 PHE B N 1
ATOM 5836 C CA . PHE B 1 312 ? -8.797 -0.078 -49.5 1 75.56 312 PHE B CA 1
ATOM 5837 C C . PHE B 1 312 ? -7.664 0.705 -48.875 1 75.56 312 PHE B C 1
ATOM 5839 O O . PHE B 1 312 ? -7.777 1.148 -47.719 1 75.56 312 PHE B O 1
ATOM 5846 N N . ASP B 1 313 ? -6.535 0.718 -49.531 1 74.62 313 ASP B N 1
ATOM 5847 C CA . ASP B 1 313 ? -5.371 1.449 -49.031 1 74.62 313 ASP B CA 1
ATOM 5848 C C . ASP B 1 313 ? -5.688 2.934 -48.875 1 74.62 313 ASP B C 1
ATOM 5850 O O . ASP B 1 313 ? -6.125 3.592 -49.812 1 74.62 313 ASP B O 1
ATOM 5854 N N . GLY B 1 314 ? -5.516 3.447 -47.688 1 73.44 314 GLY B N 1
ATOM 5855 C CA . GLY B 1 314 ? -5.797 4.848 -47.438 1 73.44 314 GLY B CA 1
ATOM 5856 C C . GLY B 1 314 ? -7.195 5.078 -46.875 1 73.44 314 GLY B C 1
ATOM 5857 O O . GLY B 1 314 ? -7.605 6.219 -46.656 1 73.44 314 GLY B O 1
ATOM 5858 N N . ASP B 1 315 ? -7.906 4.023 -46.688 1 78.62 315 ASP B N 1
ATOM 5859 C CA . ASP B 1 315 ? -9.266 4.117 -46.156 1 78.62 315 ASP B CA 1
ATOM 5860 C C . ASP B 1 315 ? -9.25 4.488 -44.688 1 78.62 315 ASP B C 1
ATOM 5862 O O . ASP B 1 315 ? -8.195 4.461 -44.031 1 78.62 315 ASP B O 1
ATOM 5866 N N . LYS B 1 316 ? -10.406 5.051 -44.25 1 84.56 316 LYS B N 1
ATOM 5867 C CA . LYS B 1 316 ? -10.562 5.297 -42.812 1 84.56 316 LYS B CA 1
ATOM 5868 C C . LYS B 1 316 ? -11.094 4.062 -42.094 1 84.56 316 LYS B C 1
ATOM 5870 O O . LYS B 1 316 ? -11.695 3.186 -42.719 1 84.56 316 LYS B O 1
ATOM 5875 N N . PHE B 1 317 ? -10.891 3.924 -40.906 1 89.56 317 PHE B N 1
ATOM 5876 C CA . PHE B 1 317 ? -11.391 2.814 -40.094 1 89.56 317 PHE B CA 1
ATOM 5877 C C . PHE B 1 317 ? -12.906 2.883 -39.969 1 89.56 317 PHE B C 1
ATOM 5879 O O . PHE B 1 317 ? -13.453 3.934 -39.656 1 89.56 317 PHE B O 1
ATOM 5886 N N . ARG B 1 318 ? -13.594 1.816 -40.281 1 85.69 318 ARG B N 1
ATOM 5887 C CA . ARG B 1 318 ? -15.047 1.688 -40.156 1 85.69 318 ARG B CA 1
ATOM 5888 C C . ARG B 1 318 ? -15.414 0.551 -39.219 1 85.69 318 ARG B C 1
ATOM 5890 O O . ARG B 1 318 ? -15.273 -0.624 -39.562 1 85.69 318 ARG B O 1
ATOM 5897 N N . ILE B 1 319 ? -15.969 0.912 -38.125 1 91.94 319 ILE B N 1
ATOM 5898 C CA . ILE B 1 319 ? -16.25 -0.065 -37.062 1 91.94 319 ILE B CA 1
ATOM 5899 C C . ILE B 1 319 ? -17.266 -1.085 -37.594 1 91.94 319 ILE B C 1
ATOM 5901 O O . ILE B 1 319 ? -17.188 -2.27 -37.25 1 91.94 319 ILE B O 1
ATOM 5905 N N . GLU B 1 320 ? -18.25 -0.701 -38.375 1 90.69 320 GLU B N 1
ATOM 5906 C CA . GLU B 1 320 ? -19.297 -1.599 -38.875 1 90.69 320 GLU B CA 1
ATOM 5907 C C . GLU B 1 320 ? -18.688 -2.699 -39.75 1 90.69 320 GLU B C 1
ATOM 5909 O O . GLU B 1 320 ? -19.109 -3.859 -39.656 1 90.69 320 GLU B O 1
ATOM 5914 N N . LYS B 1 321 ? -17.75 -2.334 -40.5 1 88.75 321 LYS B N 1
ATOM 5915 C CA . LYS B 1 321 ? -17.078 -3.32 -41.344 1 88.75 321 LYS B CA 1
ATOM 5916 C C . LYS B 1 321 ? -16.375 -4.379 -40.5 1 88.75 321 LYS B C 1
ATOM 5918 O O . LYS B 1 321 ? -16.438 -5.57 -40.781 1 88.75 321 LYS B O 1
ATOM 5923 N N . LEU B 1 322 ? -15.734 -3.898 -39.5 1 93.88 322 LEU B N 1
ATOM 5924 C CA . LEU B 1 322 ? -14.992 -4.812 -38.625 1 93.88 322 LEU B CA 1
ATOM 5925 C C . LEU B 1 322 ? -15.938 -5.758 -37.906 1 93.88 322 LEU B C 1
ATOM 5927 O O . LEU B 1 322 ? -15.711 -6.973 -37.875 1 93.88 322 LEU B O 1
ATOM 5931 N N . VAL B 1 323 ? -16.969 -5.203 -37.312 1 92.81 323 VAL B N 1
ATOM 5932 C CA . VAL B 1 323 ? -17.906 -5.98 -36.5 1 92.81 323 VAL B CA 1
ATOM 5933 C C . VAL B 1 323 ? -18.656 -6.969 -37.375 1 92.81 323 VAL B C 1
ATOM 5935 O O . VAL B 1 323 ? -18.906 -8.109 -36.969 1 92.81 323 VAL B O 1
ATOM 5938 N N . ASP B 1 324 ? -18.953 -6.57 -38.562 1 90.56 324 ASP B N 1
ATOM 5939 C CA . ASP B 1 324 ? -19.75 -7.395 -39.469 1 90.56 324 ASP B CA 1
ATOM 5940 C C . ASP B 1 324 ? -18.922 -8.531 -40.062 1 90.56 324 ASP B C 1
ATOM 5942 O O . ASP B 1 324 ? -19.469 -9.5 -40.594 1 90.56 324 ASP B O 1
ATOM 5946 N N . SER B 1 325 ? -17.672 -8.5 -39.906 1 87.62 325 SER B N 1
ATOM 5947 C CA . SER B 1 325 ? -16.781 -9.477 -40.562 1 87.62 325 SER B CA 1
ATOM 5948 C C . SER B 1 325 ? -16.484 -10.641 -39.625 1 87.62 325 SER B C 1
ATOM 5950 O O . SER B 1 325 ? -15.562 -11.422 -39.844 1 87.62 325 SER B O 1
ATOM 5952 N N . TYR B 1 326 ? -17.328 -10.836 -38.625 1 87.81 326 TYR B N 1
ATOM 5953 C CA . TYR B 1 326 ? -17.078 -11.812 -37.562 1 87.81 326 TYR B CA 1
ATOM 5954 C C . TYR B 1 326 ? -17.109 -13.234 -38.125 1 87.81 326 TYR B C 1
ATOM 5956 O O . TYR B 1 326 ? -16.516 -14.148 -37.531 1 87.81 326 TYR B O 1
ATOM 5964 N N . ASN B 1 327 ? -17.703 -13.43 -39.25 1 89.56 327 ASN B N 1
ATOM 5965 C CA . ASN B 1 327 ? -17.828 -14.773 -39.812 1 89.56 327 ASN B CA 1
ATOM 5966 C C . ASN B 1 327 ? -17.266 -14.844 -41.25 1 89.56 327 ASN B C 1
ATOM 5968 O O . ASN B 1 327 ? -17.312 -15.891 -41.875 1 89.56 327 ASN B O 1
ATOM 5972 N N . SER B 1 328 ? -16.703 -13.75 -41.688 1 88.69 328 SER B N 1
ATOM 5973 C CA . SER B 1 328 ? -16.266 -13.711 -43.062 1 88.69 328 SER B CA 1
ATOM 5974 C C . SER B 1 328 ? -14.75 -13.797 -43.156 1 88.69 328 SER B C 1
ATOM 5976 O O . SER B 1 328 ? -14.195 -13.898 -44.281 1 88.69 328 SER B O 1
ATOM 5978 N N . CYS B 1 329 ? -14.109 -13.711 -42.031 1 92.31 329 CYS B N 1
ATOM 5979 C CA . CYS B 1 329 ? -12.656 -13.805 -42 1 92.31 329 CYS B CA 1
ATOM 5980 C C . CYS B 1 329 ? -12.188 -14.617 -40.781 1 92.31 329 CYS B C 1
ATOM 5982 O O . CYS B 1 329 ? -12.984 -14.945 -39.906 1 92.31 329 CYS B O 1
ATOM 5984 N N . SER B 1 330 ? -10.945 -14.977 -40.844 1 92 330 SER B N 1
ATOM 5985 C CA . SER B 1 330 ? -10.414 -15.852 -39.812 1 92 330 SER B CA 1
ATOM 5986 C C . SER B 1 330 ? -9.906 -15.047 -38.625 1 92 330 SER B C 1
ATOM 5988 O O . SER B 1 330 ? -9.797 -15.578 -37.531 1 92 330 SER B O 1
ATOM 5990 N N . VAL B 1 331 ? -9.625 -13.766 -38.906 1 95.12 331 VAL B N 1
ATOM 5991 C CA . VAL B 1 331 ? -9.109 -12.914 -37.844 1 95.12 331 VAL B CA 1
ATOM 5992 C C . VAL B 1 331 ? -9.398 -11.445 -38.156 1 95.12 331 VAL B C 1
ATOM 5994 O O . VAL B 1 331 ? -9.523 -11.078 -39.312 1 95.12 331 VAL B O 1
ATOM 5997 N N . ARG B 1 332 ? -9.578 -10.703 -37.156 1 95.88 332 ARG B N 1
ATOM 5998 C CA . ARG B 1 332 ? -9.828 -9.273 -37.312 1 95.88 332 ARG B CA 1
ATOM 5999 C C . ARG B 1 332 ? -8.773 -8.453 -36.562 1 95.88 332 ARG B C 1
ATOM 6001 O O . ARG B 1 332 ? -8.289 -8.859 -35.5 1 95.88 332 ARG B O 1
ATOM 6008 N N . PHE B 1 333 ? -8.367 -7.289 -37.188 1 95.25 333 PHE B N 1
ATOM 6009 C CA . PHE B 1 333 ? -7.355 -6.434 -36.562 1 95.25 333 PHE B CA 1
ATOM 6010 C C . PHE B 1 333 ? -7.938 -5.066 -36.25 1 95.25 333 PHE B C 1
ATOM 6012 O O . PHE B 1 333 ? -8.719 -4.512 -37 1 95.25 333 PHE B O 1
ATOM 6019 N N . VAL B 1 334 ? -7.566 -4.566 -35.031 1 95.25 334 VAL B N 1
ATOM 6020 C CA . VAL B 1 334 ? -7.988 -3.23 -34.625 1 95.25 334 VAL B CA 1
ATOM 6021 C C . VAL B 1 334 ? -6.809 -2.48 -34.031 1 95.25 334 VAL B C 1
ATOM 6023 O O . VAL B 1 334 ? -5.977 -3.074 -33.344 1 95.25 334 VAL B O 1
ATOM 6026 N N . LYS B 1 335 ? -6.676 -1.204 -34.375 1 92.56 335 LYS B N 1
ATOM 6027 C CA . LYS B 1 335 ? -5.641 -0.376 -33.75 1 92.56 335 LYS B CA 1
ATOM 6028 C C . LYS B 1 335 ? -6.043 0.06 -32.344 1 92.56 335 LYS B C 1
ATOM 6030 O O . LYS B 1 335 ? -7.23 0.123 -32.031 1 92.56 335 LYS B O 1
ATOM 6035 N N . GLU B 1 336 ? -5.039 0.311 -31.531 1 91.69 336 GLU B N 1
ATOM 6036 C CA . GLU B 1 336 ? -5.254 0.648 -30.125 1 91.69 336 GLU B CA 1
ATOM 6037 C C . GLU B 1 336 ? -6.18 1.854 -29.984 1 91.69 336 GLU B C 1
ATOM 6039 O O . GLU B 1 336 ? -7 1.909 -29.062 1 91.69 336 GLU B O 1
ATOM 6044 N N . GLU B 1 337 ? -6.098 2.809 -30.906 1 89.44 337 GLU B N 1
ATOM 6045 C CA . GLU B 1 337 ? -6.863 4.047 -30.828 1 89.44 337 GLU B CA 1
ATOM 6046 C C . GLU B 1 337 ? -8.359 3.787 -31 1 89.44 337 GLU B C 1
ATOM 6048 O O . GLU B 1 337 ? -9.188 4.602 -30.594 1 89.44 337 GLU B O 1
ATOM 6053 N N . TYR B 1 338 ? -8.703 2.607 -31.562 1 91.56 338 TYR B N 1
ATOM 6054 C CA . TYR B 1 338 ? -10.109 2.336 -31.844 1 91.56 338 TYR B CA 1
ATOM 6055 C C . TYR B 1 338 ? -10.68 1.309 -30.875 1 91.56 338 TYR B C 1
ATOM 6057 O O . TYR B 1 338 ? -11.781 0.792 -31.094 1 91.56 338 TYR B O 1
ATOM 6065 N N . LEU B 1 339 ? -9.945 0.982 -29.781 1 92.44 339 LEU B N 1
ATOM 6066 C CA . LEU B 1 339 ? -10.383 -0.04 -28.828 1 92.44 339 LEU B CA 1
ATOM 6067 C C . LEU B 1 339 ? -11.672 0.379 -28.125 1 92.44 339 LEU B C 1
ATOM 6069 O O . LEU B 1 339 ? -12.578 -0.436 -27.953 1 92.44 339 LEU B O 1
ATOM 6073 N N . GLU B 1 340 ? -11.758 1.615 -27.703 1 87.38 340 GLU B N 1
ATOM 6074 C CA . GLU B 1 340 ? -12.969 2.098 -27.031 1 87.38 340 GLU B CA 1
ATOM 6075 C C . GLU B 1 340 ? -14.18 2.002 -27.953 1 87.38 340 GLU B C 1
ATOM 6077 O O . GLU B 1 340 ? -15.266 1.607 -27.516 1 87.38 340 GLU B O 1
ATOM 6082 N N . THR B 1 341 ? -13.961 2.438 -29.203 1 90.06 341 THR B N 1
ATOM 6083 C CA . THR B 1 341 ? -15.023 2.355 -30.203 1 90.06 341 THR B CA 1
ATOM 6084 C C . THR B 1 341 ? -15.461 0.907 -30.406 1 90.06 341 THR B C 1
ATOM 6086 O O . THR B 1 341 ? -16.656 0.621 -30.516 1 90.06 341 THR B O 1
ATOM 6089 N N . LEU B 1 342 ? -14.555 -0.001 -30.469 1 92.62 342 LEU B N 1
ATOM 6090 C CA . LEU B 1 342 ? -14.844 -1.419 -30.641 1 92.62 342 LEU B CA 1
ATOM 6091 C C . LEU B 1 342 ? -15.703 -1.948 -29.5 1 92.62 342 LEU B C 1
ATOM 6093 O O . LEU B 1 342 ? -16.703 -2.627 -29.734 1 92.62 342 LEU B O 1
ATOM 6097 N N . LEU B 1 343 ? -15.305 -1.594 -28.281 1 89.69 343 LEU B N 1
ATOM 6098 C CA . LEU B 1 343 ? -15.938 -2.17 -27.109 1 89.69 343 LEU B CA 1
ATOM 6099 C C . LEU B 1 343 ? -17.344 -1.605 -26.906 1 89.69 343 LEU B C 1
ATOM 6101 O O . LEU B 1 343 ? -18.156 -2.188 -26.188 1 89.69 343 LEU B O 1
ATOM 6105 N N . THR B 1 344 ? -17.656 -0.522 -27.531 1 87.12 344 THR B N 1
ATOM 6106 C CA . THR B 1 344 ? -19 0.036 -27.5 1 87.12 344 THR B CA 1
ATOM 6107 C C . THR B 1 344 ? -19.891 -0.64 -28.531 1 87.12 344 THR B C 1
ATOM 6109 O O . THR B 1 344 ? -21.125 -0.646 -28.391 1 87.12 344 THR B O 1
ATOM 6112 N N . HIS B 1 345 ? -19.312 -1.224 -29.562 1 88.94 345 HIS B N 1
ATOM 6113 C CA . HIS B 1 345 ? -20.094 -1.752 -30.672 1 88.94 345 HIS B CA 1
ATOM 6114 C C . HIS B 1 345 ? -20.156 -3.275 -30.641 1 88.94 345 HIS B C 1
ATOM 6116 O O . HIS B 1 345 ? -21.047 -3.883 -31.219 1 88.94 345 HIS B O 1
ATOM 6122 N N . GLU B 1 346 ? -19.188 -3.895 -30.031 1 88.81 346 GLU B N 1
ATOM 6123 C CA . GLU B 1 346 ? -19.156 -5.352 -29.906 1 88.81 346 GLU B CA 1
ATOM 6124 C C . GLU B 1 346 ? -18.922 -5.781 -28.453 1 88.81 346 GLU B C 1
ATOM 6126 O O . GLU B 1 346 ? -18.062 -5.238 -27.781 1 88.81 346 GLU B O 1
ATOM 6131 N N . TYR B 1 347 ? -19.766 -6.691 -28.047 1 81.94 347 TYR B N 1
ATOM 6132 C CA . TYR B 1 347 ? -19.625 -7.262 -26.719 1 81.94 347 TYR B CA 1
ATOM 6133 C C . TYR B 1 347 ? -18.547 -8.352 -26.703 1 81.94 347 TYR B C 1
ATOM 6135 O O . TYR B 1 347 ? -18.844 -9.516 -26.969 1 81.94 347 TYR B O 1
ATOM 6143 N N . CYS B 1 348 ? -17.391 -7.918 -26.438 1 87.94 348 CYS B N 1
ATOM 6144 C CA . CYS B 1 348 ? -16.328 -8.906 -26.281 1 87.94 348 CYS B CA 1
ATOM 6145 C C . CYS B 1 348 ? -16.438 -9.617 -24.938 1 87.94 348 CYS B C 1
ATOM 6147 O O . CYS B 1 348 ? -16.094 -9.047 -23.906 1 87.94 348 CYS B O 1
ATOM 6149 N N . GLN B 1 349 ? -16.75 -10.844 -24.984 1 83.69 349 GLN B N 1
ATOM 6150 C CA . GLN B 1 349 ? -17.016 -11.602 -23.766 1 83.69 349 GLN B CA 1
ATOM 6151 C C . GLN B 1 349 ? -15.727 -11.969 -23.047 1 83.69 349 GLN B C 1
ATOM 6153 O O . GLN B 1 349 ? -15.711 -12.109 -21.828 1 83.69 349 GLN B O 1
ATOM 6158 N N . GLU B 1 350 ? -14.703 -12.188 -23.844 1 86.44 350 GLU B N 1
ATOM 6159 C CA . GLU B 1 350 ? -13.391 -12.484 -23.281 1 86.44 350 GLU B CA 1
ATOM 6160 C C . GLU B 1 350 ? -12.328 -11.531 -23.812 1 86.44 350 GLU B C 1
ATOM 6162 O O . GLU B 1 350 ? -12.164 -11.391 -25.031 1 86.44 350 GLU B O 1
ATOM 6167 N N . ILE B 1 351 ? -11.68 -10.883 -22.906 1 88.88 351 ILE B N 1
ATOM 6168 C CA . ILE B 1 351 ? -10.586 -9.984 -23.281 1 88.88 351 ILE B CA 1
ATOM 6169 C C . ILE B 1 351 ? -9.289 -10.453 -22.641 1 88.88 351 ILE B C 1
ATOM 6171 O O . ILE B 1 351 ? -9.227 -10.664 -21.422 1 88.88 351 ILE B O 1
ATOM 6175 N N . TYR B 1 352 ? -8.305 -10.711 -23.484 1 87.88 352 TYR B N 1
ATOM 6176 C CA . TYR B 1 352 ? -6.98 -11.109 -23.016 1 87.88 352 TYR B CA 1
ATOM 6177 C C . TYR B 1 352 ? -5.949 -10.023 -23.328 1 87.88 352 TYR B C 1
ATOM 6179 O O . TYR B 1 352 ? -5.723 -9.695 -24.484 1 87.88 352 TYR B O 1
ATOM 6187 N N . GLN B 1 353 ? -5.395 -9.484 -22.312 1 87.75 353 GLN B N 1
ATOM 6188 C CA . GLN B 1 353 ? -4.375 -8.461 -22.5 1 87.75 353 GLN B CA 1
ATOM 6189 C C . GLN B 1 353 ? -2.994 -8.977 -22.094 1 87.75 353 GLN B C 1
ATOM 6191 O O . GLN B 1 353 ? -2.766 -9.32 -20.938 1 87.75 353 GLN B O 1
ATOM 6196 N N . PHE B 1 354 ? -2.115 -9.109 -23.109 1 85.25 354 PHE B N 1
ATOM 6197 C CA . PHE B 1 354 ? -0.715 -9.461 -22.891 1 85.25 354 PHE B CA 1
ATOM 6198 C C . PHE B 1 354 ? 0.16 -8.211 -22.906 1 85.25 354 PHE B C 1
ATOM 6200 O O . PHE B 1 354 ? 0.239 -7.512 -23.922 1 85.25 354 PHE B O 1
ATOM 6207 N N . PHE B 1 355 ? 0.83 -7.941 -21.766 1 81.69 355 PHE B N 1
ATOM 6208 C CA . PHE B 1 355 ? 1.539 -6.672 -21.672 1 81.69 355 PHE B CA 1
ATOM 6209 C C . PHE B 1 355 ? 2.93 -6.867 -21.078 1 81.69 355 PHE B C 1
ATOM 6211 O O . PHE B 1 355 ? 3.172 -7.84 -20.359 1 81.69 355 PHE B O 1
ATOM 6218 N N . ASN B 1 356 ? 3.801 -6.012 -21.5 1 74.38 356 ASN B N 1
ATOM 6219 C CA . ASN B 1 356 ? 5.145 -6.004 -20.922 1 74.38 356 ASN B CA 1
ATOM 6220 C C . ASN B 1 356 ? 5.266 -4.988 -19.797 1 74.38 356 ASN B C 1
ATOM 6222 O O . ASN B 1 356 ? 5.336 -5.359 -18.625 1 74.38 356 ASN B O 1
ATOM 6226 N N . HIS B 1 357 ? 5.199 -3.662 -20.078 1 64.94 357 HIS B N 1
ATOM 6227 C CA . HIS B 1 357 ? 5.426 -2.635 -19.062 1 64.94 357 HIS B CA 1
ATOM 6228 C C . HIS B 1 357 ? 4.129 -1.912 -18.719 1 64.94 357 HIS B C 1
ATOM 6230 O O . HIS B 1 357 ? 3.998 -1.362 -17.625 1 64.94 357 HIS B O 1
ATOM 6236 N N . SER B 1 358 ? 3.312 -1.767 -19.797 1 69 358 SER B N 1
ATOM 6237 C CA . SER B 1 358 ? 2.117 -0.965 -19.562 1 69 358 SER B CA 1
ATOM 6238 C C . SER B 1 358 ? 0.867 -1.673 -20.078 1 69 358 SER B C 1
ATOM 6240 O O . SER B 1 358 ? 0.916 -2.375 -21.078 1 69 358 SER B O 1
ATOM 6242 N N . ARG B 1 359 ? -0.258 -1.502 -19.281 1 76.12 359 ARG B N 1
ATOM 6243 C CA . ARG B 1 359 ? -1.55 -2.059 -19.672 1 76.12 359 ARG B CA 1
ATOM 6244 C C . ARG B 1 359 ? -2.479 -0.973 -20.203 1 76.12 359 ARG B C 1
ATOM 6246 O O . ARG B 1 359 ? -2.244 0.216 -19.969 1 76.12 359 ARG B O 1
ATOM 6253 N N . VAL B 1 360 ? -3.344 -1.386 -21.047 1 81.19 360 VAL B N 1
ATOM 6254 C CA . VAL B 1 360 ? -4.402 -0.49 -21.5 1 81.19 360 VAL B CA 1
ATOM 6255 C C . VAL B 1 360 ? -5.609 -0.608 -20.578 1 81.19 360 VAL B C 1
ATOM 6257 O O . VAL B 1 360 ? -5.965 -1.708 -20.141 1 81.19 360 VAL B O 1
ATOM 6260 N N . GLU B 1 361 ? -6.082 0.518 -20.141 1 75.62 361 GLU B N 1
ATOM 6261 C CA . GLU B 1 361 ? -7.277 0.51 -19.297 1 75.62 361 GLU B CA 1
ATOM 6262 C C . GLU B 1 361 ? -8.531 0.226 -20.125 1 75.62 361 GLU B C 1
ATOM 6264 O O . GLU B 1 361 ? -8.82 0.939 -21.078 1 75.62 361 GLU B O 1
ATOM 6269 N N . ILE B 1 362 ? -9.188 -0.842 -19.906 1 79.69 362 ILE B N 1
ATOM 6270 C CA . ILE B 1 362 ? -10.398 -1.273 -20.594 1 79.69 362 ILE B CA 1
ATOM 6271 C C . ILE B 1 362 ? -11.562 -1.338 -19.609 1 79.69 362 ILE B C 1
ATOM 6273 O O . ILE B 1 362 ? -11.43 -1.886 -18.516 1 79.69 362 ILE B O 1
ATOM 6277 N N . GLN B 1 363 ? -12.57 -0.614 -19.844 1 70.69 363 GLN B N 1
ATOM 6278 C CA . GLN B 1 363 ? -13.781 -0.727 -19.047 1 70.69 363 GLN B CA 1
ATOM 6279 C C . GLN B 1 363 ? -14.703 -1.818 -19.578 1 70.69 363 GLN B C 1
ATOM 6281 O O . GLN B 1 363 ? -15.172 -1.73 -20.719 1 70.69 363 GLN B O 1
ATOM 6286 N N . THR B 1 364 ? -14.773 -2.92 -18.969 1 72.25 364 THR B N 1
ATOM 6287 C CA . THR B 1 364 ? -15.633 -4.012 -19.391 1 72.25 364 THR B CA 1
ATOM 6288 C C . THR B 1 364 ? -16.266 -4.715 -18.203 1 72.25 364 THR B C 1
ATOM 6290 O O . THR B 1 364 ? -15.734 -4.652 -17.078 1 72.25 364 THR B O 1
ATOM 6293 N N . ARG B 1 365 ? -17.516 -5.188 -18.484 1 64.25 365 ARG B N 1
ATOM 6294 C CA . ARG B 1 365 ? -18.203 -5.988 -17.469 1 64.25 365 ARG B CA 1
ATOM 6295 C C . ARG B 1 365 ? -17.938 -7.477 -17.672 1 64.25 365 ARG B C 1
ATOM 6297 O O . ARG B 1 365 ? -18.375 -8.305 -16.875 1 64.25 365 ARG B O 1
ATOM 6304 N N . PHE B 1 366 ? -17.172 -7.746 -18.75 1 73.44 366 PHE B N 1
ATOM 6305 C CA . PHE B 1 366 ? -16.906 -9.141 -19.094 1 73.44 366 PHE B CA 1
ATOM 6306 C C . PHE B 1 366 ? -15.531 -9.57 -18.609 1 73.44 366 PHE B C 1
ATOM 6308 O O . PHE B 1 366 ? -14.852 -8.82 -17.906 1 73.44 366 PHE B O 1
ATOM 6315 N N . LYS B 1 367 ? -15.188 -10.812 -18.953 1 75.25 367 LYS B N 1
ATOM 6316 C CA . LYS B 1 367 ? -13.922 -11.406 -18.516 1 75.25 367 LYS B CA 1
ATOM 6317 C C . LYS B 1 367 ? -12.734 -10.664 -19.125 1 75.25 367 LYS B C 1
ATOM 6319 O O . LYS B 1 367 ? -12.656 -10.492 -20.344 1 75.25 367 LYS B O 1
ATOM 6324 N N . HIS B 1 368 ? -11.953 -10.023 -18.359 1 79.94 368 HIS B N 1
ATOM 6325 C CA . HIS B 1 368 ? -10.742 -9.312 -18.75 1 79.94 368 HIS B CA 1
ATOM 6326 C C . HIS B 1 368 ? -9.523 -9.859 -18.031 1 79.94 368 HIS B C 1
ATOM 6328 O O . HIS B 1 368 ? -9.312 -9.57 -16.859 1 79.94 368 HIS B O 1
ATOM 6334 N N . ILE B 1 369 ? -8.758 -10.672 -18.766 1 73.44 369 ILE B N 1
ATOM 6335 C CA . ILE B 1 369 ? -7.586 -11.336 -18.203 1 73.44 369 ILE B CA 1
ATOM 6336 C C . ILE B 1 369 ? -6.32 -10.578 -18.594 1 73.44 369 ILE B C 1
ATOM 6338 O O . ILE B 1 369 ? -6.113 -10.281 -19.781 1 73.44 369 ILE B O 1
ATOM 6342 N N . LYS B 1 370 ? -5.52 -10.188 -17.672 1 75.75 370 LYS B N 1
ATOM 6343 C CA . LYS B 1 370 ? -4.281 -9.453 -17.891 1 75.75 370 LYS B CA 1
ATOM 6344 C C . LYS B 1 370 ? -3.064 -10.312 -17.562 1 75.75 370 LYS B C 1
ATOM 6346 O O . LYS B 1 370 ? -2.936 -10.812 -16.453 1 75.75 370 LYS B O 1
ATOM 6351 N N . ILE B 1 371 ? -2.213 -10.547 -18.656 1 71.75 371 ILE B N 1
ATOM 6352 C CA . ILE B 1 371 ? -1.059 -11.43 -18.516 1 71.75 371 ILE B CA 1
ATOM 6353 C C . ILE B 1 371 ? 0.221 -10.664 -18.844 1 71.75 371 ILE B C 1
ATOM 6355 O O . ILE B 1 371 ? 0.36 -10.117 -19.938 1 71.75 371 ILE B O 1
ATOM 6359 N N . GLN B 1 372 ? 1.101 -10.609 -17.875 1 72.5 372 G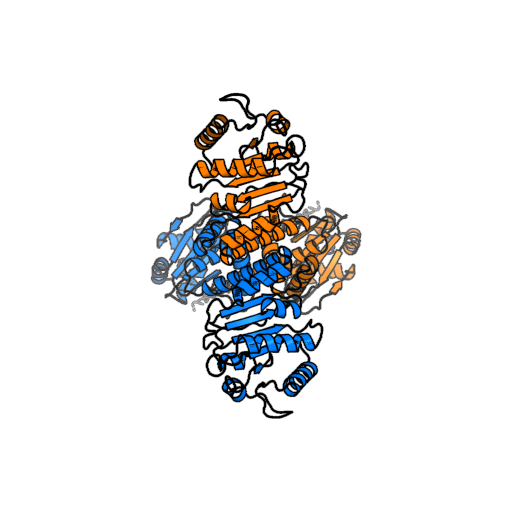LN B N 1
ATOM 6360 C CA . GLN B 1 372 ? 2.391 -9.984 -18.141 1 72.5 372 GLN B CA 1
ATOM 6361 C C . GLN B 1 372 ? 3.318 -10.945 -18.875 1 72.5 372 GLN B C 1
ATOM 6363 O O . GLN B 1 372 ? 3.375 -12.133 -18.562 1 72.5 372 GLN B O 1
ATOM 6368 N N . ILE B 1 373 ? 3.969 -10.422 -19.938 1 72.62 373 ILE B N 1
ATOM 6369 C CA . ILE B 1 373 ? 4.848 -11.234 -20.766 1 72.62 373 ILE B CA 1
ATOM 6370 C C . ILE B 1 373 ? 6.188 -10.531 -20.953 1 72.62 373 ILE B C 1
ATOM 6372 O O . ILE B 1 373 ? 6.27 -9.305 -20.828 1 72.62 373 ILE B O 1
ATOM 6376 N N . ASN B 1 374 ? 7.195 -11.367 -21.156 1 70.62 374 ASN B N 1
ATOM 6377 C CA . ASN B 1 374 ? 8.516 -10.812 -21.453 1 70.62 374 ASN B CA 1
ATOM 6378 C C . ASN B 1 374 ? 8.688 -10.5 -22.938 1 70.62 374 ASN B C 1
ATOM 6380 O O . ASN B 1 374 ? 9.383 -9.555 -23.297 1 70.62 374 ASN B O 1
ATOM 6384 N N . ASN B 1 375 ? 8.148 -11.352 -23.688 1 78.12 375 ASN B N 1
ATOM 6385 C CA . ASN B 1 375 ? 8.227 -11.195 -25.141 1 78.12 375 ASN B CA 1
ATOM 6386 C C . ASN B 1 375 ? 7.082 -11.914 -25.844 1 78.12 375 ASN B C 1
ATOM 6388 O O . ASN B 1 375 ? 6.285 -12.602 -25.203 1 78.12 375 ASN B O 1
ATOM 6392 N N . LEU B 1 376 ? 7.008 -11.703 -27.141 1 81.56 376 LEU B N 1
ATOM 6393 C CA . LEU B 1 376 ? 5.895 -12.234 -27.922 1 81.56 376 LEU B CA 1
ATOM 6394 C C . LEU B 1 376 ? 5.941 -13.758 -27.969 1 81.56 376 LEU B C 1
ATOM 6396 O O . LEU B 1 376 ? 4.902 -14.414 -28.062 1 81.56 376 LEU B O 1
ATOM 6400 N N . ASN B 1 377 ? 7.105 -14.32 -27.906 1 78.25 377 ASN B N 1
ATOM 6401 C CA . ASN B 1 377 ? 7.242 -15.773 -27.938 1 78.25 377 ASN B CA 1
ATOM 6402 C C . ASN B 1 377 ? 6.551 -16.422 -26.734 1 78.25 377 ASN B C 1
ATOM 6404 O O . ASN B 1 377 ? 6.027 -17.531 -26.844 1 78.25 377 ASN B O 1
ATOM 6408 N N . GLN B 1 378 ? 6.594 -15.703 -25.719 1 79.25 378 GLN B N 1
ATOM 6409 C CA . GLN B 1 378 ? 5.918 -16.203 -24.531 1 79.25 378 GLN B CA 1
ATOM 6410 C C . GLN B 1 378 ? 4.41 -16.297 -24.75 1 79.25 378 GLN B C 1
ATOM 6412 O O . GLN B 1 378 ? 3.756 -17.203 -24.219 1 79.25 378 GLN B O 1
ATOM 6417 N N . VAL B 1 379 ? 3.822 -15.375 -25.453 1 82.69 379 VAL B N 1
ATOM 6418 C CA . VAL B 1 379 ? 2.396 -15.391 -25.766 1 82.69 379 VAL B CA 1
ATOM 6419 C C . VAL B 1 379 ? 2.053 -16.641 -26.562 1 82.69 379 VAL B C 1
ATOM 6421 O O . VAL B 1 379 ? 1.046 -17.312 -26.297 1 82.69 379 VAL B O 1
ATOM 6424 N N . ILE B 1 380 ? 2.936 -16.922 -27.5 1 81.5 380 ILE B N 1
ATOM 6425 C CA . ILE B 1 380 ? 2.74 -18.094 -28.359 1 81.5 380 ILE B CA 1
ATOM 6426 C C . ILE B 1 380 ? 2.705 -19.359 -27.484 1 81.5 380 ILE B C 1
ATOM 6428 O O . ILE B 1 380 ? 1.824 -20.203 -27.656 1 81.5 380 ILE B O 1
ATOM 6432 N N . LYS B 1 381 ? 3.596 -19.406 -26.547 1 78.12 381 LYS B N 1
ATOM 6433 C CA . LYS B 1 381 ? 3.693 -20.578 -25.688 1 78.12 381 LYS B CA 1
ATOM 6434 C C . LYS B 1 381 ? 2.475 -20.688 -24.766 1 78.12 381 LYS B C 1
ATOM 6436 O O . LYS B 1 381 ? 2.01 -21.797 -24.469 1 78.12 381 LYS B O 1
ATOM 6441 N N . ILE B 1 382 ? 1.972 -19.594 -24.391 1 79.19 382 ILE B N 1
ATOM 6442 C CA . ILE B 1 382 ? 0.848 -19.547 -23.469 1 79.19 382 ILE B CA 1
ATOM 6443 C C . ILE B 1 382 ? -0.437 -19.938 -24.188 1 79.19 382 ILE B C 1
ATOM 6445 O O . ILE B 1 382 ? -1.251 -20.703 -23.641 1 79.19 382 ILE B O 1
ATOM 6449 N N . ILE B 1 383 ? -0.666 -19.469 -25.391 1 80.69 383 ILE B N 1
ATOM 6450 C CA . ILE B 1 383 ? -1.923 -19.672 -26.109 1 80.69 383 ILE B CA 1
ATOM 6451 C C . ILE B 1 383 ? -1.91 -21.047 -26.781 1 80.69 383 ILE B C 1
ATOM 6453 O O . ILE B 1 383 ? -2.961 -21.672 -26.953 1 80.69 383 ILE B O 1
ATOM 6457 N N . SER B 1 384 ? -0.765 -21.547 -27.078 1 77.38 384 SER B N 1
ATOM 6458 C CA . SER B 1 384 ? -0.647 -22.797 -27.812 1 77.38 384 SER B CA 1
ATOM 6459 C C . SER B 1 384 ? -1.139 -23.984 -26.984 1 77.38 384 SER B C 1
ATOM 6461 O O . SER B 1 384 ? -1.718 -24.922 -27.531 1 77.38 384 SER B O 1
#